Protein AF-A0A4U0Y0T1-F1 (afdb_monomer)

Radius of gyration: 26.76 Å; Cα contacts (8 Å, |Δi|>4): 677; chains: 1; bounding box: 98×46×86 Å

Foldseek 3Di:
DDDDDDDDDDDDDDDPDDDDPDPDDPDDDWPDEAEDCPLQSVLLCLLLVLLVGDGDYDYPDPDDDPDDDQQDAAPLLLLLCVLSPCNVVVVVPHDDDDLAQKEWEAQALQHDTLDMDGFQANDPDDDDDDDDDDFDFKKKKWKKFWFCCVSDVVPRHQKYWHANLLDDDDQFARIWIWGDPDPPTIIITIGTGDVPSDQDDPDDPVNVVVSNCSRNVDPVIDMDTPDMDIDGADLFAAPFQDDVPDGHAFPRGAGHACQLSCRSNLSSVLSSQQSVLVSCCVVVNDPPQSNRQSRQQSRVLRNLVRRLRRVLVVLCPLLCVLQQNNDPDSVSSNVSNVLCVDPDPSVVVSSVSNVVSVVSSCLRGQQVLSSFVRAGDDPVWDQPVDDDDDDAPPDSRRDHDADPHTRHDHHWDFDDDPDDDDTDIPSNQDDDPPDPDRDPPDPPPDDDDDDDD

Structure (mmCIF, N/CA/C/O backbone):
data_AF-A0A4U0Y0T1-F1
#
_entry.id   AF-A0A4U0Y0T1-F1
#
loop_
_atom_site.group_PDB
_atom_site.id
_atom_site.type_symbol
_atom_site.label_atom_id
_atom_site.label_alt_id
_atom_site.label_comp_id
_atom_site.label_asym_id
_atom_site.label_entity_id
_atom_site.label_seq_id
_atom_site.pdbx_PDB_ins_code
_atom_site.Cartn_x
_atom_site.Cartn_y
_atom_site.Cartn_z
_atom_site.occupancy
_atom_site.B_iso_or_equiv
_atom_site.auth_seq_id
_atom_site.auth_comp_id
_atom_site.auth_asym_id
_atom_site.auth_atom_id
_atom_site.pdbx_PDB_model_num
ATOM 1 N N . MET A 1 1 ? 38.449 -2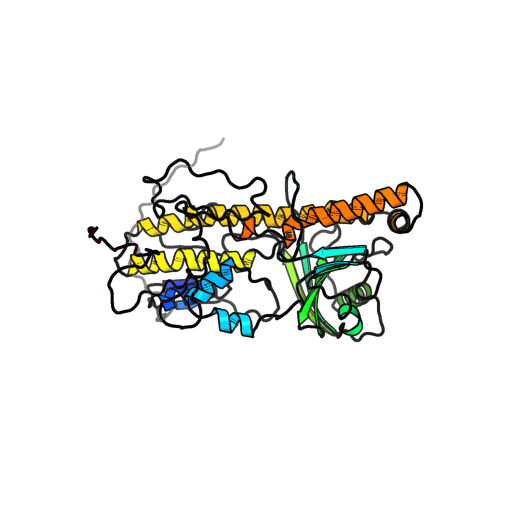5.957 37.526 1.00 35.91 1 MET A N 1
ATOM 2 C CA . MET A 1 1 ? 38.357 -25.203 36.255 1.00 35.91 1 MET A CA 1
ATOM 3 C C . MET A 1 1 ? 37.070 -25.664 35.594 1.00 35.91 1 MET A C 1
ATOM 5 O O . MET A 1 1 ? 37.060 -26.767 35.080 1.00 35.91 1 MET A O 1
ATOM 9 N N . PHE A 1 2 ? 35.931 -24.993 35.686 1.00 31.30 2 PHE A N 1
ATOM 10 C CA . PHE A 1 2 ? 35.599 -23.624 36.078 1.00 31.30 2 PHE A CA 1
ATOM 11 C C . PHE A 1 2 ? 34.327 -23.642 36.948 1.00 31.30 2 PHE A C 1
ATOM 13 O O . PHE A 1 2 ? 33.495 -24.532 36.787 1.00 31.30 2 PHE A O 1
ATOM 20 N N . ASP A 1 3 ? 34.249 -22.692 37.879 1.00 30.39 3 ASP A N 1
ATOM 21 C CA . ASP A 1 3 ? 33.165 -22.478 38.845 1.00 30.39 3 ASP A CA 1
ATOM 22 C C . ASP A 1 3 ? 31.810 -22.181 38.193 1.00 30.39 3 ASP A C 1
ATOM 24 O O . ASP A 1 3 ? 31.734 -21.507 37.164 1.00 30.39 3 ASP A O 1
ATOM 28 N N . GLN A 1 4 ? 30.737 -22.630 38.851 1.00 29.92 4 GLN A N 1
ATOM 29 C CA . GLN A 1 4 ? 29.387 -22.111 38.633 1.00 29.92 4 GLN A CA 1
ATOM 30 C C . GLN A 1 4 ? 29.194 -20.812 39.434 1.00 29.92 4 GLN A C 1
ATOM 32 O O . GLN A 1 4 ? 29.625 -20.757 40.587 1.00 29.92 4 GLN A O 1
ATOM 37 N N . PRO A 1 5 ? 28.534 -19.777 38.883 1.00 35.41 5 PRO A N 1
ATOM 38 C CA . PRO A 1 5 ? 28.296 -18.550 39.624 1.00 35.41 5 PRO A CA 1
ATOM 39 C C . PRO A 1 5 ? 27.153 -18.716 40.634 1.00 35.41 5 PRO A C 1
ATOM 41 O O . PRO A 1 5 ? 26.065 -19.189 40.301 1.00 35.41 5 PRO A O 1
ATOM 44 N N . GLN A 1 6 ? 27.431 -18.296 41.869 1.00 32.16 6 GLN A N 1
ATOM 45 C CA . GLN A 1 6 ? 26.473 -18.115 42.957 1.00 32.16 6 GLN A CA 1
ATOM 46 C C . GLN A 1 6 ? 25.414 -17.070 42.580 1.00 32.16 6 GLN A C 1
ATOM 48 O O . GLN A 1 6 ? 25.730 -15.997 42.070 1.00 32.16 6 GLN A O 1
ATOM 53 N N . THR A 1 7 ? 24.150 -17.381 42.858 1.00 33.84 7 THR A N 1
ATOM 54 C CA . THR A 1 7 ? 23.047 -16.419 42.823 1.00 33.84 7 THR A CA 1
ATOM 55 C C . THR A 1 7 ? 22.997 -15.674 44.153 1.00 33.84 7 THR A C 1
ATOM 57 O O . THR A 1 7 ? 22.476 -16.204 45.137 1.00 33.84 7 THR A O 1
ATOM 60 N N . ASP A 1 8 ? 23.522 -14.453 44.185 1.00 33.47 8 ASP A N 1
ATOM 61 C CA . ASP A 1 8 ? 23.316 -13.544 45.309 1.00 33.47 8 ASP A CA 1
ATOM 62 C C . ASP A 1 8 ? 21.903 -12.955 45.229 1.00 33.47 8 ASP A C 1
ATOM 64 O O . ASP A 1 8 ? 21.543 -12.232 44.297 1.00 33.47 8 ASP A O 1
ATOM 68 N N . GLY A 1 9 ? 21.075 -13.306 46.213 1.00 35.56 9 GLY A N 1
ATOM 69 C CA . GLY A 1 9 ? 19.773 -12.694 46.427 1.00 35.56 9 GLY A CA 1
ATOM 70 C C . GLY A 1 9 ? 19.946 -11.247 46.874 1.00 35.56 9 GLY A C 1
ATOM 71 O O . GLY A 1 9 ? 20.312 -10.990 48.018 1.00 35.56 9 GLY A O 1
ATOM 72 N N . VAL A 1 10 ? 19.648 -10.300 45.987 1.00 33.91 10 VAL A N 1
ATOM 73 C CA . VAL A 1 10 ? 19.495 -8.892 46.360 1.00 33.91 10 VAL A CA 1
ATOM 74 C C . VAL A 1 10 ? 18.032 -8.663 46.726 1.00 33.91 10 VAL A C 1
ATOM 76 O O . VAL A 1 10 ? 17.155 -8.586 45.868 1.00 33.91 10 VAL A O 1
ATOM 79 N N . SER A 1 11 ? 17.769 -8.579 48.027 1.00 33.56 11 SER A N 1
ATOM 80 C CA . SER A 1 11 ? 16.543 -8.004 48.573 1.00 33.56 11 SER A CA 1
ATOM 81 C C . SER A 1 11 ? 16.423 -6.550 48.112 1.00 33.56 11 SER A C 1
ATOM 83 O O . SER A 1 11 ? 17.294 -5.733 48.412 1.00 33.56 11 SER A O 1
ATOM 85 N N . ALA A 1 12 ? 15.356 -6.221 47.383 1.00 35.47 12 ALA A N 1
ATOM 86 C CA . ALA A 1 12 ? 15.043 -4.845 47.024 1.00 35.47 12 ALA A CA 1
ATOM 87 C C . ALA A 1 12 ? 14.588 -4.084 48.279 1.00 35.47 12 ALA A C 1
ATOM 89 O O . ALA A 1 12 ? 13.467 -4.264 48.754 1.00 35.47 12 ALA A O 1
ATOM 90 N N . GLU A 1 13 ? 15.469 -3.253 48.832 1.00 34.53 13 GLU A N 1
ATOM 91 C CA . GLU A 1 13 ? 15.079 -2.236 49.807 1.00 34.53 13 GLU A CA 1
ATOM 92 C C . GLU A 1 13 ? 14.297 -1.107 49.106 1.00 34.53 13 GLU A C 1
ATOM 94 O O . GLU A 1 13 ? 14.587 -0.784 47.947 1.00 34.53 13 GLU A O 1
ATOM 99 N N . PRO A 1 14 ? 13.309 -0.480 49.772 1.00 35.94 14 PRO A N 1
ATOM 100 C CA . PRO A 1 14 ? 12.558 0.615 49.185 1.00 35.94 14 PRO A CA 1
ATOM 101 C C . PRO A 1 14 ? 13.455 1.849 49.067 1.00 35.94 14 PRO A C 1
ATOM 103 O O . PRO A 1 14 ? 13.978 2.355 50.060 1.00 35.94 14 PRO A O 1
ATOM 106 N N . VAL A 1 15 ? 13.613 2.353 47.844 1.00 40.00 15 VAL A N 1
ATOM 107 C CA . VAL A 1 15 ? 14.336 3.599 47.573 1.00 40.00 15 VAL A CA 1
ATOM 108 C C . VAL A 1 15 ? 13.611 4.745 48.281 1.00 40.00 15 VAL A C 1
ATOM 110 O O . VAL A 1 15 ? 12.493 5.113 47.927 1.00 40.00 15 VAL A O 1
ATOM 113 N N . SER A 1 16 ? 14.248 5.299 49.312 1.00 38.34 16 SER A N 1
ATOM 114 C CA . SER A 1 16 ? 13.787 6.496 50.011 1.00 38.34 16 SER A CA 1
ATOM 115 C C . SER A 1 16 ? 13.784 7.702 49.070 1.00 38.34 16 SER A C 1
ATOM 117 O O . SER A 1 16 ? 14.762 7.906 48.350 1.00 38.34 16 SER A O 1
ATOM 119 N N . ASN A 1 17 ? 12.726 8.519 49.141 1.00 48.09 17 ASN A N 1
ATOM 120 C CA . ASN A 1 17 ? 12.558 9.798 48.441 1.00 48.09 17 ASN A CA 1
ATOM 121 C C . ASN A 1 17 ? 13.796 10.708 48.570 1.00 48.09 17 ASN A C 1
ATOM 123 O O . ASN A 1 17 ? 13.920 11.491 49.512 1.00 48.09 17 ASN A O 1
ATOM 127 N N . GLY A 1 18 ? 14.696 10.607 47.594 1.00 39.09 18 GLY A N 1
ATOM 128 C CA . GLY A 1 18 ? 15.814 11.508 47.358 1.00 39.09 18 GLY A CA 1
ATOM 129 C C . GLY A 1 18 ? 15.508 12.373 46.142 1.00 39.09 18 GLY A C 1
ATOM 130 O O . GLY A 1 18 ? 15.163 11.863 45.082 1.00 39.09 18 GLY A O 1
ATOM 131 N N . GLN A 1 19 ? 15.589 13.684 46.346 1.00 42.06 19 GLN A N 1
ATOM 132 C CA . GLN A 1 19 ? 15.297 14.777 45.419 1.00 42.06 19 GLN A CA 1
ATOM 133 C C . GLN A 1 19 ? 15.633 14.486 43.946 1.00 42.06 19 GLN A C 1
ATOM 135 O O . GLN A 1 19 ? 16.772 14.189 43.590 1.00 42.06 19 GLN A O 1
ATOM 140 N N . ASN A 1 20 ? 14.617 14.643 43.097 1.00 43.12 20 ASN A N 1
ATOM 141 C CA . ASN A 1 20 ? 14.706 14.552 41.645 1.00 43.12 20 ASN A CA 1
ATOM 142 C C . ASN A 1 20 ? 15.656 15.658 41.116 1.00 43.12 20 ASN A C 1
ATOM 144 O O . ASN A 1 20 ? 15.382 16.836 41.352 1.00 43.12 20 ASN A O 1
ATOM 148 N N . PRO A 1 21 ? 16.767 15.336 40.423 1.00 47.94 21 PRO A N 1
ATOM 149 C CA . PRO A 1 21 ? 17.751 16.325 39.958 1.00 47.94 21 PRO A CA 1
ATOM 150 C C . PRO A 1 21 ? 17.283 17.156 38.746 1.00 47.94 21 PRO A C 1
ATOM 152 O O . PRO A 1 21 ? 18.042 17.967 38.215 1.00 47.94 21 PRO A O 1
ATOM 155 N N . HIS A 1 22 ? 16.028 16.999 38.325 1.00 53.31 22 HIS A N 1
ATOM 156 C CA . HIS A 1 22 ? 15.365 17.828 37.326 1.00 53.31 22 HIS A CA 1
ATOM 157 C C . HIS A 1 22 ? 14.230 18.586 38.023 1.00 53.31 22 HIS A C 1
ATOM 159 O O . HIS A 1 22 ? 13.259 17.971 38.459 1.00 53.31 22 HIS A O 1
ATOM 165 N N . GLY A 1 23 ? 14.385 19.905 38.191 1.00 46.53 23 GLY A N 1
ATOM 166 C CA . GLY A 1 23 ? 13.358 20.764 38.791 1.00 46.53 23 GLY A CA 1
ATOM 167 C C . GLY A 1 23 ? 12.000 20.592 38.105 1.00 46.53 23 GLY A C 1
ATOM 168 O O . GLY A 1 23 ? 11.979 20.345 36.903 1.00 46.53 23 GLY A O 1
ATOM 169 N N . ASP A 1 24 ? 10.920 20.683 38.895 1.00 55.22 24 ASP A N 1
ATOM 170 C CA . ASP A 1 24 ? 9.497 20.535 38.532 1.00 55.22 24 ASP A CA 1
ATOM 171 C C . ASP A 1 24 ? 9.239 20.300 37.036 1.00 55.22 24 ASP A C 1
ATOM 173 O O . ASP A 1 24 ? 8.899 21.205 36.270 1.00 55.22 24 ASP A O 1
ATOM 177 N N . LEU A 1 25 ? 9.408 19.047 36.608 1.00 60.81 25 LEU A N 1
ATOM 178 C CA . LEU A 1 25 ? 8.897 18.606 35.321 1.00 60.81 25 LEU A CA 1
ATOM 179 C C . LEU A 1 25 ? 7.372 18.662 35.421 1.00 60.81 25 LEU A C 1
ATOM 181 O O . LEU A 1 25 ? 6.775 17.886 36.168 1.00 60.81 25 LEU A O 1
ATOM 185 N N . ASN A 1 26 ? 6.752 19.581 34.676 1.00 74.38 26 ASN A N 1
ATOM 186 C CA . ASN A 1 26 ? 5.304 19.625 34.480 1.00 74.38 26 ASN A CA 1
ATOM 187 C C . ASN A 1 26 ? 4.843 18.268 33.936 1.00 74.38 26 ASN A C 1
ATOM 189 O O . ASN A 1 26 ? 4.918 18.003 32.736 1.00 74.38 26 ASN A O 1
ATOM 193 N N . THR A 1 27 ? 4.419 17.391 34.841 1.00 84.12 27 THR A N 1
ATOM 194 C CA . THR A 1 27 ? 3.949 16.051 34.512 1.00 84.12 27 THR A CA 1
ATOM 195 C C . THR A 1 27 ? 2.541 16.178 33.949 1.00 84.12 27 THR A C 1
ATOM 197 O O . THR A 1 27 ? 1.681 16.816 34.554 1.00 84.12 27 THR A O 1
ATOM 200 N N . LEU A 1 28 ? 2.321 15.615 32.762 1.00 89.19 28 LEU A N 1
ATOM 201 C CA . LEU A 1 28 ? 1.015 15.579 32.117 1.00 89.19 28 LEU A CA 1
ATOM 202 C C . LEU A 1 28 ? 0.357 14.231 32.409 1.00 89.19 28 LEU A C 1
ATOM 204 O O . LEU A 1 28 ? 0.868 13.196 31.986 1.00 89.19 28 LEU A O 1
ATOM 208 N N . GLU A 1 29 ? -0.780 14.249 33.097 1.00 92.44 29 GLU A N 1
ATOM 209 C CA . GLU A 1 29 ? -1.608 13.061 33.311 1.00 92.44 29 GLU A CA 1
ATOM 210 C C . GLU A 1 29 ? -2.665 12.950 32.208 1.00 92.44 29 GLU A C 1
ATOM 212 O O . GLU A 1 29 ? -3.338 13.923 31.859 1.00 92.44 29 GLU A O 1
ATOM 217 N N . THR A 1 30 ? -2.800 11.760 31.625 1.00 94.38 30 THR A N 1
ATOM 218 C CA . THR A 1 30 ? -3.816 11.470 30.613 1.00 94.38 30 THR A CA 1
ATOM 219 C C . THR A 1 30 ? -4.205 9.999 30.653 1.00 94.38 30 THR A C 1
ATOM 221 O O . THR A 1 30 ? -3.350 9.139 30.851 1.00 94.38 30 THR A O 1
ATOM 224 N N . ASP A 1 31 ? -5.485 9.712 30.418 1.00 92.00 31 ASP A N 1
ATOM 225 C CA . ASP A 1 31 ? -5.991 8.338 30.339 1.00 92.00 31 ASP A CA 1
ATOM 226 C C . ASP A 1 31 ? -5.568 7.633 29.041 1.00 92.00 31 ASP A C 1
ATOM 228 O O . ASP A 1 31 ? -5.540 6.407 28.969 1.00 92.00 31 ASP A O 1
ATOM 232 N N . LEU A 1 32 ? -5.265 8.408 27.992 1.00 94.62 32 LEU A N 1
ATOM 233 C CA . LEU A 1 32 ? -4.964 7.906 26.654 1.00 94.62 32 LEU A CA 1
ATOM 234 C C . LEU A 1 32 ? -3.779 8.657 26.056 1.00 94.62 32 LEU A C 1
ATOM 236 O O . LEU A 1 32 ? -3.874 9.848 25.754 1.00 94.62 32 LEU A O 1
ATOM 240 N N . LEU A 1 33 ? -2.687 7.933 25.820 1.00 94.88 33 LEU A N 1
ATOM 241 C CA . LEU A 1 33 ? -1.516 8.428 25.108 1.00 94.88 33 LEU A CA 1
ATOM 242 C C . LEU A 1 33 ? -1.361 7.689 23.776 1.00 94.88 33 LEU A C 1
ATOM 244 O O . LEU A 1 33 ? -1.177 6.476 23.745 1.00 94.88 33 LEU A O 1
ATOM 248 N N . ILE A 1 34 ? -1.379 8.435 22.673 1.00 94.31 34 ILE A N 1
ATOM 249 C CA . ILE A 1 34 ? -1.080 7.927 21.332 1.00 94.31 34 ILE A CA 1
ATOM 250 C C . ILE A 1 34 ? 0.326 8.383 20.946 1.00 94.31 34 ILE A C 1
ATOM 252 O O . ILE A 1 34 ? 0.589 9.580 20.795 1.00 94.31 34 ILE A O 1
ATOM 256 N N . VAL A 1 35 ? 1.234 7.426 20.756 1.00 89.94 35 VAL A N 1
ATOM 257 C CA . VAL A 1 35 ? 2.608 7.694 20.317 1.00 89.94 35 VAL A CA 1
ATOM 258 C C . VAL A 1 35 ? 2.709 7.476 18.809 1.00 89.94 35 VAL A C 1
ATOM 260 O O . VAL A 1 35 ? 2.718 6.347 18.327 1.00 89.94 35 VAL A O 1
ATOM 263 N N . GLY A 1 36 ? 2.798 8.576 18.061 1.00 87.00 36 GLY A N 1
ATOM 264 C CA . GLY A 1 36 ? 2.896 8.593 16.604 1.00 87.00 36 GLY A CA 1
ATOM 265 C C . GLY A 1 36 ? 1.663 9.198 15.931 1.00 87.00 36 GLY A C 1
ATOM 266 O O . GLY A 1 36 ? 0.531 8.812 16.193 1.00 87.00 36 GLY A O 1
ATOM 267 N N . THR A 1 37 ? 1.893 10.122 14.997 1.00 92.44 37 THR A N 1
ATOM 268 C CA . THR A 1 37 ? 0.847 10.854 14.251 1.00 92.44 37 THR A CA 1
ATOM 269 C C . THR A 1 37 ? 0.726 10.413 12.787 1.00 92.44 37 THR A C 1
ATOM 271 O O . THR A 1 37 ? 0.226 11.152 11.940 1.00 92.44 37 THR A O 1
ATOM 274 N N . GLY A 1 38 ? 1.220 9.214 12.460 1.00 88.12 38 GLY A N 1
ATOM 275 C CA . GLY A 1 38 ? 1.030 8.597 11.144 1.00 88.12 38 GLY A CA 1
ATOM 276 C C . GLY A 1 38 ? -0.416 8.125 10.920 1.00 88.12 38 GLY A C 1
ATOM 277 O O . GLY A 1 38 ? -1.269 8.339 11.781 1.00 88.12 38 GLY A O 1
ATOM 278 N N . PRO A 1 39 ? -0.710 7.430 9.803 1.00 91.88 39 PRO A N 1
ATOM 279 C CA . PRO A 1 39 ? -2.069 6.987 9.479 1.00 91.88 39 PRO A CA 1
ATOM 280 C C . PRO A 1 39 ? -2.758 6.203 10.604 1.00 91.88 39 PRO A C 1
ATOM 282 O O . PRO A 1 39 ? -3.934 6.433 10.863 1.00 91.88 39 PRO A O 1
ATOM 285 N N . ALA A 1 40 ? -2.027 5.329 11.304 1.00 90.94 40 ALA A N 1
ATOM 286 C CA . ALA A 1 40 ? -2.566 4.530 12.403 1.00 90.94 40 ALA A CA 1
ATOM 287 C C . ALA A 1 40 ? -2.966 5.398 13.612 1.00 90.94 40 ALA A C 1
ATOM 289 O O . ALA A 1 40 ? -4.123 5.392 14.023 1.00 90.94 40 ALA A O 1
ATOM 290 N N . GLY A 1 41 ? -2.034 6.201 14.139 1.00 91.81 41 GLY A N 1
ATOM 291 C CA . GLY A 1 41 ? -2.289 7.039 15.314 1.00 91.81 41 GLY A CA 1
ATOM 292 C C . GLY A 1 41 ? -3.289 8.167 15.056 1.00 91.81 41 GLY A C 1
ATOM 293 O O . GLY A 1 41 ? -4.172 8.395 15.879 1.00 91.81 41 GLY A O 1
ATOM 294 N N . ALA A 1 42 ? -3.229 8.816 13.887 1.00 94.31 42 ALA A N 1
ATOM 295 C CA . ALA A 1 42 ? -4.198 9.848 13.519 1.00 94.31 42 ALA A CA 1
ATOM 296 C C . ALA A 1 42 ? -5.618 9.276 13.367 1.00 94.31 42 ALA A C 1
ATOM 298 O O . ALA A 1 42 ? -6.573 9.880 13.852 1.00 94.31 42 ALA A O 1
ATOM 299 N N . SER A 1 43 ? -5.761 8.088 12.764 1.00 95.25 43 SER A N 1
ATOM 300 C CA . SER A 1 43 ? -7.064 7.412 12.675 1.00 95.25 43 SER A CA 1
ATOM 301 C C . SER A 1 43 ? -7.577 7.015 14.056 1.00 95.25 43 SER A C 1
ATOM 303 O O . SER A 1 43 ? -8.738 7.266 14.366 1.00 95.25 43 SER A O 1
ATOM 305 N N . LEU A 1 44 ? -6.709 6.466 14.915 1.00 95.75 44 LEU A N 1
ATOM 306 C CA . LEU A 1 44 ? -7.068 6.099 16.285 1.00 95.75 44 LEU A CA 1
ATOM 307 C C . LEU A 1 44 ? -7.560 7.318 17.074 1.00 95.75 44 LEU A C 1
ATOM 309 O O . LEU A 1 44 ? -8.598 7.239 17.724 1.00 95.75 44 LEU A O 1
ATOM 313 N N . ALA A 1 45 ? -6.882 8.462 16.954 1.00 96.31 45 ALA A N 1
ATOM 314 C CA . ALA A 1 45 ? -7.319 9.710 17.572 1.00 96.31 45 ALA A CA 1
ATOM 315 C C . ALA A 1 45 ? -8.712 10.142 17.082 1.00 96.31 45 ALA A C 1
ATOM 317 O O . ALA A 1 45 ? -9.559 10.501 17.900 1.00 96.31 45 ALA A O 1
ATOM 318 N N . CYS A 1 46 ? -8.979 10.071 15.772 1.00 95.75 46 CYS A N 1
ATOM 319 C CA . CYS A 1 46 ? -10.289 10.400 15.207 1.00 95.75 46 CYS A CA 1
ATOM 320 C C . CYS A 1 46 ? -11.402 9.472 15.719 1.00 95.75 46 CYS A C 1
ATOM 322 O O . CYS A 1 46 ? -12.452 9.966 16.127 1.00 95.75 46 CYS A O 1
ATOM 324 N N . PHE A 1 47 ? -11.173 8.155 15.747 1.00 97.06 47 PHE A N 1
ATOM 325 C CA . PHE A 1 47 ? -12.168 7.184 16.219 1.00 97.06 47 PHE A CA 1
ATOM 326 C C . PHE A 1 47 ? -12.400 7.264 17.737 1.00 97.06 47 PHE A C 1
ATOM 328 O O . PHE A 1 47 ? -13.529 7.161 18.213 1.00 97.06 47 PHE A O 1
ATOM 335 N N . LEU A 1 48 ? -11.357 7.506 18.534 1.00 96.31 48 LEU A N 1
ATOM 336 C CA . LEU A 1 48 ? -11.521 7.743 19.973 1.00 96.31 48 LEU A CA 1
ATOM 337 C C . LEU A 1 48 ? -12.312 9.036 20.229 1.00 96.31 48 LEU A C 1
ATOM 339 O O . LEU A 1 48 ? -13.231 9.048 21.054 1.00 96.31 48 LEU A O 1
ATOM 343 N N . ALA A 1 49 ? -12.018 10.102 19.477 1.00 95.50 49 ALA A N 1
ATOM 344 C CA . ALA A 1 49 ? -12.739 11.367 19.569 1.00 95.50 49 ALA A CA 1
ATOM 345 C C . ALA A 1 49 ? -14.215 11.236 19.155 1.00 95.50 49 ALA A C 1
ATOM 347 O O . ALA A 1 49 ? -15.077 11.819 19.814 1.00 95.50 49 ALA A O 1
ATOM 348 N N . SER A 1 50 ? -14.543 10.433 18.133 1.00 94.31 50 SER A N 1
ATOM 349 C CA . SER A 1 50 ? -15.941 10.169 17.748 1.00 94.31 50 SER A CA 1
ATOM 350 C C . SER A 1 50 ? -16.712 9.386 18.814 1.00 94.31 50 SER A C 1
ATOM 352 O O . SER A 1 50 ? -17.932 9.507 18.906 1.00 94.31 50 SER A O 1
ATOM 354 N N . HIS A 1 51 ? -16.018 8.639 19.676 1.00 94.81 51 HIS A N 1
ATOM 355 C CA . HIS A 1 51 ? -16.598 8.038 20.877 1.00 94.81 51 HIS A CA 1
ATOM 356 C C . HIS A 1 51 ? -16.639 8.983 22.092 1.00 94.81 51 HIS A C 1
ATOM 358 O O . HIS A 1 51 ? -17.090 8.565 23.163 1.00 94.81 51 HIS A O 1
ATOM 364 N N . GLY A 1 52 ? -16.222 10.243 21.950 1.00 95.12 52 GLY A N 1
ATOM 365 C CA . GLY A 1 52 ? -16.217 11.245 23.017 1.00 95.12 52 GLY A CA 1
ATOM 366 C C . GLY A 1 52 ? -15.051 11.119 24.001 1.00 95.12 52 GLY A C 1
ATOM 367 O O . GLY A 1 52 ? -15.096 11.738 25.064 1.00 95.12 52 GLY A O 1
ATOM 368 N N . LEU A 1 53 ? -14.024 10.327 23.677 1.00 95.50 53 LEU A N 1
ATOM 369 C CA . LEU A 1 53 ? -12.823 10.202 24.499 1.00 95.50 53 LEU A CA 1
ATOM 370 C C . LEU A 1 53 ? -11.831 11.330 24.203 1.00 95.50 53 LEU A C 1
ATOM 372 O O . LEU A 1 53 ? -11.770 11.863 23.094 1.00 95.50 53 LEU A O 1
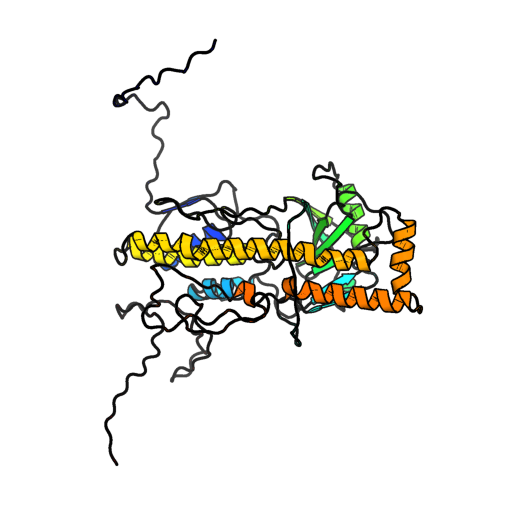ATOM 376 N N . LYS A 1 54 ? -11.043 11.692 25.217 1.00 94.88 54 LYS A N 1
ATOM 377 C CA . LYS A 1 54 ? -9.981 12.699 25.131 1.00 94.88 54 LYS A CA 1
ATOM 378 C C . LYS A 1 54 ? -8.658 12.064 25.533 1.00 94.88 54 LYS A C 1
ATOM 380 O O . LYS A 1 54 ? -8.626 11.215 26.415 1.00 94.88 54 LYS A O 1
ATOM 385 N N . GLY A 1 55 ? -7.582 12.502 24.898 1.00 93.81 55 GLY A N 1
ATOM 386 C CA . GLY A 1 55 ? -6.242 11.995 25.151 1.00 93.81 55 GLY A CA 1
ATOM 387 C C . GLY A 1 55 ? -5.181 12.922 24.586 1.00 93.81 55 GLY A C 1
ATOM 388 O O . GLY A 1 55 ? -5.485 13.989 24.044 1.00 93.81 55 GLY A O 1
ATOM 389 N N . VAL A 1 56 ? -3.935 12.489 24.700 1.00 96.31 56 VAL A N 1
ATOM 390 C CA . VAL A 1 56 ? -2.763 13.183 24.176 1.00 96.31 56 VAL A CA 1
ATOM 391 C C . VAL A 1 56 ? -2.203 12.369 23.019 1.00 96.31 56 VAL A C 1
ATOM 393 O O . VAL A 1 56 ? -2.019 11.161 23.125 1.00 96.31 56 VAL A O 1
ATOM 396 N N . MET A 1 57 ? -1.903 13.034 21.908 1.00 95.19 57 MET A N 1
ATOM 397 C CA . MET A 1 57 ? -1.204 12.429 20.779 1.00 95.19 57 MET A CA 1
ATOM 398 C C . MET A 1 57 ? 0.111 13.169 20.560 1.00 95.19 57 MET A C 1
ATOM 400 O O . MET A 1 57 ? 0.118 14.395 20.450 1.00 95.19 57 MET A O 1
ATOM 404 N N . ILE A 1 58 ? 1.215 12.428 20.496 1.00 93.94 58 ILE A N 1
ATOM 405 C CA . ILE A 1 58 ? 2.561 12.987 20.342 1.00 93.94 58 ILE A CA 1
ATOM 406 C C . ILE A 1 58 ? 3.242 12.468 19.079 1.00 93.94 58 ILE A C 1
ATOM 408 O O . ILE A 1 58 ? 2.963 11.370 18.597 1.00 93.94 58 ILE A O 1
ATOM 412 N N . SER A 1 59 ? 4.172 13.258 18.553 1.00 90.56 59 SER A N 1
ATOM 413 C CA . SER A 1 59 ? 5.038 12.870 17.444 1.00 90.56 59 SER A CA 1
ATOM 414 C C . SER A 1 59 ? 6.446 13.379 17.677 1.00 90.56 59 SER A C 1
ATOM 416 O O . SER A 1 59 ? 6.631 14.478 18.194 1.00 90.56 59 SER A O 1
ATOM 418 N N . ALA A 1 60 ? 7.431 12.594 17.250 1.00 84.88 60 ALA A N 1
ATOM 419 C CA . ALA A 1 60 ? 8.806 13.067 17.157 1.00 84.88 60 ALA A CA 1
ATOM 420 C C . ALA A 1 60 ? 9.001 14.023 15.965 1.00 84.88 60 ALA A C 1
ATOM 422 O O . ALA A 1 60 ? 9.909 14.849 15.978 1.00 84.88 60 ALA A O 1
ATOM 423 N N . ALA A 1 61 ? 8.162 13.912 14.927 1.00 84.25 61 ALA A N 1
ATOM 424 C CA . ALA A 1 61 ? 8.236 14.774 13.757 1.00 84.25 61 ALA A CA 1
ATOM 425 C C . ALA A 1 61 ? 7.558 16.130 14.033 1.00 84.25 61 ALA A C 1
ATOM 427 O O . ALA A 1 61 ? 6.485 16.159 14.639 1.00 84.25 61 ALA A O 1
ATOM 428 N N . PRO A 1 62 ? 8.115 17.248 13.531 1.00 86.75 62 PRO A N 1
ATOM 429 C CA . PRO A 1 62 ? 7.550 18.585 13.736 1.00 86.75 62 PRO A CA 1
ATOM 430 C C . PRO A 1 62 ? 6.254 18.839 12.944 1.00 86.75 62 PRO A C 1
ATOM 432 O O . PRO A 1 62 ? 5.614 19.870 13.133 1.00 86.75 62 PRO A O 1
ATOM 435 N N . GLY A 1 63 ? 5.858 17.925 12.051 1.00 87.19 63 GLY A N 1
ATOM 436 C CA . GLY A 1 63 ? 4.667 18.049 11.215 1.00 87.19 63 GLY A CA 1
ATOM 437 C C . GLY A 1 63 ? 4.236 16.724 10.584 1.00 87.19 63 GLY A C 1
ATOM 438 O O . GLY A 1 63 ? 4.792 15.661 10.871 1.00 87.19 63 GLY A O 1
ATOM 439 N N . SER A 1 64 ? 3.219 16.789 9.722 1.00 87.56 64 SER A N 1
ATOM 440 C CA . SER A 1 64 ? 2.774 15.654 8.909 1.00 87.56 64 SER A CA 1
ATOM 441 C C . SER A 1 64 ? 3.814 15.265 7.851 1.00 87.56 64 SER A C 1
ATOM 443 O O . SER A 1 64 ? 4.795 15.970 7.635 1.00 87.56 64 SER A O 1
ATOM 445 N N . ALA A 1 65 ? 3.570 14.150 7.154 1.00 85.25 65 ALA A N 1
ATOM 446 C CA . ALA A 1 65 ? 4.345 13.762 5.977 1.00 85.25 65 ALA A CA 1
ATOM 447 C C . ALA A 1 65 ? 4.517 14.934 4.995 1.00 85.25 65 ALA A C 1
ATOM 449 O O . ALA A 1 65 ? 3.520 15.499 4.553 1.00 85.25 65 ALA A O 1
ATOM 450 N N . ASP A 1 66 ? 5.756 15.246 4.629 1.00 84.31 66 ASP A N 1
ATOM 451 C CA . ASP A 1 66 ? 6.115 16.260 3.631 1.00 84.31 66 ASP A CA 1
ATOM 452 C C . ASP A 1 66 ? 6.355 15.663 2.233 1.00 84.31 66 ASP A C 1
ATOM 454 O O . ASP A 1 66 ? 6.469 16.387 1.248 1.00 84.31 66 ASP A O 1
ATOM 458 N N . THR A 1 67 ? 6.380 14.331 2.131 1.00 83.81 67 THR A N 1
ATOM 459 C CA . THR A 1 67 ? 6.560 13.583 0.886 1.00 83.81 67 THR A CA 1
ATOM 460 C C . THR A 1 67 ? 5.409 12.598 0.643 1.00 83.81 67 THR A C 1
ATOM 462 O O . THR A 1 67 ? 4.860 12.021 1.593 1.00 83.81 67 THR A O 1
ATOM 465 N N . PRO A 1 68 ? 5.032 12.352 -0.627 1.00 83.31 68 PRO A N 1
ATOM 466 C CA . PRO A 1 68 ? 4.041 11.337 -0.971 1.00 83.31 68 PRO A CA 1
ATOM 467 C C . PRO A 1 68 ? 4.486 9.921 -0.566 1.00 83.31 68 PRO A C 1
ATOM 469 O O . PRO A 1 68 ? 5.518 9.436 -1.031 1.00 83.31 68 PRO A O 1
ATOM 472 N N . ARG A 1 69 ? 3.672 9.225 0.237 1.00 85.50 69 ARG A N 1
ATOM 473 C CA . ARG A 1 69 ? 3.915 7.843 0.702 1.00 85.50 69 ARG A CA 1
ATOM 474 C C . ARG A 1 69 ? 2.818 6.892 0.200 1.00 85.50 69 ARG A C 1
ATOM 476 O O . ARG A 1 69 ? 2.597 6.810 -1.013 1.00 85.50 69 ARG A O 1
ATOM 483 N N . ALA A 1 70 ? 2.147 6.168 1.100 1.00 83.75 70 ALA A N 1
ATOM 484 C CA . ALA A 1 70 ? 0.968 5.376 0.766 1.00 83.75 70 ALA A CA 1
ATOM 485 C C . ALA A 1 70 ? -0.109 6.274 0.131 1.00 83.75 70 ALA A C 1
ATOM 487 O O . ALA A 1 70 ? -0.313 7.404 0.568 1.00 83.75 70 ALA A O 1
ATOM 488 N N . HIS A 1 71 ? -0.737 5.789 -0.938 1.00 86.50 71 HIS A N 1
ATOM 489 C CA . HIS A 1 71 ? -1.592 6.604 -1.813 1.00 86.50 71 HIS A CA 1
ATOM 490 C C . HIS A 1 71 ? -2.850 5.869 -2.295 1.00 86.50 71 HIS A C 1
ATOM 492 O O . HIS A 1 71 ? -3.762 6.503 -2.815 1.00 86.50 71 HIS A O 1
ATOM 498 N N . ILE A 1 72 ? -2.921 4.548 -2.104 1.00 84.81 72 ILE A N 1
ATOM 499 C CA . ILE A 1 72 ? -4.117 3.754 -2.384 1.00 84.81 72 ILE A CA 1
ATOM 500 C C . ILE A 1 72 ? -4.946 3.684 -1.106 1.00 84.81 72 ILE A C 1
ATOM 502 O O . ILE A 1 72 ? -4.462 3.212 -0.078 1.00 84.81 72 ILE A O 1
ATOM 506 N N . THR A 1 73 ? -6.193 4.146 -1.177 1.00 87.81 73 THR A N 1
ATOM 507 C CA . THR A 1 73 ? -7.193 3.942 -0.122 1.00 87.81 73 THR A CA 1
ATOM 508 C C . THR A 1 73 ? -8.211 2.938 -0.641 1.00 87.81 73 THR A C 1
ATOM 510 O O . THR A 1 73 ? -8.886 3.215 -1.630 1.00 87.81 73 THR A O 1
ATOM 513 N N . ASN A 1 74 ? -8.277 1.760 -0.025 1.00 86.81 74 ASN A N 1
ATOM 514 C CA . ASN A 1 74 ? -9.205 0.707 -0.418 1.00 86.81 74 ASN A CA 1
ATOM 515 C C . ASN A 1 74 ? -10.590 0.924 0.212 1.00 86.81 74 ASN A C 1
ATOM 517 O O . ASN A 1 74 ? -10.784 1.783 1.079 1.00 86.81 74 ASN A O 1
ATOM 521 N N . MET A 1 75 ? -11.562 0.119 -0.222 1.00 85.94 75 MET A N 1
ATOM 522 C CA . MET A 1 75 ? -12.947 0.235 0.245 1.00 85.94 75 MET A CA 1
ATOM 523 C C . MET A 1 75 ? -13.062 0.028 1.756 1.00 85.94 75 MET A C 1
ATOM 525 O O . MET A 1 75 ? -13.856 0.700 2.410 1.00 85.94 75 MET A O 1
ATOM 529 N N . ALA A 1 76 ? -12.221 -0.844 2.316 1.00 87.94 76 ALA A N 1
ATOM 530 C CA . ALA A 1 76 ? -12.259 -1.186 3.722 1.00 87.94 76 ALA A CA 1
ATOM 531 C C . ALA A 1 76 ? -11.871 -0.038 4.648 1.00 87.94 76 ALA A C 1
ATOM 533 O O . ALA A 1 76 ? -12.573 0.208 5.627 1.00 87.94 76 ALA A O 1
ATOM 534 N N . ALA A 1 77 ? -10.800 0.682 4.322 1.00 89.56 77 ALA A N 1
ATOM 535 C CA . ALA A 1 77 ? -10.407 1.875 5.059 1.00 89.56 77 ALA A CA 1
ATOM 536 C C . ALA A 1 77 ? -11.409 3.022 4.856 1.00 89.56 77 ALA A C 1
ATOM 538 O O . ALA A 1 77 ? -11.717 3.745 5.804 1.00 89.56 77 ALA A O 1
ATOM 539 N N . LEU A 1 78 ? -11.949 3.177 3.640 1.00 89.06 78 LEU A N 1
ATOM 540 C CA . LEU A 1 78 ? -12.920 4.232 3.346 1.00 89.06 78 LEU A CA 1
ATOM 541 C C . LEU A 1 78 ? -14.245 4.026 4.095 1.00 89.06 78 LEU A C 1
ATOM 543 O O . LEU A 1 78 ? -14.823 4.998 4.568 1.00 89.06 78 LEU A O 1
ATOM 547 N N . GLU A 1 79 ? -14.698 2.780 4.257 1.00 89.31 79 GLU A N 1
ATOM 548 C CA . GLU A 1 79 ? -15.854 2.430 5.095 1.00 89.31 79 GLU A CA 1
ATOM 549 C C . GLU A 1 79 ? -15.653 2.837 6.561 1.00 89.31 79 GLU A C 1
ATOM 551 O O . GLU A 1 79 ? -16.545 3.460 7.133 1.00 89.31 79 GLU A O 1
ATOM 556 N N . CYS A 1 80 ? -14.473 2.586 7.146 1.00 90.50 80 CYS A N 1
ATOM 557 C CA . CYS A 1 80 ? -14.157 3.040 8.506 1.00 90.50 80 CYS A CA 1
ATOM 558 C C . CYS A 1 80 ? -14.219 4.572 8.626 1.00 90.50 80 CYS A C 1
ATOM 560 O O . CYS A 1 80 ? -14.756 5.104 9.590 1.00 90.50 80 CYS A O 1
ATOM 562 N N . LEU A 1 81 ? -13.692 5.304 7.640 1.00 91.25 81 LEU A N 1
ATOM 563 C CA . LEU A 1 81 ? -13.703 6.773 7.651 1.00 91.25 81 LEU A CA 1
ATOM 564 C C . LEU A 1 81 ? -15.094 7.360 7.367 1.00 91.25 81 LEU A C 1
ATOM 566 O O . LEU A 1 81 ? -15.420 8.436 7.872 1.00 91.25 81 LEU A O 1
ATOM 570 N N . ARG A 1 82 ? -15.927 6.667 6.582 1.00 89.44 82 ARG A N 1
ATOM 571 C CA . ARG A 1 82 ? -17.332 7.027 6.348 1.00 89.44 82 ARG A CA 1
ATOM 572 C C . ARG A 1 82 ? -18.130 7.020 7.647 1.00 89.44 82 ARG A C 1
ATOM 574 O O . ARG A 1 82 ? -18.931 7.930 7.842 1.00 89.44 82 ARG A O 1
ATOM 581 N N . ASP A 1 83 ? -17.874 6.051 8.525 1.00 88.50 83 ASP A N 1
ATOM 582 C CA . ASP A 1 83 ? -18.580 5.896 9.804 1.00 88.50 83 ASP A CA 1
ATOM 583 C C . ASP A 1 83 ? -18.488 7.147 10.694 1.00 88.50 83 ASP A C 1
ATOM 585 O O . ASP A 1 83 ? -19.431 7.495 11.397 1.00 88.50 83 ASP A O 1
ATOM 589 N N . ILE A 1 84 ? -17.383 7.892 10.582 1.00 90.00 84 ILE A N 1
ATOM 590 C CA . ILE A 1 84 ? -17.146 9.145 11.314 1.00 90.00 84 ILE A CA 1
ATOM 591 C C . ILE A 1 84 ? -17.267 10.403 10.436 1.00 90.00 84 ILE A C 1
ATOM 593 O O . ILE A 1 84 ? -16.773 11.471 10.799 1.00 90.00 84 ILE A O 1
ATOM 597 N N . GLY A 1 85 ? -17.896 10.294 9.261 1.00 89.94 85 GLY A N 1
ATOM 598 C CA . GLY A 1 85 ? -18.182 11.429 8.377 1.00 89.94 85 GLY A CA 1
ATOM 599 C C . GLY A 1 85 ? -16.971 12.011 7.635 1.00 89.94 85 GLY A C 1
ATOM 600 O O . GLY A 1 85 ? -17.041 13.136 7.139 1.00 89.94 85 GLY A O 1
ATOM 601 N N . LEU A 1 86 ? -15.857 11.278 7.534 1.00 92.00 86 LEU A N 1
ATOM 602 C CA . LEU A 1 86 ? -14.634 11.757 6.874 1.00 92.00 86 LEU A CA 1
ATOM 603 C C . LEU A 1 86 ? -14.511 11.355 5.398 1.00 92.00 86 LEU A C 1
ATOM 605 O O . LEU A 1 86 ? -13.646 11.894 4.705 1.00 92.00 86 LEU A O 1
ATOM 609 N N . GLU A 1 87 ? -15.383 10.481 4.886 1.00 88.94 87 GLU A N 1
ATOM 610 C CA . GLU A 1 87 ? -15.337 10.030 3.485 1.00 88.94 87 GLU A CA 1
ATOM 611 C C . GLU A 1 87 ? -15.322 11.199 2.490 1.00 88.94 87 GLU A C 1
ATOM 613 O O . GLU A 1 87 ? -14.454 11.247 1.619 1.00 88.94 87 GLU A O 1
ATOM 618 N N . GLU A 1 88 ? -16.231 12.171 2.618 1.00 86.94 88 GLU A N 1
ATOM 619 C CA . GLU A 1 88 ? -16.295 13.294 1.674 1.00 86.94 88 GLU A CA 1
ATOM 620 C C . GLU A 1 88 ? -15.005 14.118 1.659 1.00 86.94 88 GLU A C 1
ATOM 622 O O . GLU A 1 88 ? -14.577 14.598 0.607 1.00 86.94 88 GLU A O 1
ATOM 627 N N . THR A 1 89 ? -14.375 14.286 2.821 1.00 89.50 89 THR A N 1
ATOM 628 C CA . THR A 1 89 ? -13.098 14.993 2.954 1.00 89.50 89 THR A CA 1
ATOM 629 C C . THR A 1 89 ? -11.982 14.217 2.259 1.00 89.50 89 THR A C 1
ATOM 631 O O . THR A 1 89 ? -11.217 14.807 1.496 1.00 89.50 89 THR A O 1
ATOM 634 N N . CYS A 1 90 ? -11.935 12.893 2.434 1.00 87.88 90 CYS A N 1
ATOM 635 C CA . CYS A 1 90 ? -10.993 12.026 1.728 1.00 87.88 90 CYS A CA 1
ATOM 636 C C . CYS A 1 90 ? -11.198 12.086 0.206 1.00 87.88 90 CYS A C 1
ATOM 638 O O . CYS A 1 90 ? -10.244 12.296 -0.540 1.00 87.88 90 CYS A O 1
ATOM 640 N N . VAL A 1 91 ? -12.445 11.990 -0.265 1.00 85.25 91 VAL A N 1
ATOM 641 C CA . VAL A 1 91 ? -12.792 12.023 -1.697 1.00 85.25 91 VAL A CA 1
ATOM 642 C C . VAL A 1 91 ? -12.490 13.384 -2.338 1.00 85.25 91 VAL A C 1
ATOM 644 O O . VAL A 1 91 ? -12.150 13.445 -3.521 1.00 85.25 91 VAL A O 1
ATOM 647 N N . LYS A 1 92 ? -12.573 14.493 -1.588 1.00 87.94 92 LYS A N 1
ATOM 648 C CA . LYS A 1 92 ? -12.171 15.827 -2.075 1.00 87.94 92 LYS A CA 1
ATOM 649 C C . LYS A 1 92 ? -10.673 15.915 -2.374 1.00 87.94 92 LYS A C 1
ATOM 651 O O . LYS A 1 92 ? -10.309 16.597 -3.327 1.00 87.94 92 LYS A O 1
ATOM 656 N N . GLY A 1 93 ? -9.836 15.238 -1.586 1.00 84.19 93 GLY A N 1
ATOM 657 C CA . GLY A 1 93 ? -8.382 15.193 -1.775 1.00 84.19 93 GLY A CA 1
ATOM 658 C C . GLY A 1 93 ? -7.887 14.080 -2.707 1.00 84.19 93 GLY A C 1
ATOM 659 O O . GLY A 1 93 ? -6.706 14.059 -3.046 1.00 84.19 93 GLY A O 1
ATOM 660 N N . ALA A 1 94 ? -8.762 13.157 -3.111 1.00 87.81 94 ALA A N 1
ATOM 661 C CA . ALA A 1 94 ? -8.409 12.008 -3.937 1.00 87.81 94 ALA A CA 1
ATOM 662 C C . ALA A 1 94 ? -8.363 12.338 -5.438 1.00 87.81 94 ALA A C 1
ATOM 664 O O . ALA A 1 94 ? -9.054 13.233 -5.936 1.00 87.81 94 ALA A O 1
ATOM 665 N N . VAL A 1 95 ? -7.593 11.543 -6.184 1.00 83.81 95 VAL A N 1
ATOM 666 C CA . VAL A 1 95 ? -7.639 11.539 -7.650 1.00 83.81 95 VAL A CA 1
ATOM 667 C C . VAL A 1 95 ? -8.970 10.925 -8.096 1.00 83.81 95 VAL A C 1
ATOM 669 O O . VAL A 1 95 ? -9.278 9.784 -7.760 1.00 83.81 95 VAL A O 1
ATOM 672 N N . LYS A 1 96 ? -9.774 11.696 -8.838 1.00 77.25 96 LYS A N 1
ATOM 673 C CA . LYS A 1 96 ? -11.116 11.300 -9.299 1.00 77.25 96 LYS A CA 1
ATOM 674 C C . LYS A 1 96 ? -11.094 10.739 -10.713 1.00 77.25 96 LYS A C 1
ATOM 676 O O . LYS A 1 96 ? -10.264 11.138 -11.516 1.00 77.25 96 LYS A O 1
ATOM 681 N N . GLY A 1 97 ? -12.083 9.919 -11.050 1.00 71.06 97 GLY A N 1
ATOM 682 C CA . GLY A 1 97 ? -12.239 9.380 -12.397 1.00 71.06 97 GLY A CA 1
ATOM 683 C C . GLY A 1 97 ? -11.272 8.235 -12.675 1.00 71.06 97 GLY A C 1
ATOM 684 O O . GLY A 1 97 ? -10.869 7.496 -11.782 1.00 71.06 97 GLY A O 1
ATOM 685 N N . ASP A 1 98 ? -10.910 8.082 -13.940 1.00 74.06 98 ASP A N 1
ATOM 686 C CA . ASP A 1 98 ? -10.383 6.821 -14.463 1.00 74.06 98 ASP A CA 1
ATOM 687 C C . ASP A 1 98 ? -8.858 6.750 -14.537 1.00 74.06 98 ASP A C 1
ATOM 689 O O . ASP A 1 98 ? -8.287 5.862 -15.172 1.00 74.06 98 ASP A O 1
ATOM 693 N N . PHE A 1 99 ? -8.189 7.665 -13.835 1.00 79.31 99 PHE A N 1
ATOM 694 C CA . PHE A 1 99 ? -6.735 7.805 -13.849 1.00 79.31 99 PHE A CA 1
ATOM 695 C C . PHE A 1 99 ? -5.988 6.626 -13.211 1.00 79.31 99 PHE A C 1
ATOM 697 O O . PHE A 1 99 ? -4.786 6.489 -13.415 1.00 79.31 99 PHE A O 1
ATOM 704 N N . MET A 1 100 ? -6.687 5.752 -12.478 1.00 78.44 100 MET A N 1
ATOM 705 C CA . MET A 1 100 ? -6.109 4.558 -11.852 1.00 78.44 100 MET A CA 1
ATOM 706 C C . MET A 1 100 ? -6.545 3.243 -12.511 1.00 78.44 100 MET A C 1
ATOM 708 O O . MET A 1 100 ? -6.275 2.179 -11.971 1.00 78.44 100 MET A O 1
ATOM 712 N N . ARG A 1 101 ? -7.195 3.263 -13.682 1.00 77.88 101 ARG A N 1
ATOM 713 C CA . ARG A 1 101 ? -7.739 2.030 -14.285 1.00 77.88 101 ARG A CA 1
ATOM 714 C C . ARG A 1 101 ? -6.696 0.991 -14.687 1.00 77.88 101 ARG A C 1
ATOM 716 O O . ARG A 1 101 ? -7.062 -0.178 -14.786 1.00 77.88 101 ARG A O 1
ATOM 723 N N . HIS A 1 102 ? -5.450 1.391 -14.944 1.00 84.50 102 HIS A N 1
ATOM 724 C CA . HIS A 1 102 ? -4.441 0.501 -15.513 1.00 84.50 102 HIS A CA 1
ATOM 725 C C . HIS A 1 102 ? -3.068 0.638 -14.862 1.00 84.50 102 HIS A C 1
ATOM 727 O O . HIS A 1 102 ? -2.676 1.712 -14.388 1.00 84.50 102 HIS A O 1
ATOM 733 N N . THR A 1 103 ? -2.329 -0.461 -14.960 1.00 84.00 103 THR A N 1
ATOM 734 C CA . THR A 1 103 ? -0.879 -0.537 -14.802 1.00 84.00 103 THR A CA 1
ATOM 735 C C . THR A 1 103 ? -0.306 -1.052 -16.115 1.00 84.00 103 THR A C 1
ATOM 737 O O . THR A 1 103 ? -0.892 -1.936 -16.747 1.00 84.00 103 THR A O 1
ATOM 740 N N . ARG A 1 104 ? 0.814 -0.479 -16.563 1.00 89.56 104 ARG A N 1
ATOM 741 C CA . ARG A 1 104 ? 1.459 -0.878 -17.822 1.00 89.56 104 ARG A CA 1
ATOM 742 C C . ARG A 1 104 ? 2.937 -1.201 -17.641 1.00 89.56 104 ARG A C 1
ATOM 744 O O . ARG A 1 104 ? 3.598 -0.632 -16.774 1.00 89.56 104 ARG A O 1
ATOM 751 N N . TRP A 1 105 ? 3.446 -2.048 -18.527 1.00 88.81 105 TRP A N 1
ATOM 752 C CA . TRP A 1 105 ? 4.857 -2.382 -18.689 1.00 88.81 105 TRP A CA 1
ATOM 753 C C . TRP A 1 105 ? 5.338 -1.746 -19.985 1.00 88.81 105 TRP A C 1
ATOM 755 O O . TRP A 1 105 ? 4.696 -1.899 -21.022 1.00 88.81 105 TRP A O 1
ATOM 765 N N . CYS A 1 106 ? 6.430 -0.993 -19.940 1.00 87.50 106 CYS A N 1
ATOM 766 C CA . CYS A 1 106 ? 6.928 -0.256 -21.099 1.00 87.50 106 CYS A CA 1
ATOM 767 C C . CYS A 1 106 ? 8.448 -0.093 -21.071 1.00 87.50 106 CYS A C 1
ATOM 769 O O . CYS A 1 106 ? 9.078 -0.207 -20.017 1.00 87.50 106 CYS A O 1
ATOM 771 N N . ARG A 1 107 ? 9.024 0.190 -22.242 1.00 86.69 107 ARG A N 1
ATOM 772 C CA . ARG A 1 107 ? 10.465 0.410 -22.411 1.00 86.69 107 ARG A CA 1
ATOM 773 C C . ARG A 1 107 ? 10.922 1.718 -21.765 1.00 86.69 107 ARG A C 1
ATOM 775 O O . ARG A 1 107 ? 11.889 1.761 -21.014 1.00 86.69 107 ARG A O 1
ATOM 782 N N . THR A 1 108 ? 10.207 2.792 -22.079 1.00 90.81 108 THR A N 1
ATOM 783 C CA . THR A 1 108 ? 10.318 4.126 -21.475 1.00 90.81 108 THR A CA 1
ATOM 784 C C . THR A 1 108 ? 8.916 4.708 -21.352 1.00 90.81 108 THR A C 1
ATOM 786 O O . THR A 1 108 ? 7.959 4.178 -21.930 1.00 90.81 108 THR A O 1
ATOM 789 N N . MET A 1 109 ? 8.764 5.813 -20.624 1.00 87.31 109 MET A N 1
ATOM 790 C CA . MET A 1 109 ? 7.473 6.499 -20.557 1.00 87.31 109 MET A CA 1
ATOM 791 C C . MET A 1 109 ? 7.002 6.941 -21.948 1.00 87.31 109 MET A C 1
ATOM 793 O O . MET A 1 109 ? 5.837 6.719 -22.283 1.00 87.31 109 MET A O 1
ATOM 797 N N . ALA A 1 110 ? 7.896 7.505 -22.767 1.00 88.44 110 ALA A N 1
ATOM 798 C CA . ALA A 1 110 ? 7.596 7.930 -24.135 1.00 88.44 110 ALA A CA 1
ATOM 799 C C . ALA A 1 110 ? 7.547 6.772 -25.151 1.00 88.44 110 ALA A C 1
ATOM 801 O O . ALA A 1 110 ? 6.831 6.865 -26.148 1.00 88.44 110 ALA A O 1
ATOM 802 N N . GLY A 1 111 ? 8.255 5.676 -24.885 1.00 81.44 111 GLY A N 1
ATOM 803 C CA . GLY A 1 111 ? 8.506 4.593 -25.831 1.00 81.44 111 GLY A CA 1
ATOM 804 C C . GLY A 1 111 ? 7.426 3.515 -25.902 1.00 81.44 111 GLY A C 1
ATOM 805 O O . GLY A 1 111 ? 6.250 3.740 -25.604 1.00 81.44 111 GLY A O 1
ATOM 806 N N . GLU A 1 112 ? 7.854 2.334 -26.346 1.00 85.06 112 GLU A N 1
ATOM 807 C CA . GLU A 1 112 ? 7.011 1.162 -26.583 1.00 85.06 112 GLU A CA 1
ATOM 808 C C . GLU A 1 112 ? 6.350 0.640 -25.297 1.00 85.06 112 GLU A C 1
ATOM 810 O O . GLU A 1 112 ? 6.985 0.540 -24.244 1.00 85.06 112 GLU A O 1
ATOM 815 N N . GLU A 1 113 ? 5.066 0.292 -25.394 1.00 88.81 113 GLU A N 1
ATOM 816 C CA . GLU A 1 113 ? 4.304 -0.390 -24.347 1.00 88.81 113 GLU A CA 1
ATOM 817 C C . GLU A 1 113 ? 4.298 -1.896 -24.629 1.00 88.81 113 GLU A C 1
ATOM 819 O O . GLU A 1 113 ? 3.878 -2.325 -25.699 1.00 88.81 113 GLU A O 1
ATOM 824 N N . PHE A 1 114 ? 4.761 -2.689 -23.665 1.00 84.19 114 PHE A N 1
ATOM 825 C CA . PHE A 1 114 ? 4.856 -4.145 -23.768 1.00 84.19 114 PHE A CA 1
ATOM 826 C C . PHE A 1 114 ? 3.545 -4.832 -23.405 1.00 84.19 114 PHE A C 1
ATOM 828 O O . PHE A 1 114 ? 3.153 -5.811 -24.034 1.00 84.19 114 PHE A O 1
ATOM 835 N N . ALA A 1 115 ? 2.896 -4.341 -22.349 1.00 81.94 115 ALA A N 1
ATOM 836 C CA . ALA A 1 115 ? 1.682 -4.927 -21.809 1.00 81.94 115 ALA A CA 1
ATOM 837 C C . ALA A 1 115 ? 0.922 -3.924 -20.942 1.00 81.94 115 ALA A C 1
ATOM 839 O O . ALA A 1 115 ? 1.489 -2.961 -20.416 1.00 81.94 115 ALA A O 1
ATOM 840 N N . ARG A 1 116 ? -0.363 -4.208 -20.733 1.00 84.69 116 ARG A N 1
ATOM 841 C CA . ARG A 1 116 ? -1.254 -3.444 -19.864 1.00 84.69 116 ARG A CA 1
ATOM 842 C C . ARG A 1 116 ? -2.220 -4.381 -19.167 1.00 84.69 116 ARG A C 1
ATOM 844 O O . ARG A 1 116 ? -2.795 -5.255 -19.810 1.00 84.69 116 ARG A O 1
ATOM 851 N N . ILE A 1 117 ? -2.437 -4.142 -17.882 1.00 79.31 117 ILE A N 1
ATOM 852 C CA . ILE A 1 117 ? -3.459 -4.821 -17.090 1.00 79.31 117 ILE A CA 1
ATOM 853 C C . ILE A 1 117 ? -4.420 -3.790 -16.504 1.00 79.31 117 ILE A C 1
ATOM 855 O O . ILE A 1 117 ? -4.038 -2.646 -16.232 1.00 79.31 117 ILE A O 1
ATOM 859 N N . TYR A 1 118 ? -5.679 -4.186 -16.311 1.00 76.44 118 TYR A N 1
ATOM 860 C CA . TYR A 1 118 ? -6.570 -3.430 -15.440 1.00 76.44 118 TYR A CA 1
ATOM 861 C C . TYR A 1 118 ? -5.993 -3.406 -14.026 1.00 76.44 118 TYR A C 1
ATOM 863 O O . TYR A 1 118 ? -5.247 -4.286 -13.618 1.00 76.44 118 TYR A O 1
ATOM 871 N N . SER A 1 119 ? -6.303 -2.383 -13.246 1.00 78.94 119 SER A N 1
ATOM 872 C CA . SER A 1 119 ? -5.793 -2.285 -11.882 1.00 78.94 119 SER A CA 1
ATOM 873 C C . SER A 1 119 ? -6.865 -1.888 -10.899 1.00 78.94 119 SER A C 1
ATOM 875 O O . SER A 1 119 ? -7.921 -1.394 -11.285 1.00 78.94 119 SER A O 1
ATOM 877 N N . TRP A 1 120 ? -6.604 -2.152 -9.625 1.00 74.69 120 TRP A N 1
ATOM 878 C CA . TRP A 1 120 ? -7.450 -1.776 -8.493 1.00 74.69 120 TRP A CA 1
ATOM 879 C C . TRP A 1 120 ? -8.899 -2.239 -8.674 1.00 74.69 120 TRP A C 1
ATOM 881 O O . TRP A 1 120 ? -9.846 -1.466 -8.588 1.00 74.69 120 TRP A O 1
ATOM 891 N N . GLY A 1 121 ? -9.055 -3.520 -9.017 1.00 57.09 121 GLY A N 1
ATOM 892 C CA . GLY A 1 121 ? -10.366 -4.157 -9.167 1.00 57.09 121 GLY A CA 1
ATOM 893 C C . GLY A 1 121 ? -11.127 -3.880 -10.475 1.00 57.09 121 GLY A C 1
ATOM 894 O O . GLY A 1 121 ? -12.216 -4.426 -10.628 1.00 57.09 121 GLY A O 1
ATOM 895 N N . ASN A 1 122 ? -10.563 -3.135 -11.434 1.00 64.94 122 ASN A N 1
ATOM 896 C CA . ASN A 1 122 ? -11.250 -2.743 -12.680 1.00 64.94 122 ASN A CA 1
ATOM 897 C C . ASN A 1 122 ? -11.326 -3.826 -13.788 1.00 64.94 122 ASN A C 1
ATOM 899 O O . ASN A 1 122 ? -11.801 -3.529 -14.883 1.00 64.94 122 ASN A O 1
ATOM 903 N N . ASP A 1 123 ? -10.866 -5.062 -13.549 1.00 64.62 123 ASP A N 1
ATOM 904 C CA . ASP A 1 123 ? -10.881 -6.127 -14.569 1.00 64.62 123 ASP A CA 1
ATOM 905 C C . ASP A 1 123 ? -12.282 -6.758 -14.752 1.00 64.62 123 ASP A C 1
ATOM 907 O O . ASP A 1 123 ? -12.851 -7.253 -13.771 1.00 64.62 123 ASP A O 1
ATOM 911 N N . PRO A 1 124 ? -12.831 -6.799 -15.986 1.00 55.50 124 PRO A N 1
ATOM 912 C CA . PRO A 1 124 ? -14.119 -7.424 -16.290 1.00 55.50 124 PRO A CA 1
ATOM 913 C C . PRO A 1 124 ? -14.128 -8.971 -16.361 1.00 55.50 124 PRO A C 1
ATOM 915 O O . PRO A 1 124 ? -15.201 -9.545 -16.547 1.00 55.50 124 PRO A O 1
ATOM 918 N N . ARG A 1 125 ? -12.991 -9.679 -16.266 1.00 51.72 125 ARG A N 1
ATOM 919 C CA . ARG A 1 125 ? -12.878 -11.139 -16.483 1.00 51.72 125 ARG A CA 1
ATOM 920 C C . ARG A 1 125 ? -11.921 -11.777 -15.457 1.00 51.72 125 ARG A C 1
ATOM 922 O O . ARG A 1 125 ? -10.721 -11.603 -15.563 1.00 51.72 125 ARG A O 1
ATOM 929 N N . ARG A 1 126 ? -12.401 -12.563 -14.480 1.00 45.06 126 ARG A N 1
ATOM 930 C CA . ARG A 1 126 ? -11.530 -13.186 -13.443 1.00 45.06 126 ARG A CA 1
ATOM 931 C C . ARG A 1 126 ? -11.672 -14.714 -13.369 1.00 45.06 126 ARG A C 1
ATOM 933 O O . ARG A 1 126 ? -12.798 -15.131 -13.111 1.00 45.06 126 ARG A O 1
ATOM 940 N N . LYS A 1 127 ? -10.573 -15.501 -13.510 1.00 29.81 127 LYS A N 1
ATOM 941 C CA . LYS A 1 127 ? -10.294 -16.867 -12.938 1.00 29.81 127 LYS A CA 1
ATOM 942 C C . LYS A 1 127 ? -8.793 -17.317 -13.094 1.00 29.81 127 LYS A C 1
ATOM 944 O O . LYS A 1 127 ? -8.171 -16.868 -14.048 1.00 29.81 127 LYS A O 1
ATOM 949 N N . ILE A 1 128 ? -8.349 -18.296 -12.251 1.00 31.06 128 ILE A N 1
ATOM 950 C CA . ILE A 1 128 ? -7.213 -19.312 -12.262 1.00 31.06 128 ILE A CA 1
ATOM 951 C C . ILE A 1 128 ? -5.786 -18.988 -11.626 1.00 31.06 128 ILE A C 1
ATOM 953 O O . ILE A 1 128 ? -5.531 -17.809 -11.422 1.00 31.06 128 ILE A O 1
ATOM 957 N N . PRO A 1 129 ? -4.888 -19.959 -11.201 1.00 34.84 129 PRO A N 1
ATOM 958 C CA . PRO A 1 129 ? -4.339 -20.135 -9.811 1.00 34.84 129 PRO A CA 1
ATOM 959 C C . PRO A 1 129 ? -2.766 -20.199 -9.600 1.00 34.84 129 PRO A C 1
ATOM 961 O O . PRO A 1 129 ? -2.010 -20.063 -10.557 1.00 34.84 129 PRO A O 1
ATOM 964 N N . LEU A 1 130 ? -2.268 -20.444 -8.348 1.00 28.27 130 LEU A N 1
ATOM 965 C CA . LEU A 1 130 ? -0.926 -20.085 -7.749 1.00 28.27 130 LEU A CA 1
ATOM 966 C C . LEU A 1 130 ? -0.143 -21.173 -6.917 1.00 28.27 130 LEU A C 1
ATOM 968 O O . LEU A 1 130 ? -0.798 -22.087 -6.423 1.00 28.27 130 LEU A O 1
ATOM 972 N N . VAL A 1 131 ? 1.188 -20.987 -6.611 1.00 27.41 131 VAL A N 1
ATOM 973 C CA . VAL A 1 131 ? 2.032 -21.612 -5.501 1.00 27.41 131 VAL A CA 1
ATOM 974 C C . VAL A 1 131 ? 3.273 -20.727 -5.034 1.00 27.41 131 VAL A C 1
ATOM 976 O O . VAL A 1 131 ? 3.676 -19.840 -5.771 1.00 27.41 131 VAL A O 1
ATOM 979 N N . LYS A 1 132 ? 3.882 -20.950 -3.824 1.00 28.17 132 LYS A N 1
ATOM 980 C CA . LYS A 1 132 ? 4.512 -20.024 -2.789 1.00 28.17 132 LYS A CA 1
ATOM 981 C C . LYS A 1 132 ? 6.058 -20.132 -2.440 1.00 28.17 132 LYS A C 1
ATOM 983 O O . LYS A 1 132 ? 6.571 -21.247 -2.496 1.00 28.17 132 LYS A O 1
ATOM 988 N N . ARG A 1 133 ? 6.687 -19.046 -1.854 1.00 34.16 133 ARG A N 1
ATOM 989 C CA . ARG A 1 133 ? 7.814 -18.872 -0.803 1.00 34.16 133 ARG A CA 1
ATOM 990 C C . ARG A 1 133 ? 9.043 -17.918 -1.176 1.00 34.16 133 ARG A C 1
ATOM 992 O O . ARG A 1 133 ? 9.148 -17.626 -2.357 1.00 34.16 133 ARG A O 1
ATOM 999 N N . PRO A 1 134 ? 10.014 -17.510 -0.272 1.00 38.12 134 PRO A N 1
ATOM 1000 C CA . PRO A 1 134 ? 10.232 -16.264 0.570 1.00 38.12 134 PRO A CA 1
ATOM 1001 C C . PRO A 1 134 ? 11.117 -15.049 0.025 1.00 38.12 134 PRO A C 1
ATOM 1003 O O . PRO A 1 134 ? 11.582 -15.124 -1.107 1.00 38.12 134 PRO A O 1
ATOM 1006 N N . GLY A 1 135 ? 11.278 -13.917 0.790 1.00 40.69 135 GLY A N 1
ATOM 1007 C CA . GLY A 1 135 ? 11.411 -12.452 0.408 1.00 40.69 135 GLY A CA 1
ATOM 1008 C C . GLY A 1 135 ? 12.759 -11.663 0.199 1.00 40.69 135 GLY A C 1
ATOM 1009 O O . GLY A 1 135 ? 13.841 -12.243 0.239 1.00 40.69 135 GLY A O 1
ATOM 1010 N N . GLN A 1 136 ? 12.658 -10.345 -0.165 1.00 57.06 136 GLN A N 1
ATOM 1011 C CA . GLN A 1 136 ? 13.587 -9.602 -1.082 1.00 57.06 136 GLN A CA 1
ATOM 1012 C C . GLN A 1 136 ? 13.632 -8.018 -0.991 1.00 57.06 136 GLN A C 1
ATOM 1014 O O . GLN A 1 136 ? 12.625 -7.372 -1.264 1.00 57.06 136 GLN A O 1
ATOM 1019 N N . GLY A 1 137 ? 14.806 -7.368 -0.782 1.00 69.75 137 GLY A N 1
ATOM 1020 C CA . GLY A 1 137 ? 15.211 -6.099 -1.478 1.00 69.75 137 GLY A CA 1
ATOM 1021 C C . GLY A 1 137 ? 15.243 -4.696 -0.785 1.00 69.75 137 GLY A C 1
ATOM 1022 O O . GLY A 1 137 ? 14.927 -4.530 0.386 1.00 69.75 137 GLY A O 1
ATOM 1023 N N . LEU A 1 138 ? 15.639 -3.651 -1.545 1.00 79.56 138 LEU A N 1
ATOM 1024 C CA . LEU A 1 138 ? 15.663 -2.195 -1.219 1.00 79.56 138 LEU A CA 1
ATOM 1025 C C . LEU A 1 138 ? 14.936 -1.411 -2.335 1.00 79.56 138 LEU A C 1
ATOM 1027 O O . LEU A 1 138 ? 14.940 -1.864 -3.476 1.00 79.56 138 LEU A O 1
ATOM 1031 N N . ALA A 1 139 ? 14.382 -0.224 -2.051 1.00 82.06 139 ALA A N 1
ATOM 1032 C CA . ALA A 1 139 ? 13.905 0.699 -3.088 1.00 82.06 139 ALA A CA 1
ATOM 1033 C C . ALA A 1 139 ? 14.200 2.184 -2.781 1.00 82.06 139 ALA A C 1
ATOM 1035 O O . ALA A 1 139 ? 14.362 2.602 -1.631 1.00 82.06 139 ALA A O 1
ATOM 1036 N N . ILE A 1 140 ? 14.298 2.995 -3.840 1.00 88.25 140 ILE A N 1
ATOM 1037 C CA . ILE A 1 140 ? 14.688 4.411 -3.788 1.00 88.25 140 ILE A CA 1
ATOM 1038 C C . ILE A 1 140 ? 13.620 5.258 -4.482 1.00 88.25 140 ILE A C 1
ATOM 1040 O O . ILE A 1 140 ? 13.323 5.055 -5.650 1.00 88.25 140 ILE A O 1
ATOM 1044 N N . ASN A 1 141 ? 13.060 6.236 -3.783 1.00 91.12 141 ASN A N 1
ATOM 1045 C CA . ASN A 1 141 ? 12.036 7.139 -4.289 1.00 91.12 141 ASN A CA 1
ATOM 1046 C C . ASN A 1 141 ? 12.665 8.466 -4.725 1.00 91.12 141 ASN A C 1
ATOM 1048 O O . ASN A 1 141 ? 13.321 9.130 -3.925 1.00 91.12 141 ASN A O 1
ATOM 1052 N N . VAL A 1 142 ? 12.411 8.886 -5.960 1.00 93.31 142 VAL A N 1
ATOM 1053 C CA . VAL A 1 142 ? 12.783 10.200 -6.494 1.00 93.31 142 VAL A CA 1
ATOM 1054 C C . VAL A 1 142 ? 11.495 10.937 -6.864 1.00 93.31 142 VAL A C 1
ATOM 1056 O O . VAL A 1 142 ? 10.793 10.544 -7.797 1.00 93.31 142 VAL A O 1
ATOM 1059 N N . LEU A 1 143 ? 11.154 11.983 -6.108 1.00 94.31 143 LEU A N 1
ATOM 1060 C CA . LEU A 1 143 ? 9.997 12.837 -6.375 1.00 94.31 143 LEU A CA 1
ATOM 1061 C C . LEU A 1 143 ? 10.377 13.876 -7.428 1.00 94.31 143 LEU A C 1
ATOM 1063 O O . LEU A 1 143 ? 11.360 14.600 -7.266 1.00 94.31 143 LEU A O 1
ATOM 1067 N N . VAL A 1 144 ? 9.589 13.953 -8.493 1.00 95.25 144 VAL A N 1
ATOM 1068 C CA . VAL A 1 144 ? 9.912 14.723 -9.692 1.00 95.25 144 VAL A CA 1
ATOM 1069 C C . VAL A 1 144 ? 8.716 15.563 -10.115 1.00 95.25 144 VAL A C 1
ATOM 1071 O O . VAL A 1 144 ? 7.594 15.064 -10.205 1.00 95.25 144 VAL A O 1
ATOM 1074 N N . LYS A 1 145 ? 8.970 16.827 -10.443 1.00 95.69 145 LYS A N 1
ATOM 1075 C CA . LYS A 1 145 ? 8.033 17.688 -11.159 1.00 95.69 145 LYS A CA 1
ATOM 1076 C C . LYS A 1 145 ? 8.409 17.710 -12.636 1.00 95.69 145 LYS A C 1
ATOM 1078 O O . LYS A 1 145 ? 9.515 18.106 -13.001 1.00 95.69 145 LYS A O 1
ATOM 1083 N N . VAL A 1 146 ? 7.497 17.229 -13.473 1.00 95.50 146 VAL A N 1
ATOM 1084 C CA . VAL A 1 146 ? 7.679 17.089 -14.921 1.00 95.50 146 VAL A CA 1
ATOM 1085 C C . VAL A 1 146 ? 6.321 16.925 -15.596 1.00 95.50 146 VAL A C 1
ATOM 1087 O O . VAL A 1 146 ? 5.500 16.137 -15.131 1.00 95.50 146 VAL A O 1
ATOM 1090 N N . ASP A 1 147 ? 6.078 17.655 -16.686 1.00 95.31 147 ASP A N 1
ATOM 1091 C CA . ASP A 1 147 ? 4.849 17.527 -17.474 1.00 95.31 147 ASP A CA 1
ATOM 1092 C C . ASP A 1 147 ? 4.952 16.359 -18.464 1.00 95.31 147 ASP A C 1
ATOM 1094 O O . ASP A 1 147 ? 5.661 16.429 -19.468 1.00 95.31 147 ASP A O 1
ATOM 1098 N N . LEU A 1 148 ? 4.226 15.280 -18.169 1.00 94.12 148 LEU A N 1
ATOM 1099 C CA . LEU A 1 148 ? 4.124 14.088 -19.014 1.00 94.12 148 LEU A CA 1
ATOM 1100 C C . LEU A 1 148 ? 2.723 13.929 -19.630 1.00 94.12 148 LEU A C 1
ATOM 1102 O O . LEU A 1 148 ? 2.374 12.833 -20.070 1.00 94.12 148 LEU A O 1
ATOM 1106 N N . SER A 1 149 ? 1.913 14.993 -19.680 1.00 91.94 149 SER A N 1
ATOM 1107 C CA . SER A 1 149 ? 0.561 14.975 -20.272 1.00 91.94 149 SER A CA 1
ATOM 1108 C C . SER A 1 149 ? 0.554 14.373 -21.682 1.00 91.94 149 SER A C 1
ATOM 1110 O O . SER A 1 149 ? -0.087 13.348 -21.915 1.00 91.94 149 SER A O 1
ATOM 1112 N N . HIS A 1 150 ? 1.380 14.910 -22.582 1.00 89.19 150 HIS A N 1
ATOM 1113 C CA . HIS A 1 150 ? 1.522 14.445 -23.968 1.00 89.19 150 HIS A CA 1
ATOM 1114 C C . HIS A 1 150 ? 1.959 12.972 -24.098 1.00 89.19 150 HIS A C 1
ATOM 1116 O O . HIS A 1 150 ? 1.721 12.336 -25.125 1.00 89.19 150 HIS A O 1
ATOM 1122 N N . VAL A 1 151 ? 2.577 12.411 -23.054 1.00 88.00 151 VAL A N 1
ATOM 1123 C CA . VAL A 1 151 ? 3.010 11.012 -23.001 1.00 88.00 151 VAL A CA 1
ATOM 1124 C C . VAL A 1 151 ? 1.900 10.094 -22.485 1.00 88.00 151 VAL A C 1
ATOM 1126 O O . VAL A 1 151 ? 1.812 8.945 -22.924 1.00 88.00 151 VAL A O 1
ATOM 1129 N N . VAL A 1 152 ? 1.069 10.560 -21.548 1.00 89.44 152 VAL A N 1
ATOM 1130 C CA . VAL A 1 152 ? 0.171 9.705 -20.749 1.00 89.44 152 VAL A CA 1
ATOM 1131 C C . VAL A 1 152 ? -1.304 9.855 -21.120 1.00 89.44 152 VAL A C 1
ATOM 1133 O O . VAL A 1 152 ? -2.052 8.894 -20.957 1.00 89.44 152 VAL A O 1
ATOM 1136 N N . GLU A 1 153 ? -1.738 10.983 -21.687 1.00 86.25 153 GLU A N 1
ATOM 1137 C CA . GLU A 1 153 ? -3.156 11.255 -21.990 1.00 86.25 153 GLU A CA 1
ATOM 1138 C C . GLU A 1 153 ? -3.837 10.153 -22.818 1.00 86.25 153 GLU A C 1
ATOM 1140 O O . GLU A 1 153 ? -4.980 9.791 -22.549 1.00 86.25 153 GLU A O 1
ATOM 1145 N N . ASN A 1 154 ? -3.116 9.547 -23.764 1.00 84.88 154 ASN A N 1
ATOM 1146 C CA . ASN A 1 154 ? -3.646 8.483 -24.629 1.00 84.88 154 ASN A CA 1
ATOM 1147 C C . ASN A 1 154 ? -3.418 7.059 -24.084 1.00 84.88 154 ASN A C 1
ATOM 1149 O O . ASN A 1 154 ? -3.790 6.069 -24.714 1.00 84.88 154 ASN A O 1
ATOM 1153 N N . ARG A 1 155 ? -2.777 6.929 -22.919 1.00 83.25 155 ARG A N 1
ATOM 1154 C CA . ARG A 1 155 ? -2.384 5.652 -22.299 1.00 83.25 155 ARG A CA 1
ATOM 1155 C C . ARG A 1 155 ? -2.305 5.780 -20.779 1.00 83.25 155 ARG A C 1
ATOM 1157 O O . ARG A 1 155 ? -1.291 5.473 -20.155 1.00 83.25 155 ARG A O 1
ATOM 1164 N N . VAL A 1 156 ? -3.415 6.258 -20.224 1.00 86.88 156 VAL A N 1
ATOM 1165 C CA . VAL A 1 156 ? -3.633 6.552 -18.806 1.00 86.88 156 VAL A CA 1
ATOM 1166 C C . VAL A 1 156 ? -3.345 5.328 -17.934 1.00 86.88 156 VAL A C 1
ATOM 1168 O O . VAL A 1 156 ? -4.010 4.294 -18.057 1.00 86.88 156 VAL A O 1
ATOM 1171 N N . GLY A 1 157 ? -2.396 5.485 -17.013 1.00 81.81 157 GLY A N 1
ATOM 1172 C CA . GLY A 1 157 ? -2.085 4.529 -15.956 1.00 81.81 157 GLY A CA 1
ATOM 1173 C C . GLY A 1 157 ? -1.609 5.248 -14.695 1.00 81.81 157 GLY A C 1
ATOM 1174 O O . GLY A 1 157 ? -1.047 6.341 -14.768 1.00 81.81 157 GLY A O 1
ATOM 1175 N N . ASN A 1 158 ? -1.841 4.642 -13.529 1.00 85.50 158 ASN A N 1
ATOM 1176 C CA . ASN A 1 158 ? -1.321 5.180 -12.265 1.00 85.50 158 ASN A CA 1
ATOM 1177 C C . ASN A 1 158 ? 0.131 4.745 -12.035 1.00 85.50 158 ASN A C 1
ATOM 1179 O O . ASN A 1 158 ? 0.962 5.541 -11.599 1.00 85.50 158 ASN A O 1
ATOM 1183 N N . LEU A 1 159 ? 0.429 3.482 -12.352 1.00 90.06 159 LEU A N 1
ATOM 1184 C CA . LEU A 1 159 ? 1.744 2.864 -12.222 1.00 90.06 159 LEU A CA 1
ATOM 1185 C C . LEU A 1 159 ? 2.266 2.455 -13.599 1.00 90.06 159 LEU A C 1
ATOM 1187 O O . LEU A 1 159 ? 1.543 1.873 -14.411 1.00 90.06 159 LEU A O 1
ATOM 1191 N N . HIS A 1 160 ? 3.543 2.733 -13.832 1.00 93.25 160 HIS A N 1
ATOM 1192 C CA . HIS A 1 160 ? 4.237 2.365 -15.057 1.00 93.25 160 HIS A CA 1
ATOM 1193 C C . HIS A 1 160 ? 5.512 1.631 -14.675 1.00 93.25 160 HIS A C 1
ATOM 1195 O O . HIS A 1 160 ? 6.441 2.248 -14.157 1.00 93.25 160 HIS A O 1
ATOM 1201 N N . TRP A 1 161 ? 5.562 0.326 -14.914 1.00 93.12 161 TRP A N 1
ATOM 1202 C CA . TRP A 1 161 ? 6.809 -0.413 -14.807 1.00 93.12 161 TRP A CA 1
ATOM 1203 C C . TRP A 1 161 ? 7.664 -0.106 -16.039 1.00 93.12 161 TRP A C 1
ATOM 1205 O O . TRP A 1 161 ? 7.269 -0.398 -17.173 1.00 93.12 161 TRP A O 1
ATOM 1215 N N . VAL A 1 162 ? 8.821 0.511 -15.813 1.00 94.25 162 VAL A N 1
ATOM 1216 C CA . VAL A 1 162 ? 9.758 0.943 -16.851 1.00 94.25 162 VAL A CA 1
ATOM 1217 C C . VAL A 1 162 ? 11.022 0.092 -16.773 1.00 94.25 162 VAL A C 1
ATOM 1219 O O . VAL A 1 162 ? 11.706 0.032 -15.744 1.00 94.25 162 VAL A O 1
ATOM 1222 N N . MET A 1 163 ? 11.310 -0.606 -17.869 1.00 93.12 163 MET A N 1
ATOM 1223 C CA . MET A 1 163 ? 12.389 -1.589 -17.971 1.00 93.12 163 MET A CA 1
ATOM 1224 C C . MET A 1 163 ? 13.110 -1.432 -19.304 1.00 93.12 163 MET A C 1
ATOM 1226 O O . MET A 1 163 ? 12.474 -1.351 -20.350 1.00 93.12 163 MET A O 1
ATOM 1230 N N . GLN A 1 164 ? 14.440 -1.425 -19.261 1.00 93.44 164 GLN A N 1
ATOM 1231 C CA . GLN A 1 164 ? 15.306 -1.259 -20.431 1.00 93.44 164 GLN A CA 1
ATOM 1232 C C . GLN A 1 164 ? 16.246 -2.469 -20.531 1.00 93.44 164 GLN A C 1
ATOM 1234 O O . GLN A 1 164 ? 17.428 -2.358 -20.200 1.00 93.44 164 GLN A O 1
ATOM 1239 N N . PRO A 1 165 ? 15.724 -3.655 -20.903 1.00 91.94 165 PRO A N 1
ATOM 1240 C CA . PRO A 1 165 ? 16.516 -4.886 -20.958 1.00 91.94 165 PRO A CA 1
ATOM 1241 C C . PRO A 1 165 ? 17.690 -4.781 -21.926 1.00 91.94 165 PRO A C 1
ATOM 1243 O O . PRO A 1 165 ? 18.693 -5.449 -21.731 1.00 91.94 165 PRO A O 1
ATOM 1246 N N . ASP A 1 166 ? 17.608 -3.923 -22.930 1.00 92.88 166 ASP A N 1
ATOM 1247 C CA . ASP A 1 166 ? 18.607 -3.773 -23.976 1.00 92.88 166 ASP A CA 1
ATOM 1248 C C . ASP A 1 166 ? 19.609 -2.629 -23.748 1.00 92.88 166 ASP A C 1
ATOM 1250 O O . ASP A 1 166 ? 20.404 -2.329 -24.639 1.00 92.88 166 ASP A O 1
ATOM 1254 N N . GLU A 1 167 ? 19.618 -2.044 -22.547 1.00 92.25 167 GLU A N 1
ATOM 1255 C CA . GLU A 1 167 ? 20.554 -0.997 -22.123 1.00 92.25 167 GLU A CA 1
ATOM 1256 C C . GLU A 1 167 ? 21.307 -1.399 -20.846 1.00 92.25 167 GLU A C 1
ATOM 1258 O O . GLU A 1 167 ? 20.821 -2.186 -20.023 1.00 92.25 167 GLU A O 1
ATOM 1263 N N . ASP A 1 168 ? 22.490 -0.823 -20.637 1.00 90.06 168 ASP A N 1
ATOM 1264 C CA . ASP A 1 168 ? 23.138 -0.851 -19.325 1.00 90.06 168 ASP A CA 1
ATOM 1265 C C . ASP A 1 168 ? 22.449 0.112 -18.358 1.00 90.06 168 ASP A C 1
ATOM 1267 O O . ASP A 1 168 ? 21.912 1.158 -18.729 1.00 90.06 168 ASP A O 1
ATOM 1271 N N . HIS A 1 169 ? 22.460 -0.253 -17.083 1.00 87.94 169 HIS A N 1
ATOM 1272 C CA . HIS A 1 169 ? 21.746 0.467 -16.040 1.00 87.94 169 HIS A CA 1
ATOM 1273 C C . HIS A 1 169 ? 22.602 0.582 -14.779 1.00 87.94 169 HIS A C 1
ATOM 1275 O O . HIS A 1 169 ? 23.363 -0.334 -14.450 1.00 87.94 169 HIS A O 1
ATOM 1281 N N . PRO A 1 170 ? 22.460 1.682 -14.023 1.00 91.31 170 PRO A N 1
ATOM 1282 C CA . PRO A 1 170 ? 23.173 1.829 -12.767 1.00 91.31 170 PRO A CA 1
ATOM 1283 C C . PRO A 1 170 ? 22.685 0.802 -11.738 1.00 91.31 170 PRO A C 1
ATOM 1285 O O . PRO A 1 170 ? 21.502 0.454 -11.692 1.00 91.31 170 PRO A O 1
ATOM 1288 N N . ALA A 1 171 ? 23.588 0.367 -10.858 1.00 88.44 171 ALA A N 1
ATOM 1289 C CA . ALA A 1 171 ? 23.310 -0.651 -9.844 1.00 88.44 171 ALA A CA 1
ATOM 1290 C C . ALA A 1 171 ? 22.159 -0.278 -8.890 1.00 88.44 171 ALA A C 1
ATOM 1292 O O . ALA A 1 171 ? 21.467 -1.165 -8.405 1.00 88.44 171 ALA A O 1
ATOM 1293 N N . PHE A 1 172 ? 21.917 1.018 -8.656 1.00 89.38 172 PHE A N 1
ATOM 1294 C CA . PHE A 1 172 ? 20.851 1.523 -7.782 1.00 89.38 172 PHE A CA 1
ATOM 1295 C C . PHE A 1 172 ? 19.471 1.632 -8.462 1.00 89.38 172 PHE A C 1
ATOM 1297 O O . PHE A 1 172 ? 18.485 1.936 -7.795 1.00 89.38 172 PHE A O 1
ATOM 1304 N N . GLY A 1 173 ? 19.385 1.440 -9.782 1.00 89.75 173 GLY A N 1
ATOM 1305 C CA . GLY A 1 173 ? 18.177 1.736 -10.555 1.00 89.75 173 GLY A CA 1
ATOM 1306 C C . GLY A 1 173 ? 18.050 0.884 -11.807 1.00 89.75 173 GLY A C 1
ATOM 1307 O O . GLY A 1 173 ? 17.848 1.416 -12.898 1.00 89.75 173 GLY A O 1
ATOM 1308 N N . TRP A 1 174 ? 18.171 -0.431 -11.657 1.00 88.50 174 TRP A N 1
ATOM 1309 C CA . TRP A 1 174 ? 18.052 -1.391 -12.751 1.00 88.50 174 TRP A CA 1
ATOM 1310 C C . TRP A 1 174 ? 16.682 -1.338 -13.436 1.00 88.50 174 TRP A C 1
ATOM 1312 O O . TRP A 1 174 ? 16.592 -1.254 -14.660 1.00 88.50 174 TRP A O 1
ATOM 1322 N N . THR A 1 175 ? 15.616 -1.282 -12.641 1.00 90.38 175 THR A N 1
ATOM 1323 C CA . THR A 1 175 ? 14.241 -1.039 -13.091 1.00 90.38 175 THR A CA 1
ATOM 1324 C C . THR A 1 175 ? 13.612 0.070 -12.252 1.00 90.38 175 THR A C 1
ATOM 1326 O O . THR A 1 175 ? 14.117 0.404 -11.175 1.00 90.38 175 THR A O 1
ATOM 1329 N N . GLY A 1 176 ? 12.530 0.672 -12.747 1.00 92.06 176 GLY A N 1
ATOM 1330 C CA . GLY A 1 176 ? 11.777 1.651 -11.985 1.00 92.06 176 GLY A CA 1
ATOM 1331 C C . GLY A 1 176 ? 10.273 1.562 -12.200 1.00 92.06 176 GLY A C 1
ATOM 1332 O O . GLY A 1 176 ? 9.804 1.198 -13.275 1.00 92.06 176 GLY A O 1
ATOM 1333 N N . ILE A 1 177 ? 9.516 1.948 -11.178 1.00 93.69 177 ILE A N 1
ATOM 1334 C CA . ILE A 1 177 ? 8.089 2.240 -11.290 1.00 93.69 177 ILE A CA 1
ATOM 1335 C C . ILE A 1 177 ? 7.922 3.755 -11.335 1.00 93.69 177 ILE A C 1
ATOM 1337 O O . ILE A 1 177 ? 8.347 4.457 -10.419 1.00 93.69 177 ILE A O 1
ATOM 1341 N N . VAL A 1 178 ? 7.266 4.265 -12.372 1.00 95.44 178 VAL A N 1
ATOM 1342 C CA . VAL A 1 178 ? 6.892 5.678 -12.483 1.00 95.44 178 VAL A CA 1
ATOM 1343 C C . VAL A 1 178 ? 5.427 5.818 -12.083 1.00 95.44 178 VAL A C 1
ATOM 1345 O O . VAL A 1 178 ? 4.515 5.420 -12.814 1.00 95.44 178 VAL A O 1
ATOM 1348 N N . ARG A 1 179 ? 5.199 6.348 -10.881 1.00 93.81 179 ARG A N 1
ATOM 1349 C CA . ARG A 1 179 ? 3.873 6.531 -10.284 1.00 93.81 179 ARG A CA 1
ATOM 1350 C C . ARG A 1 179 ? 3.413 7.977 -10.416 1.00 93.81 179 ARG A C 1
ATOM 1352 O O . ARG A 1 179 ? 4.132 8.890 -10.015 1.00 93.81 179 ARG A O 1
ATOM 1359 N N . MET A 1 180 ? 2.182 8.180 -10.869 1.00 93.75 180 MET A N 1
ATOM 1360 C CA . MET A 1 180 ? 1.538 9.494 -10.859 1.00 93.75 180 MET A CA 1
ATOM 1361 C C . MET A 1 180 ? 1.260 9.968 -9.418 1.00 93.75 180 MET A C 1
ATOM 1363 O O . MET A 1 180 ? 0.758 9.216 -8.584 1.00 93.75 180 MET A O 1
ATOM 1367 N N . VAL A 1 181 ? 1.623 11.214 -9.101 1.00 90.31 181 VAL A N 1
ATOM 1368 C CA . VAL A 1 181 ? 1.290 11.882 -7.826 1.00 90.31 181 VAL A CA 1
ATOM 1369 C C . VAL A 1 181 ? 0.223 12.943 -8.053 1.00 90.31 181 VAL A C 1
ATOM 1371 O O . VAL A 1 181 ? -0.782 12.971 -7.345 1.00 90.31 181 VAL A O 1
ATOM 1374 N N . ARG A 1 182 ? 0.433 13.803 -9.056 1.00 88.62 182 ARG A N 1
ATOM 1375 C CA . ARG A 1 182 ? -0.555 14.773 -9.533 1.00 88.62 182 ARG A CA 1
ATOM 1376 C C . ARG A 1 182 ? -0.635 14.690 -11.059 1.00 88.62 182 ARG A C 1
ATOM 1378 O O . ARG A 1 182 ? 0.398 14.830 -11.721 1.00 88.62 182 ARG A O 1
ATOM 1385 N N . PRO A 1 183 ? -1.825 14.458 -11.638 1.00 87.25 183 PRO A N 1
ATOM 1386 C CA . PRO A 1 183 ? -1.963 14.355 -13.083 1.00 87.25 183 PRO A CA 1
ATOM 1387 C C . PRO A 1 183 ? -1.739 15.738 -13.726 1.00 87.25 183 PRO A C 1
ATOM 1389 O O . PRO A 1 183 ? -2.392 16.704 -13.341 1.00 87.25 183 PRO A O 1
ATOM 1392 N N . TRP A 1 184 ? -0.830 15.925 -14.686 1.00 89.00 184 TRP A N 1
ATOM 1393 C CA . TRP A 1 184 ? 0.230 15.024 -15.182 1.00 89.00 184 TRP A CA 1
ATOM 1394 C C . TRP A 1 184 ? 1.626 15.617 -14.951 1.00 89.00 184 TRP A C 1
ATOM 1396 O O . TRP A 1 184 ? 2.525 15.439 -15.771 1.00 89.00 184 TRP A O 1
ATOM 1406 N N . ASN A 1 185 ? 1.792 16.355 -13.852 1.00 92.75 185 ASN A N 1
ATOM 1407 C CA . ASN A 1 185 ? 2.929 17.244 -13.611 1.00 92.75 185 ASN A CA 1
ATOM 1408 C C . ASN A 1 185 ? 3.804 16.859 -12.407 1.00 92.75 185 ASN A C 1
ATOM 1410 O O . ASN A 1 185 ? 4.877 17.439 -12.237 1.00 92.75 185 ASN A O 1
ATOM 1414 N N . GLU A 1 186 ? 3.381 15.900 -11.582 1.00 93.88 186 GLU A N 1
ATOM 1415 C CA . GLU A 1 186 ? 4.156 15.426 -10.434 1.00 93.88 186 GLU A CA 1
ATOM 1416 C C . GLU A 1 186 ? 4.146 13.901 -10.367 1.00 93.88 186 GLU A C 1
ATOM 1418 O O . GLU A 1 186 ? 3.090 13.260 -10.410 1.00 93.88 186 GLU A O 1
ATOM 1423 N N . TRP A 1 187 ? 5.339 13.328 -10.252 1.00 96.62 187 TRP A N 1
ATOM 1424 C CA . TRP A 1 187 ? 5.605 11.909 -10.438 1.00 96.62 187 TRP A CA 1
ATOM 1425 C C . TRP A 1 187 ? 6.589 11.400 -9.389 1.00 96.62 187 TRP A C 1
ATOM 1427 O O . TRP A 1 187 ? 7.481 12.115 -8.942 1.00 96.62 187 TRP A O 1
ATOM 1437 N N . MET A 1 188 ? 6.440 10.138 -9.008 1.00 96.00 188 MET A N 1
ATOM 1438 C CA . MET A 1 188 ? 7.386 9.426 -8.159 1.00 96.00 188 MET A CA 1
ATOM 1439 C C . MET A 1 188 ? 8.069 8.345 -8.986 1.00 96.00 188 MET A C 1
ATOM 1441 O O . MET A 1 188 ? 7.403 7.434 -9.473 1.00 96.00 188 MET A O 1
ATOM 1445 N N . PHE A 1 189 ? 9.387 8.435 -9.116 1.00 96.38 189 PHE A N 1
ATOM 1446 C CA . PHE A 1 189 ? 10.223 7.408 -9.726 1.00 96.38 189 PHE A CA 1
ATOM 1447 C C . PHE A 1 189 ? 10.759 6.513 -8.610 1.00 96.38 189 PHE A C 1
ATOM 1449 O O . PHE A 1 189 ? 11.600 6.930 -7.819 1.00 96.38 189 PHE A O 1
ATOM 1456 N N . ILE A 1 190 ? 10.231 5.298 -8.520 1.00 94.31 190 ILE A N 1
ATOM 1457 C CA . ILE A 1 190 ? 10.620 4.288 -7.535 1.00 94.31 190 ILE A CA 1
ATOM 1458 C C . ILE A 1 190 ? 11.640 3.380 -8.215 1.00 94.31 190 ILE A C 1
ATOM 1460 O O . ILE A 1 190 ? 11.272 2.569 -9.057 1.00 94.31 190 ILE A O 1
ATOM 1464 N N . LEU A 1 191 ? 12.915 3.549 -7.896 1.00 93.56 191 LEU A N 1
ATOM 1465 C CA . LEU A 1 191 ? 14.036 2.816 -8.469 1.00 93.56 191 LEU A CA 1
ATOM 1466 C C . LEU A 1 191 ? 14.353 1.584 -7.620 1.00 93.56 191 LEU A C 1
ATOM 1468 O O . LEU A 1 191 ? 14.450 1.672 -6.393 1.00 93.56 191 LEU A O 1
ATOM 1472 N N . PHE A 1 192 ? 14.550 0.451 -8.288 1.00 90.06 192 PHE A N 1
ATOM 1473 C CA . PHE A 1 192 ? 14.981 -0.793 -7.662 1.00 90.06 192 PHE A CA 1
ATOM 1474 C C . PHE A 1 192 ? 16.447 -1.069 -8.001 1.00 90.06 192 PHE A C 1
ATOM 1476 O O . PHE A 1 192 ? 16.816 -1.047 -9.184 1.00 90.06 192 PHE A O 1
ATOM 1483 N N . PRO A 1 193 ? 17.289 -1.363 -6.998 1.00 88.75 193 PRO A N 1
ATOM 1484 C CA . PRO A 1 193 ? 18.637 -1.841 -7.234 1.00 88.75 193 PRO A CA 1
ATOM 1485 C C . PRO A 1 193 ? 18.663 -3.163 -8.003 1.00 88.75 193 PRO A C 1
ATOM 1487 O O . PRO A 1 193 ? 17.725 -3.960 -7.935 1.00 88.75 193 PRO A O 1
ATOM 1490 N N . ALA A 1 194 ? 19.764 -3.417 -8.706 1.00 86.69 194 ALA A N 1
ATOM 1491 C CA . ALA A 1 194 ? 19.997 -4.709 -9.336 1.00 86.69 194 ALA A CA 1
ATOM 1492 C C . ALA A 1 194 ? 20.100 -5.825 -8.267 1.00 86.69 194 ALA A C 1
ATOM 1494 O O . ALA A 1 194 ? 20.647 -5.595 -7.182 1.00 86.69 194 ALA A O 1
ATOM 1495 N N . PRO A 1 195 ? 19.610 -7.046 -8.543 1.00 81.62 195 PRO A N 1
ATOM 1496 C CA . PRO A 1 195 ? 19.768 -8.200 -7.675 1.00 81.62 195 PRO A CA 1
ATOM 1497 C C . PRO A 1 195 ? 21.231 -8.390 -7.281 1.00 81.62 195 PRO A C 1
ATOM 1499 O O . PRO A 1 195 ? 22.114 -8.451 -8.132 1.00 81.62 195 PRO A O 1
ATOM 1502 N N . GLY A 1 196 ? 21.491 -8.459 -5.976 1.00 80.38 196 GLY A N 1
ATOM 1503 C CA . GLY A 1 196 ? 22.845 -8.620 -5.443 1.00 80.38 196 GLY A CA 1
ATOM 1504 C C . GLY A 1 196 ? 23.695 -7.343 -5.391 1.00 80.38 196 GLY A C 1
ATOM 1505 O O . GLY A 1 196 ? 24.810 -7.410 -4.887 1.00 80.38 196 GLY A O 1
ATOM 1506 N N . ALA A 1 197 ? 23.189 -6.180 -5.819 1.00 82.94 197 ALA A N 1
ATOM 1507 C CA . ALA A 1 197 ? 23.930 -4.911 -5.769 1.00 82.94 197 ALA A CA 1
ATOM 1508 C C . ALA A 1 197 ? 24.104 -4.323 -4.354 1.00 82.94 197 ALA A C 1
ATOM 1510 O O . ALA A 1 197 ? 24.791 -3.319 -4.185 1.00 82.94 197 ALA A O 1
ATOM 1511 N N . GLY A 1 198 ? 23.483 -4.930 -3.338 1.00 81.44 198 GLY A N 1
ATOM 1512 C CA . GLY A 1 198 ? 23.477 -4.415 -1.971 1.00 81.44 198 GLY A CA 1
ATOM 1513 C C . GLY A 1 198 ? 22.483 -3.269 -1.770 1.00 81.44 198 GLY A C 1
ATOM 1514 O O . GLY A 1 198 ? 21.554 -3.079 -2.557 1.00 81.44 198 GLY A O 1
ATOM 1515 N N . VAL A 1 199 ? 22.649 -2.540 -0.664 1.00 77.56 199 VAL A N 1
ATOM 1516 C CA . VAL A 1 199 ? 21.721 -1.477 -0.230 1.00 77.56 199 VAL A CA 1
ATOM 1517 C C . VAL A 1 199 ? 22.393 -0.122 0.011 1.00 77.56 199 VAL A C 1
ATOM 1519 O O . VAL A 1 199 ? 21.720 0.888 0.230 1.00 77.56 199 VAL A O 1
ATOM 1522 N N . GLU A 1 200 ? 23.720 -0.079 -0.047 1.00 78.94 200 GLU A N 1
ATOM 1523 C CA . GLU A 1 200 ? 24.507 1.125 0.187 1.00 78.94 200 GLU A CA 1
ATOM 1524 C C . GLU A 1 200 ? 24.956 1.711 -1.150 1.00 78.94 200 GLU A C 1
ATOM 1526 O O . GLU A 1 200 ? 25.773 1.139 -1.863 1.00 78.94 200 GLU A O 1
ATOM 1531 N N . PHE A 1 201 ? 24.383 2.865 -1.491 1.00 81.62 201 PHE A N 1
ATOM 1532 C CA . PHE A 1 201 ? 24.690 3.604 -2.713 1.00 81.62 201 PHE A CA 1
ATOM 1533 C C . PHE A 1 201 ? 24.960 5.069 -2.368 1.00 81.62 201 PHE A C 1
ATOM 1535 O O . PHE A 1 201 ? 24.075 5.751 -1.834 1.00 81.62 201 PHE A O 1
ATOM 1542 N N . GLU A 1 202 ? 26.151 5.564 -2.686 1.00 79.62 202 GLU A N 1
ATOM 1543 C CA . GLU A 1 202 ? 26.473 6.993 -2.668 1.00 79.62 202 GLU A CA 1
ATOM 1544 C C . GLU A 1 202 ? 26.133 7.585 -4.039 1.00 79.62 202 GLU A C 1
ATOM 1546 O O . GLU A 1 202 ? 26.960 7.622 -4.941 1.00 79.62 202 GLU A O 1
ATOM 1551 N N . THR A 1 203 ? 24.872 7.980 -4.220 1.00 85.81 203 THR A N 1
ATOM 1552 C CA . THR A 1 203 ? 24.358 8.481 -5.505 1.00 85.81 203 THR A CA 1
ATOM 1553 C C . THR A 1 203 ? 24.032 9.964 -5.400 1.00 85.81 203 THR A C 1
ATOM 1555 O O . THR A 1 203 ? 23.274 10.385 -4.521 1.00 85.81 203 THR A O 1
ATOM 1558 N N . SER A 1 204 ? 24.587 10.757 -6.310 1.00 88.50 204 SER A N 1
ATOM 1559 C CA . SER A 1 204 ? 24.371 12.199 -6.403 1.00 88.50 204 SER A CA 1
ATOM 1560 C C . SER A 1 204 ? 23.027 12.554 -7.054 1.00 88.50 204 SER A C 1
ATOM 1562 O O . SER A 1 204 ? 22.445 11.783 -7.819 1.00 88.50 204 SER A O 1
ATOM 1564 N N . GLY A 1 205 ? 22.541 13.777 -6.812 1.00 88.62 205 GLY A N 1
ATOM 1565 C CA . GLY A 1 205 ? 21.334 14.297 -7.473 1.00 88.62 205 GLY A CA 1
ATOM 1566 C C . GLY A 1 205 ? 21.426 14.304 -9.006 1.00 88.62 205 GLY A C 1
ATOM 1567 O O . GLY A 1 205 ? 20.424 14.079 -9.681 1.00 88.62 205 GLY A O 1
ATOM 1568 N N . ALA A 1 206 ? 22.627 14.500 -9.560 1.00 92.19 206 ALA A N 1
ATOM 1569 C CA . ALA A 1 206 ? 22.862 14.468 -11.002 1.00 92.19 206 ALA A CA 1
ATOM 1570 C C . ALA A 1 206 ? 22.686 13.057 -11.586 1.00 92.19 206 ALA A C 1
ATOM 1572 O O . ALA A 1 206 ? 22.080 12.905 -12.643 1.00 92.19 206 ALA A O 1
ATOM 1573 N N . GLU A 1 207 ? 23.146 12.020 -10.883 1.00 93.75 207 GLU A N 1
ATOM 1574 C CA . GLU A 1 207 ? 22.965 10.627 -11.307 1.00 93.75 207 GLU A CA 1
ATOM 1575 C C . GLU A 1 207 ? 21.493 10.204 -11.260 1.00 93.75 207 GLU A C 1
ATOM 1577 O O . GLU A 1 207 ? 21.008 9.558 -12.192 1.00 93.75 207 GLU A O 1
ATOM 1582 N N . TYR A 1 208 ? 20.746 10.633 -10.235 1.00 94.88 208 TYR A N 1
ATOM 1583 C CA . TYR A 1 208 ? 19.294 10.440 -10.207 1.00 94.88 208 TYR A CA 1
ATOM 1584 C C . TYR A 1 208 ? 18.603 11.157 -11.369 1.00 94.88 208 TYR A C 1
ATOM 1586 O O . TYR A 1 208 ? 17.726 10.571 -11.999 1.00 94.88 208 TYR A O 1
ATOM 1594 N N . LEU A 1 209 ? 19.012 12.388 -11.697 1.00 94.81 209 LEU A N 1
ATOM 1595 C CA . LEU A 1 209 ? 18.444 13.143 -12.816 1.00 94.81 209 LEU A CA 1
ATOM 1596 C C . LEU A 1 209 ? 18.683 12.442 -14.155 1.00 94.81 209 LEU A C 1
ATOM 1598 O O . LEU A 1 209 ? 17.755 12.325 -14.954 1.00 94.81 209 LEU A O 1
ATOM 1602 N N . VAL A 1 210 ? 19.901 11.940 -14.383 1.00 94.69 210 VAL A N 1
ATOM 1603 C CA . VAL A 1 210 ? 20.227 11.140 -15.571 1.00 94.69 210 VAL A CA 1
ATOM 1604 C C . VAL A 1 210 ? 19.331 9.906 -15.633 1.00 94.69 210 VAL A C 1
ATOM 1606 O O . VAL A 1 210 ? 18.714 9.657 -16.668 1.00 94.69 210 VAL A O 1
ATOM 1609 N N . ARG A 1 211 ? 19.182 9.168 -14.523 1.00 95.31 211 ARG A N 1
ATOM 1610 C CA . ARG A 1 211 ? 18.345 7.963 -14.514 1.00 95.31 211 ARG A CA 1
ATOM 1611 C C . ARG A 1 211 ? 16.867 8.274 -14.756 1.00 95.31 211 ARG A C 1
ATOM 1613 O O . ARG A 1 211 ? 16.216 7.568 -15.519 1.00 95.31 211 ARG A O 1
ATOM 1620 N N . VAL A 1 212 ? 16.339 9.343 -14.162 1.00 96.12 212 VAL A N 1
ATOM 1621 C CA . VAL A 1 212 ? 14.964 9.811 -14.399 1.00 96.12 212 VAL A CA 1
ATOM 1622 C C . VAL A 1 212 ? 14.752 10.143 -15.878 1.00 96.12 212 VAL A C 1
ATOM 1624 O O . VAL A 1 212 ? 13.791 9.653 -16.470 1.00 96.12 212 VAL A O 1
ATOM 1627 N N . LYS A 1 213 ? 15.661 10.901 -16.505 1.00 95.06 213 LYS A N 1
ATOM 1628 C CA . LYS A 1 213 ? 15.581 11.231 -17.938 1.00 95.06 213 LYS A CA 1
ATOM 1629 C C . LYS A 1 213 ? 15.629 9.992 -18.830 1.00 95.06 213 LYS A C 1
ATOM 1631 O O . LYS A 1 213 ? 14.820 9.881 -19.746 1.00 95.06 213 LYS A O 1
ATOM 1636 N N . GLN A 1 214 ? 16.485 9.020 -18.511 1.00 94.75 214 GLN A N 1
ATOM 1637 C CA . GLN A 1 214 ? 16.528 7.735 -19.220 1.00 94.75 214 GLN A CA 1
ATOM 1638 C C . GLN A 1 214 ? 15.192 6.982 -19.152 1.00 94.75 214 GLN A C 1
ATOM 1640 O O . GLN A 1 214 ? 14.760 6.422 -20.157 1.00 94.75 214 GLN A O 1
ATOM 1645 N N . LEU A 1 215 ? 14.531 6.962 -17.987 1.00 95.88 215 LEU A N 1
ATOM 1646 C CA . LEU A 1 215 ? 13.233 6.297 -17.817 1.00 95.88 215 LEU A CA 1
ATOM 1647 C C . LEU A 1 215 ? 12.089 7.062 -18.504 1.00 95.88 215 LEU A C 1
ATOM 1649 O O . LEU A 1 215 ? 11.136 6.443 -18.984 1.00 95.88 215 LEU A O 1
ATOM 1653 N N . ILE A 1 216 ? 12.185 8.392 -18.594 1.00 96.12 216 ILE A N 1
ATOM 1654 C CA . ILE A 1 216 ? 11.275 9.209 -19.408 1.00 96.12 216 ILE A CA 1
ATOM 1655 C C . ILE A 1 216 ? 11.462 8.871 -20.895 1.00 96.12 216 ILE A C 1
ATOM 1657 O O . ILE A 1 216 ? 10.487 8.560 -21.583 1.00 96.12 216 ILE A O 1
ATOM 1661 N N . GLY A 1 217 ? 12.715 8.853 -21.357 1.00 94.50 217 GLY A N 1
ATOM 1662 C CA . GLY A 1 217 ? 13.094 8.548 -22.736 1.00 94.50 217 GLY A CA 1
ATOM 1663 C C . GLY A 1 217 ? 12.964 9.726 -23.706 1.00 94.50 217 GLY A C 1
ATOM 1664 O O . GLY A 1 217 ? 12.879 9.491 -24.907 1.00 94.50 217 GLY A O 1
ATOM 1665 N N . ASP A 1 218 ? 12.919 10.960 -23.199 1.00 92.50 218 ASP A N 1
ATOM 1666 C CA . ASP A 1 218 ? 12.879 12.196 -23.988 1.00 92.50 218 ASP A CA 1
ATOM 1667 C C . ASP A 1 218 ? 13.639 13.309 -23.244 1.00 92.50 218 ASP A C 1
ATOM 1669 O O . ASP A 1 218 ? 13.176 13.842 -22.233 1.00 92.50 218 ASP A O 1
ATOM 1673 N N . ASP A 1 219 ? 14.829 13.646 -23.746 1.00 90.50 219 ASP A N 1
ATOM 1674 C CA . ASP A 1 219 ? 15.718 14.644 -23.141 1.00 90.50 219 ASP A CA 1
ATOM 1675 C C . ASP A 1 219 ? 15.246 16.092 -23.332 1.00 90.50 219 ASP A C 1
ATOM 1677 O O . ASP A 1 219 ? 15.778 16.996 -22.678 1.00 90.50 219 ASP A O 1
ATOM 1681 N N . SER A 1 220 ? 14.260 16.329 -24.206 1.00 91.62 220 SER A N 1
ATOM 1682 C CA . SER A 1 220 ? 13.697 17.663 -24.437 1.00 91.62 220 SER A CA 1
ATOM 1683 C C . SER A 1 220 ? 12.781 18.124 -23.299 1.00 91.62 220 SER A C 1
ATOM 1685 O O . SER A 1 220 ? 12.530 19.323 -23.153 1.00 91.62 220 SER A O 1
ATOM 1687 N N . ILE A 1 221 ? 12.319 17.193 -22.459 1.00 92.81 221 ILE A N 1
ATOM 1688 C CA . ILE A 1 221 ? 11.397 17.475 -21.363 1.00 92.81 221 ILE A CA 1
ATOM 1689 C C . ILE A 1 221 ? 12.177 18.035 -20.156 1.00 92.81 221 ILE A C 1
ATOM 1691 O O . ILE A 1 221 ? 13.111 17.394 -19.662 1.00 92.81 221 ILE A O 1
ATOM 1695 N N . PRO A 1 222 ? 11.811 19.220 -19.628 1.00 93.81 222 PRO A N 1
ATOM 1696 C CA . PRO A 1 222 ? 12.434 19.763 -18.426 1.00 93.81 222 PRO A CA 1
ATOM 1697 C C . PRO A 1 222 ? 12.030 18.947 -17.189 1.00 93.81 222 PRO A C 1
ATOM 1699 O O . PRO A 1 222 ? 10.848 18.711 -16.941 1.00 93.81 222 PRO A O 1
ATOM 1702 N N . VAL A 1 223 ? 13.025 18.546 -16.395 1.00 96.88 223 VAL A N 1
ATOM 1703 C CA . VAL A 1 223 ? 12.856 17.692 -15.211 1.00 96.88 223 VAL A CA 1
ATOM 1704 C C . VAL A 1 223 ? 13.405 18.405 -13.979 1.00 96.88 223 VAL A C 1
ATOM 1706 O O . VAL A 1 223 ? 14.570 18.802 -13.964 1.00 96.88 223 VAL A O 1
ATOM 1709 N N . GLU A 1 224 ? 12.587 18.514 -12.934 1.00 96.75 224 GLU A N 1
ATOM 1710 C CA . GLU A 1 224 ? 12.969 19.059 -11.628 1.00 96.75 224 GLU A CA 1
ATOM 1711 C C . GLU A 1 224 ? 12.836 17.969 -10.551 1.00 96.75 224 GLU A C 1
ATOM 1713 O O . GLU A 1 224 ? 11.747 17.439 -10.330 1.00 96.75 224 GLU A O 1
ATOM 1718 N N . ILE A 1 225 ? 13.935 17.623 -9.868 1.00 95.88 225 ILE A N 1
ATOM 1719 C CA . ILE A 1 225 ? 13.898 16.726 -8.701 1.00 95.88 225 ILE A CA 1
ATOM 1720 C C . ILE A 1 225 ? 13.513 17.548 -7.471 1.00 95.88 225 ILE A C 1
ATOM 1722 O O . ILE A 1 225 ? 14.232 18.465 -7.085 1.00 95.88 225 ILE A O 1
ATOM 1726 N N . LEU A 1 226 ? 12.404 17.174 -6.837 1.00 92.62 226 LEU A N 1
ATOM 1727 C CA . LEU A 1 226 ? 11.903 17.801 -5.615 1.00 92.62 226 LEU A CA 1
ATOM 1728 C C . LEU A 1 226 ? 12.466 17.143 -4.348 1.00 92.62 226 LEU A C 1
ATOM 1730 O O . LEU A 1 226 ? 12.568 17.788 -3.309 1.00 92.62 226 LEU A O 1
ATOM 1734 N N . GLY A 1 227 ? 12.827 15.859 -4.413 1.00 90.56 227 GLY A N 1
ATOM 1735 C CA . GLY A 1 227 ? 13.398 15.144 -3.274 1.00 90.56 227 GLY A CA 1
ATOM 1736 C C . GLY A 1 227 ? 13.754 13.696 -3.584 1.00 90.56 227 GLY A C 1
ATOM 1737 O O . GLY A 1 227 ? 13.224 13.097 -4.519 1.00 90.56 227 GLY A O 1
ATOM 1738 N N . VAL A 1 228 ? 14.649 13.129 -2.774 1.00 89.38 228 VAL A N 1
ATOM 1739 C CA . VAL A 1 228 ? 15.055 11.721 -2.846 1.00 89.38 228 VAL A CA 1
ATOM 1740 C C . VAL A 1 228 ? 14.947 11.105 -1.459 1.00 89.38 228 VAL A C 1
ATOM 1742 O O . VAL A 1 228 ? 15.434 11.676 -0.485 1.00 89.38 228 VAL A O 1
ATOM 1745 N N . SER A 1 229 ? 14.332 9.931 -1.360 1.00 85.44 229 SER A N 1
ATOM 1746 C CA . SER A 1 229 ? 14.266 9.161 -0.120 1.00 85.44 229 SER A CA 1
ATOM 1747 C C . SER A 1 229 ? 14.530 7.682 -0.377 1.00 85.44 229 SER A C 1
ATOM 1749 O O . SER A 1 229 ? 14.144 7.128 -1.402 1.00 85.44 229 SER A O 1
ATOM 1751 N N . LYS A 1 230 ? 15.215 7.026 0.558 1.00 83.38 230 LYS A N 1
ATOM 1752 C CA . LYS A 1 230 ? 15.471 5.582 0.515 1.00 83.38 230 LYS A CA 1
ATOM 1753 C C . LYS A 1 230 ? 14.549 4.888 1.501 1.00 83.38 230 LYS A C 1
ATOM 1755 O O . LYS A 1 230 ? 14.321 5.412 2.592 1.00 83.38 230 LYS A O 1
ATOM 1760 N N . TRP A 1 231 ? 14.045 3.716 1.140 1.00 74.50 231 TRP A N 1
ATOM 1761 C CA . TRP A 1 231 ? 13.235 2.918 2.048 1.00 74.50 231 TRP A CA 1
ATOM 1762 C C . TRP A 1 231 ? 13.540 1.430 1.889 1.00 74.50 231 TRP A C 1
ATOM 1764 O O . TRP A 1 231 ? 13.724 0.915 0.787 1.00 74.50 231 TRP A O 1
ATOM 1774 N N . PHE A 1 232 ? 13.618 0.742 3.024 1.00 73.38 232 PHE A N 1
ATOM 1775 C CA . PHE A 1 232 ? 13.950 -0.675 3.082 1.00 73.38 232 PHE A CA 1
ATOM 1776 C C . PHE A 1 232 ? 12.683 -1.519 3.005 1.00 73.38 232 PHE A C 1
ATOM 1778 O O . PHE A 1 232 ? 11.702 -1.246 3.704 1.00 73.38 232 PHE A O 1
ATOM 1785 N N . ILE A 1 233 ? 12.724 -2.557 2.170 1.00 70.19 233 ILE A N 1
ATOM 1786 C CA . ILE A 1 233 ? 11.655 -3.543 2.083 1.00 70.19 233 ILE A CA 1
ATOM 1787 C C . ILE A 1 233 ? 11.848 -4.503 3.253 1.00 70.19 233 ILE A C 1
ATOM 1789 O O . ILE A 1 233 ? 12.756 -5.328 3.256 1.00 70.19 233 ILE A O 1
ATOM 1793 N N . ASN A 1 234 ? 11.012 -4.358 4.274 1.00 65.44 234 ASN A N 1
ATOM 1794 C CA . ASN A 1 234 ? 11.034 -5.219 5.450 1.00 65.44 234 ASN A CA 1
ATOM 1795 C C . ASN A 1 234 ? 9.907 -6.250 5.356 1.00 65.44 234 ASN A C 1
ATOM 1797 O O . ASN A 1 234 ? 8.834 -5.927 4.861 1.00 65.44 234 ASN A O 1
ATOM 1801 N N . GLU A 1 235 ? 10.136 -7.459 5.862 1.00 72.44 235 GLU A N 1
ATOM 1802 C CA . GLU A 1 235 ? 9.119 -8.499 6.055 1.00 72.44 235 GLU A CA 1
ATOM 1803 C C . GLU A 1 235 ? 9.046 -8.793 7.556 1.00 72.44 235 GLU A C 1
ATOM 1805 O O . GLU A 1 235 ? 9.748 -9.663 8.066 1.00 72.44 235 GLU A O 1
ATOM 1810 N N . ILE A 1 236 ? 8.285 -7.977 8.292 1.00 67.50 236 ILE A N 1
ATOM 1811 C CA . ILE A 1 236 ? 8.249 -8.035 9.761 1.00 67.50 236 ILE A CA 1
ATOM 1812 C C . ILE A 1 236 ? 6.804 -7.977 10.235 1.00 67.50 236 ILE A C 1
ATOM 1814 O O . ILE A 1 236 ? 6.099 -7.015 9.938 1.00 67.50 236 ILE A O 1
ATOM 1818 N N . VAL A 1 237 ? 6.396 -8.972 11.022 1.00 76.56 237 VAL A N 1
ATOM 1819 C CA . VAL A 1 237 ? 5.139 -8.982 11.778 1.00 76.56 237 VAL A CA 1
ATOM 1820 C C . VAL A 1 237 ? 5.444 -9.164 13.260 1.00 76.56 237 VAL A C 1
ATOM 1822 O O . VAL A 1 237 ? 6.326 -9.948 13.607 1.00 76.56 237 VAL A O 1
ATOM 1825 N N . ALA A 1 238 ? 4.728 -8.463 14.132 1.00 69.94 238 ALA A N 1
ATOM 1826 C CA . ALA A 1 238 ? 4.752 -8.754 15.560 1.00 69.94 238 ALA A CA 1
ATOM 1827 C C . ALA A 1 238 ? 3.988 -10.058 15.858 1.00 69.94 238 ALA A C 1
ATOM 1829 O O . ALA A 1 238 ? 2.958 -10.345 15.241 1.00 69.94 238 ALA A O 1
ATOM 1830 N N . GLU A 1 239 ? 4.478 -10.850 16.811 1.00 73.75 239 GLU A N 1
ATOM 1831 C CA . GLU A 1 239 ? 3.823 -12.099 17.237 1.00 73.75 239 GLU A CA 1
ATOM 1832 C C . GLU A 1 239 ? 2.509 -11.839 17.987 1.00 73.75 239 GLU A C 1
ATOM 1834 O O . GLU A 1 239 ? 1.571 -12.624 17.888 1.00 73.75 239 GLU A O 1
ATOM 1839 N N . TYR A 1 240 ? 2.424 -10.704 18.677 1.00 75.12 240 TYR A N 1
ATOM 1840 C CA . TYR A 1 240 ? 1.242 -10.203 19.371 1.00 75.12 240 TYR A CA 1
ATOM 1841 C C . TYR A 1 240 ? 1.201 -8.674 19.264 1.00 75.12 240 TYR A C 1
ATOM 1843 O O . TYR A 1 240 ? 2.235 -8.026 19.091 1.00 75.12 240 TYR A O 1
ATOM 1851 N N . TYR A 1 241 ? 0.003 -8.086 19.290 1.00 85.69 241 TYR A N 1
ATOM 1852 C CA . TYR A 1 241 ? -0.190 -6.645 19.051 1.00 85.69 241 TYR A CA 1
ATOM 1853 C C . TYR A 1 241 ? -0.426 -5.847 20.335 1.00 85.69 241 TYR A C 1
ATOM 1855 O O . TYR A 1 241 ? -0.423 -4.616 20.296 1.00 85.69 241 TYR A O 1
ATOM 1863 N N . SER A 1 242 ? -0.625 -6.522 21.464 1.00 82.75 242 SER A N 1
ATOM 1864 C CA . SER A 1 242 ? -0.888 -5.880 22.748 1.00 82.75 242 SER A CA 1
ATOM 1865 C C . SER A 1 242 ? -0.251 -6.627 23.911 1.00 82.75 242 SER A C 1
ATOM 1867 O O . SER A 1 242 ? -0.202 -7.855 23.901 1.00 82.75 242 SER A O 1
ATOM 1869 N N . ASP A 1 243 ? 0.194 -5.873 24.912 1.00 78.88 243 ASP A N 1
ATOM 1870 C CA . ASP A 1 243 ? 0.699 -6.373 26.192 1.00 78.88 243 ASP A CA 1
ATOM 1871 C C . ASP A 1 243 ? 0.228 -5.439 27.316 1.00 78.88 243 ASP A C 1
ATOM 1873 O O . ASP A 1 243 ? 0.578 -4.253 27.359 1.00 78.88 243 ASP A O 1
ATOM 1877 N N . GLY A 1 244 ? -0.643 -5.952 28.186 1.00 82.56 244 GLY A N 1
ATOM 1878 C CA . GLY A 1 244 ? -1.331 -5.160 29.203 1.00 82.56 244 GLY A CA 1
ATOM 1879 C C . GLY A 1 244 ? -2.077 -3.965 28.600 1.00 82.56 244 GLY A C 1
ATOM 1880 O O . GLY A 1 244 ? -2.959 -4.120 27.760 1.00 82.56 244 GLY A O 1
ATOM 1881 N N . ASN A 1 245 ? -1.706 -2.755 29.024 1.00 84.12 245 ASN A N 1
ATOM 1882 C CA . ASN A 1 245 ? -2.323 -1.506 28.560 1.00 84.12 245 ASN A CA 1
ATOM 1883 C C . ASN A 1 245 ? -1.600 -0.878 27.354 1.00 84.12 245 ASN A C 1
ATOM 1885 O O . ASN A 1 245 ? -1.846 0.284 27.027 1.00 84.12 245 ASN A O 1
ATOM 1889 N N . VAL A 1 246 ? -0.687 -1.609 26.709 1.00 87.38 246 VAL A N 1
ATOM 1890 C CA . VAL A 1 246 ? 0.058 -1.140 25.537 1.00 87.38 246 VAL A CA 1
ATOM 1891 C C . VAL A 1 246 ? -0.464 -1.843 24.291 1.00 87.38 246 VAL A C 1
ATOM 1893 O O . VAL A 1 246 ? -0.461 -3.068 24.211 1.00 87.38 246 VAL A O 1
ATOM 1896 N N . PHE A 1 247 ? -0.874 -1.052 23.300 1.00 89.56 247 PHE A N 1
ATOM 1897 C CA . PHE A 1 247 ? -1.428 -1.530 22.036 1.00 89.56 247 PHE A CA 1
ATOM 1898 C C . PHE A 1 247 ? -0.636 -0.941 20.874 1.00 89.56 247 PHE A C 1
ATOM 1900 O O . PHE A 1 247 ? -0.538 0.278 20.725 1.00 89.56 247 PHE A O 1
ATOM 1907 N N . CYS A 1 248 ? -0.087 -1.810 20.034 1.00 78.94 248 CYS A N 1
ATOM 1908 C CA . CYS A 1 248 ? 0.681 -1.433 18.860 1.00 78.94 248 CYS A CA 1
ATOM 1909 C C . CYS A 1 248 ? -0.147 -1.692 17.590 1.00 78.94 248 CYS A C 1
ATOM 1911 O O . CYS A 1 248 ? -0.871 -2.682 17.485 1.00 78.94 248 CYS A O 1
ATOM 1913 N N . LEU A 1 249 ? -0.062 -0.781 16.620 1.00 90.69 249 LEU A N 1
ATOM 1914 C CA . LEU A 1 249 ? -0.858 -0.790 15.390 1.00 90.69 249 LEU A CA 1
ATOM 1915 C C . LEU A 1 249 ? -0.058 -0.238 14.205 1.00 90.69 249 LEU A C 1
ATOM 1917 O O . LEU A 1 249 ? 0.889 0.531 14.389 1.00 90.69 249 LEU A O 1
ATOM 1921 N N . GLY A 1 250 ? -0.452 -0.602 12.983 1.00 86.88 250 GLY A N 1
ATOM 1922 C CA . GLY A 1 250 ? 0.221 -0.141 11.769 1.00 86.88 250 GLY A CA 1
ATOM 1923 C C . GLY A 1 250 ? 1.668 -0.631 11.628 1.00 86.88 250 GLY A C 1
ATOM 1924 O O . GLY A 1 250 ? 2.020 -1.712 12.097 1.00 86.88 250 GLY A O 1
ATOM 1925 N N . ASP A 1 251 ? 2.540 0.210 11.062 1.00 82.69 251 ASP A N 1
ATOM 1926 C CA . ASP A 1 251 ? 3.974 -0.071 10.849 1.00 82.69 251 ASP A CA 1
ATOM 1927 C C . ASP A 1 251 ? 4.758 -0.464 12.121 1.00 82.69 251 ASP A C 1
ATOM 1929 O O . ASP A 1 251 ? 5.885 -0.967 12.036 1.00 82.69 251 ASP A O 1
ATOM 1933 N N . ALA A 1 252 ? 4.200 -0.240 13.316 1.00 75.44 252 ALA A N 1
ATOM 1934 C CA . ALA A 1 252 ? 4.776 -0.740 14.562 1.00 75.44 252 ALA A CA 1
ATOM 1935 C C . ALA A 1 252 ? 4.743 -2.277 14.647 1.00 75.44 252 ALA A C 1
ATOM 1937 O O . ALA A 1 252 ? 5.629 -2.865 15.259 1.00 75.44 252 ALA A O 1
ATOM 1938 N N . VAL A 1 253 ? 3.751 -2.913 14.017 1.00 77.06 253 VAL A N 1
ATOM 1939 C CA . VAL A 1 253 ? 3.457 -4.349 14.138 1.00 77.06 253 VAL A CA 1
ATOM 1940 C C . VAL A 1 253 ? 3.384 -5.085 12.805 1.00 77.06 253 VAL A C 1
ATOM 1942 O O . VAL A 1 253 ? 3.433 -6.314 12.795 1.00 77.06 253 VAL A O 1
ATOM 1945 N N . HIS A 1 254 ? 3.303 -4.375 11.681 1.00 80.69 254 HIS A N 1
ATOM 1946 C CA . HIS A 1 254 ? 3.411 -4.973 10.354 1.00 80.69 254 HIS A CA 1
ATOM 1947 C C . HIS A 1 254 ? 4.175 -4.071 9.382 1.00 80.69 254 HIS A C 1
ATOM 1949 O O . HIS A 1 254 ? 3.808 -2.932 9.136 1.00 80.69 254 HIS A O 1
ATOM 1955 N N . ARG A 1 255 ? 5.273 -4.577 8.815 1.00 76.00 255 ARG A N 1
ATOM 1956 C CA . ARG A 1 255 ? 6.090 -3.885 7.807 1.00 76.00 255 ARG A CA 1
ATOM 1957 C C . ARG A 1 255 ? 6.251 -4.797 6.607 1.00 76.00 255 ARG A C 1
ATOM 1959 O O . ARG A 1 255 ? 6.646 -5.953 6.75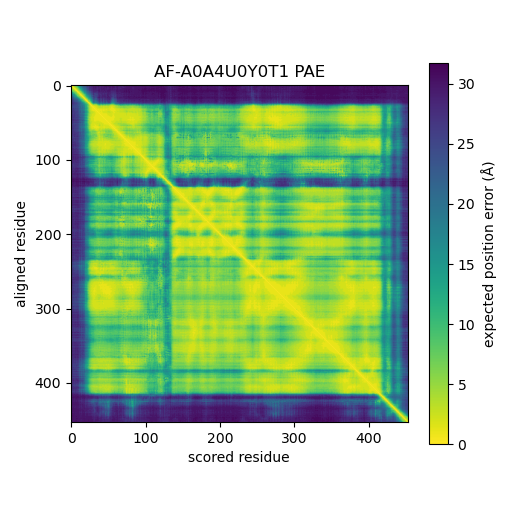8 1.00 76.00 255 ARG A O 1
ATOM 1966 N N . HIS A 1 256 ? 5.920 -4.271 5.435 1.00 78.56 256 HIS A N 1
ATOM 1967 C CA . HIS A 1 256 ? 5.902 -5.012 4.182 1.00 78.56 256 HIS A CA 1
ATOM 1968 C C . HIS A 1 256 ? 6.210 -4.097 2.985 1.00 78.56 256 HIS A C 1
ATOM 1970 O O . HIS A 1 256 ? 6.078 -2.874 3.091 1.00 78.56 256 HIS A O 1
ATOM 1976 N N . PRO A 1 257 ? 6.596 -4.663 1.828 1.00 79.12 257 PRO A N 1
ATOM 1977 C CA . PRO A 1 257 ? 6.664 -3.921 0.573 1.00 79.12 257 PRO A CA 1
ATOM 1978 C C . PRO A 1 257 ? 5.330 -3.225 0.202 1.00 79.12 257 PRO A C 1
ATOM 1980 O O . PRO A 1 257 ? 4.264 -3.669 0.622 1.00 79.12 257 PRO A O 1
ATOM 1983 N N . PRO A 1 258 ? 5.335 -2.198 -0.665 1.00 79.81 258 PRO A N 1
ATOM 1984 C CA . PRO A 1 258 ? 4.156 -1.413 -1.034 1.00 79.81 258 PRO A CA 1
ATOM 1985 C C . PRO A 1 258 ? 3.215 -2.119 -2.021 1.00 79.81 258 PRO A C 1
ATOM 1987 O O . PRO A 1 258 ? 2.186 -1.541 -2.374 1.00 79.81 258 PRO A O 1
ATOM 1990 N N . LEU A 1 259 ? 3.551 -3.332 -2.476 1.00 84.31 259 LEU A N 1
ATOM 1991 C CA . LEU A 1 259 ? 2.715 -4.121 -3.382 1.00 84.31 259 LEU A CA 1
ATOM 1992 C C . LEU A 1 259 ? 1.326 -4.327 -2.750 1.00 84.31 259 LEU A C 1
ATOM 1994 O O . LEU A 1 259 ? 1.196 -4.417 -1.526 1.00 84.31 259 LEU A O 1
ATOM 1998 N N . ASN A 1 260 ? 0.282 -4.338 -3.583 1.00 85.62 260 ASN A N 1
ATOM 1999 C CA . ASN A 1 260 ? -1.140 -4.292 -3.202 1.00 85.62 260 ASN A CA 1
ATOM 2000 C C . ASN A 1 260 ? -1.608 -3.007 -2.473 1.00 85.62 260 ASN A C 1
ATOM 2002 O O . ASN A 1 260 ? -2.809 -2.821 -2.302 1.00 85.62 260 ASN A O 1
ATOM 2006 N N . GLY A 1 261 ? -0.722 -2.111 -2.022 1.00 85.75 261 GLY A N 1
ATOM 2007 C CA . GLY A 1 261 ? -1.121 -0.877 -1.330 1.00 85.75 261 GLY A CA 1
ATOM 2008 C C . GLY A 1 261 ? -1.805 -1.091 0.032 1.00 85.75 261 GLY A C 1
ATOM 2009 O O . GLY A 1 261 ? -2.585 -0.249 0.467 1.00 85.75 261 GLY A O 1
ATOM 2010 N N . LEU A 1 262 ? -1.538 -2.202 0.727 1.00 87.50 262 LEU A N 1
ATOM 2011 C CA . LEU A 1 262 ? -2.313 -2.628 1.907 1.00 87.50 262 LEU A CA 1
ATOM 2012 C C . LEU A 1 262 ? -1.971 -1.899 3.220 1.00 87.50 262 LEU A C 1
ATOM 2014 O O . LEU A 1 262 ? -2.805 -1.866 4.123 1.00 87.50 262 LEU A O 1
ATOM 2018 N N . GLY A 1 263 ? -0.781 -1.304 3.340 1.00 86.75 263 GLY A N 1
ATOM 2019 C CA . GLY A 1 263 ? -0.232 -0.865 4.634 1.00 86.75 263 GLY A CA 1
ATOM 2020 C C . GLY A 1 263 ? -1.083 0.196 5.329 1.00 86.75 263 GLY A C 1
ATOM 2021 O O . GLY A 1 263 ? -1.666 -0.060 6.381 1.00 86.75 263 GLY A O 1
ATOM 2022 N N . SER A 1 264 ? -1.256 1.367 4.703 1.00 89.81 264 SER A N 1
ATOM 2023 C CA . SER A 1 264 ? -2.073 2.450 5.276 1.00 89.81 264 SER A CA 1
ATOM 2024 C C . SER A 1 264 ? -3.528 2.045 5.499 1.00 89.81 264 SER A C 1
ATOM 2026 O O . SER A 1 264 ? -4.141 2.483 6.467 1.00 89.81 264 SER A O 1
ATOM 2028 N N . ASN A 1 265 ? -4.074 1.191 4.632 1.00 93.56 265 ASN A N 1
ATOM 2029 C CA . ASN A 1 265 ? -5.434 0.683 4.776 1.00 93.56 265 ASN A CA 1
ATOM 2030 C C . ASN A 1 265 ? -5.575 -0.199 6.016 1.00 93.56 265 ASN A C 1
ATOM 2032 O O . ASN A 1 265 ? -6.565 -0.110 6.737 1.00 93.56 265 ASN A O 1
ATOM 2036 N N . THR A 1 266 ? -4.576 -1.034 6.283 1.00 93.19 266 THR A N 1
ATOM 2037 C CA . THR A 1 266 ? -4.541 -1.898 7.466 1.00 93.19 266 THR A CA 1
ATOM 2038 C C . THR A 1 266 ? -4.352 -1.064 8.733 1.00 93.19 266 THR A C 1
ATOM 2040 O O . THR A 1 266 ? -5.072 -1.289 9.697 1.00 93.19 266 THR A O 1
ATOM 2043 N N . CYS A 1 267 ? -3.518 -0.016 8.697 1.00 92.06 267 CYS A N 1
ATOM 2044 C CA . CYS A 1 267 ? -3.364 0.943 9.799 1.00 92.06 267 CYS A CA 1
ATOM 2045 C C . CYS A 1 267 ? -4.696 1.571 10.248 1.00 92.06 267 CYS A C 1
ATOM 2047 O O . CYS A 1 267 ? -4.967 1.656 11.444 1.00 92.06 267 CYS A O 1
ATOM 2049 N N . VAL A 1 268 ? -5.525 2.023 9.295 1.00 95.69 268 VAL A N 1
ATOM 2050 C CA . VAL A 1 268 ? -6.850 2.605 9.589 1.00 95.69 268 VAL A CA 1
ATOM 2051 C C . VAL A 1 268 ? -7.764 1.559 10.231 1.00 95.69 268 VAL A C 1
ATOM 2053 O O . VAL A 1 268 ? -8.476 1.857 11.184 1.00 95.69 268 VAL A O 1
ATOM 2056 N N . GLN A 1 269 ? -7.725 0.323 9.734 1.00 97.25 269 GLN A N 1
ATOM 2057 C CA . GLN A 1 269 ? -8.571 -0.764 10.225 1.00 97.25 269 GLN A CA 1
ATOM 2058 C C . GLN A 1 269 ? -8.145 -1.283 11.604 1.00 97.25 269 GLN A C 1
ATOM 2060 O O . GLN A 1 269 ? -9.012 -1.610 12.410 1.00 97.25 269 GLN A O 1
ATOM 2065 N N . ASP A 1 270 ? -6.844 -1.310 11.908 1.00 94.44 270 ASP A N 1
ATOM 2066 C CA . ASP A 1 270 ? -6.340 -1.612 13.253 1.00 94.44 270 ASP A CA 1
ATOM 2067 C C . ASP A 1 270 ? -6.874 -0.590 14.261 1.00 94.44 270 ASP A C 1
ATOM 2069 O O . ASP A 1 270 ? -7.429 -0.955 15.297 1.00 94.44 270 ASP A O 1
ATOM 2073 N N . ALA A 1 271 ? -6.778 0.698 13.912 1.00 96.81 271 ALA A N 1
ATOM 2074 C CA . ALA A 1 271 ? -7.298 1.787 14.725 1.00 96.81 271 ALA A CA 1
ATOM 2075 C C . ALA A 1 271 ? -8.818 1.690 14.923 1.00 96.81 271 ALA A C 1
ATOM 2077 O O . ALA A 1 271 ? -9.302 1.858 16.042 1.00 96.81 271 ALA A O 1
ATOM 2078 N N . PHE A 1 272 ? -9.564 1.386 13.857 1.00 97.25 272 PHE A N 1
ATOM 2079 C CA . PHE A 1 272 ? -11.016 1.217 13.915 1.00 97.25 272 PHE A CA 1
ATOM 2080 C C . PHE A 1 272 ? -11.420 0.041 14.815 1.00 97.25 272 PHE A C 1
ATOM 2082 O O . PHE A 1 272 ? -12.329 0.174 15.630 1.00 97.25 272 PHE A O 1
ATOM 2089 N N . ASN A 1 273 ? -10.716 -1.094 14.720 1.00 98.19 273 ASN A N 1
ATOM 2090 C CA . ASN A 1 273 ? -10.964 -2.261 15.567 1.00 98.19 273 ASN A CA 1
ATOM 2091 C C . ASN A 1 273 ? -10.725 -1.964 17.055 1.00 98.19 273 ASN A C 1
ATOM 2093 O O . ASN A 1 273 ? -11.501 -2.415 17.894 1.00 98.19 273 ASN A O 1
ATOM 2097 N N . LEU A 1 274 ? -9.672 -1.210 17.378 1.00 97.25 274 LEU A N 1
ATOM 2098 C CA . LEU A 1 274 ? -9.275 -0.938 18.758 1.00 97.25 274 LEU A CA 1
ATOM 2099 C C . LEU A 1 274 ? -10.125 0.154 19.432 1.00 97.25 274 LEU A C 1
ATOM 2101 O O . LEU A 1 274 ? -10.462 0.035 20.611 1.00 97.25 274 LEU A O 1
ATOM 2105 N N . ALA A 1 275 ? -10.478 1.219 18.707 1.00 97.69 275 ALA A N 1
ATOM 2106 C CA . ALA A 1 275 ? -11.051 2.430 19.297 1.00 97.69 275 ALA A CA 1
ATOM 2107 C C . ALA A 1 275 ? -12.367 2.193 20.056 1.00 97.69 275 ALA A C 1
ATOM 2109 O O . ALA A 1 275 ? -12.535 2.696 21.169 1.00 97.69 275 ALA A O 1
ATOM 2110 N N . TRP A 1 276 ? -13.292 1.413 19.489 1.00 97.62 276 TRP A N 1
ATOM 2111 C CA . TRP A 1 276 ? -14.577 1.142 20.138 1.00 97.62 276 TRP A CA 1
ATOM 2112 C C . TRP A 1 276 ? -14.416 0.252 21.379 1.00 97.62 276 TRP A C 1
ATOM 2114 O O . TRP A 1 276 ? -15.120 0.456 22.368 1.00 97.62 276 TRP A O 1
ATOM 2124 N N . LYS A 1 277 ? -13.448 -0.678 21.364 1.00 97.75 277 LYS A N 1
ATOM 2125 C CA . LYS A 1 277 ? -13.136 -1.555 22.502 1.00 97.75 277 LYS A CA 1
ATOM 2126 C C . LYS A 1 277 ? -12.622 -0.733 23.680 1.00 97.75 277 LYS A C 1
ATOM 2128 O O . LYS A 1 277 ? -13.163 -0.839 24.779 1.00 97.75 277 LYS A O 1
ATOM 2133 N N . ILE A 1 278 ? -11.662 0.165 23.425 1.00 96.81 278 ILE A N 1
ATOM 2134 C CA . ILE A 1 278 ? -11.177 1.137 24.418 1.00 96.81 278 ILE A CA 1
ATOM 2135 C C . ILE A 1 278 ? -12.343 1.977 24.943 1.00 96.81 278 ILE A C 1
ATOM 2137 O O . ILE A 1 278 ? -12.525 2.095 26.153 1.00 96.81 278 ILE A O 1
ATOM 2141 N N . ALA A 1 279 ? -13.175 2.518 24.048 1.00 97.00 279 ALA A N 1
ATOM 2142 C CA . ALA A 1 279 ? -14.314 3.337 24.441 1.00 97.00 279 ALA A CA 1
ATOM 2143 C C . ALA A 1 279 ? -15.300 2.600 25.350 1.00 97.00 279 ALA A C 1
ATOM 2145 O O . ALA A 1 279 ? -15.802 3.191 26.305 1.00 97.00 279 ALA A O 1
ATOM 2146 N N . TYR A 1 280 ? -15.587 1.331 25.073 1.00 97.56 280 TYR A N 1
ATOM 2147 C CA . TYR A 1 280 ? -16.531 0.546 25.862 1.00 97.56 280 TYR A CA 1
ATOM 2148 C C . TYR A 1 280 ? -15.951 0.195 27.232 1.00 97.56 280 TYR A C 1
ATOM 2150 O O . TYR A 1 280 ? -16.655 0.335 28.232 1.00 97.56 280 TYR A O 1
ATOM 2158 N N . VAL A 1 281 ? -14.668 -0.171 27.302 1.00 96.81 281 VAL A N 1
ATOM 2159 C CA . VAL A 1 281 ? -13.984 -0.439 28.576 1.00 96.81 281 VAL A CA 1
ATOM 2160 C C . VAL A 1 281 ? -13.898 0.824 29.435 1.00 96.81 281 VAL A C 1
ATOM 2162 O O . VAL A 1 281 ? -14.311 0.805 30.591 1.00 96.81 281 VAL A O 1
ATOM 2165 N N . MET A 1 282 ? -13.468 1.957 28.872 1.00 95.25 282 MET A N 1
ATOM 2166 C CA . MET A 1 282 ? -13.360 3.222 29.614 1.00 95.25 282 MET A CA 1
ATOM 2167 C C . MET A 1 282 ? -14.709 3.763 30.103 1.00 95.25 282 MET A C 1
ATOM 2169 O O . MET A 1 282 ? -14.769 4.454 31.117 1.00 95.25 282 MET A O 1
ATOM 2173 N N . LYS A 1 283 ? -15.806 3.450 29.404 1.00 96.56 283 LYS A N 1
ATOM 2174 C CA . LYS A 1 283 ? -17.172 3.811 29.818 1.00 96.56 283 LYS A CA 1
ATOM 2175 C C . LYS A 1 283 ? -17.798 2.807 30.791 1.00 96.56 283 LYS A C 1
ATOM 2177 O O . LYS A 1 283 ? -18.948 2.996 31.179 1.00 96.56 283 LYS A O 1
ATOM 2182 N N . GLY A 1 284 ? -17.088 1.737 31.154 1.00 96.50 284 GLY A N 1
ATOM 2183 C CA . GLY A 1 284 ? -17.606 0.669 32.012 1.00 96.50 284 GLY A CA 1
ATOM 2184 C C . GLY A 1 284 ? -18.700 -0.186 31.360 1.00 96.50 284 GLY A C 1
ATOM 2185 O O . GLY A 1 284 ? -19.453 -0.849 32.066 1.00 96.50 284 GLY A O 1
ATOM 2186 N N . LEU A 1 285 ? -18.810 -0.165 30.027 1.00 96.94 285 LEU A N 1
ATOM 2187 C CA . LEU A 1 285 ? -19.773 -0.963 29.256 1.00 96.94 285 LEU A CA 1
ATOM 2188 C C . LEU A 1 285 ? -19.252 -2.371 28.941 1.00 96.94 285 LEU A C 1
ATOM 2190 O O . LEU A 1 285 ? -20.035 -3.257 28.614 1.00 96.94 285 LEU A O 1
ATOM 2194 N N . ALA A 1 286 ? -17.937 -2.573 29.026 1.00 96.81 286 ALA A N 1
ATOM 2195 C CA . ALA A 1 286 ? -17.280 -3.853 28.815 1.00 96.81 286 ALA A CA 1
ATOM 2196 C C . ALA A 1 286 ? -16.169 -4.071 29.847 1.00 96.81 286 ALA A C 1
ATOM 2198 O O . ALA A 1 286 ? -15.596 -3.119 30.376 1.00 96.81 286 ALA A O 1
ATOM 2199 N N . GLN A 1 287 ? -15.856 -5.338 30.116 1.00 96.69 287 GLN A N 1
ATOM 2200 C CA . GLN A 1 287 ? -14.713 -5.711 30.949 1.00 96.69 287 GLN A CA 1
ATOM 2201 C C . GLN A 1 287 ? -13.394 -5.518 30.182 1.00 96.69 287 GLN A C 1
ATOM 2203 O O . GLN A 1 287 ? -13.399 -5.645 28.954 1.00 96.69 287 GLN A O 1
ATOM 2208 N N . PRO A 1 288 ? -12.257 -5.292 30.872 1.00 95.12 288 PRO A N 1
ATOM 2209 C CA . PRO A 1 288 ? -10.948 -5.133 30.230 1.00 95.12 288 PRO A CA 1
ATOM 2210 C C . PRO A 1 288 ? -10.571 -6.267 29.269 1.00 95.12 288 PRO A C 1
ATOM 2212 O O . PRO A 1 288 ? -9.946 -5.999 28.250 1.00 95.12 288 PRO A O 1
ATOM 2215 N N . ALA A 1 289 ? -11.034 -7.495 29.535 1.00 95.56 289 ALA A N 1
ATOM 2216 C CA . ALA A 1 289 ? -10.821 -8.668 28.681 1.00 95.56 289 ALA A CA 1
ATOM 2217 C C . ALA A 1 289 ? -11.312 -8.487 27.229 1.00 95.56 289 ALA A C 1
ATOM 2219 O O . ALA A 1 289 ? -10.823 -9.150 26.321 1.00 95.56 289 ALA A O 1
ATOM 2220 N N . LEU A 1 290 ? -12.235 -7.549 26.961 1.00 97.25 290 LEU A N 1
ATOM 2221 C CA . LEU A 1 290 ? -12.611 -7.210 25.584 1.00 97.25 290 LEU A CA 1
ATOM 2222 C C . LEU A 1 290 ? -11.398 -6.738 24.760 1.00 97.25 290 LEU A C 1
ATOM 2224 O O . LEU A 1 290 ? -11.356 -6.968 23.552 1.00 97.25 290 LEU A O 1
ATOM 2228 N N . LEU A 1 291 ? -10.411 -6.089 25.384 1.00 94.69 291 LEU A N 1
ATOM 2229 C CA . LEU A 1 291 ? -9.217 -5.588 24.701 1.00 94.69 291 LEU A CA 1
ATOM 2230 C C . LEU A 1 291 ? -8.302 -6.716 24.208 1.00 94.69 291 LEU A C 1
ATOM 2232 O O . LEU A 1 291 ? -7.630 -6.528 23.195 1.00 94.69 291 LEU A O 1
ATOM 2236 N N . ASP A 1 292 ? -8.344 -7.897 24.830 1.00 93.44 292 ASP A N 1
ATOM 2237 C CA . ASP A 1 292 ? -7.535 -9.058 24.429 1.00 93.44 292 ASP A CA 1
ATOM 2238 C C . ASP A 1 292 ? -7.890 -9.531 23.009 1.00 93.44 292 ASP A C 1
ATOM 2240 O O . ASP A 1 292 ? -7.037 -9.993 22.244 1.00 93.44 292 ASP A O 1
ATOM 2244 N N . SER A 1 293 ? -9.143 -9.305 22.594 1.00 97.50 293 SER A N 1
ATOM 2245 C CA . SER A 1 293 ? -9.601 -9.597 21.233 1.00 97.50 293 SER A CA 1
ATOM 2246 C C . SER A 1 293 ? -8.874 -8.780 20.158 1.00 97.50 293 SER A C 1
ATOM 2248 O O . SER A 1 293 ? -8.865 -9.182 19.001 1.00 97.50 293 SER A O 1
ATOM 2250 N N . TYR A 1 294 ? -8.262 -7.634 20.486 1.00 97.12 294 TYR A N 1
ATOM 2251 C CA . TYR A 1 294 ? -7.546 -6.819 19.499 1.00 97.12 294 TYR A CA 1
ATOM 2252 C C . TYR A 1 294 ? -6.395 -7.596 18.852 1.00 97.12 294 TYR A C 1
ATOM 2254 O O . TYR A 1 294 ? -6.322 -7.678 17.624 1.00 97.12 294 TYR A O 1
ATOM 2262 N N . SER A 1 295 ? -5.527 -8.212 19.659 1.00 89.81 295 SER A N 1
ATOM 2263 C CA . SER A 1 295 ? -4.413 -8.998 19.126 1.00 89.81 295 SER A CA 1
ATOM 2264 C C . SER A 1 295 ? -4.908 -10.257 18.415 1.00 89.81 295 SER A C 1
ATOM 2266 O O . SER A 1 295 ? -4.436 -10.546 17.317 1.00 89.81 295 SER A O 1
ATOM 2268 N N . ALA A 1 296 ? -5.888 -10.963 18.992 1.00 94.44 296 ALA A N 1
ATOM 2269 C CA . ALA A 1 296 ? -6.465 -12.170 18.395 1.00 94.44 296 ALA A CA 1
ATOM 2270 C C . ALA A 1 296 ? -7.054 -11.915 16.994 1.00 94.44 296 ALA A C 1
ATOM 2272 O O . ALA A 1 296 ? -6.926 -12.742 16.096 1.00 94.44 296 ALA A O 1
ATOM 2273 N N . GLU A 1 297 ? -7.651 -10.741 16.780 1.00 97.50 297 GLU A N 1
ATOM 2274 C CA . GLU A 1 297 ? -8.290 -10.379 15.515 1.00 97.50 297 GLU A CA 1
ATOM 2275 C C . GLU A 1 297 ? -7.331 -9.752 14.501 1.00 97.50 297 GLU A C 1
ATOM 2277 O O . GLU A 1 297 ? -7.406 -10.048 13.307 1.00 97.50 297 GLU A O 1
ATOM 2282 N N . ARG A 1 298 ? -6.443 -8.852 14.944 1.00 96.69 298 ARG A N 1
ATOM 2283 C CA . ARG A 1 298 ? -5.635 -8.018 14.037 1.00 96.69 298 ARG A CA 1
ATOM 2284 C C . ARG A 1 298 ? -4.281 -8.613 13.692 1.00 96.69 298 ARG A C 1
ATOM 2286 O O . ARG A 1 298 ? -3.810 -8.398 12.573 1.00 96.69 298 ARG A O 1
ATOM 2293 N N . GLN A 1 299 ? -3.689 -9.411 14.578 1.00 93.00 299 GLN A N 1
ATOM 2294 C CA . GLN A 1 299 ? -2.399 -10.044 14.308 1.00 93.00 299 GLN A CA 1
ATOM 2295 C C . GLN A 1 299 ? -2.457 -11.006 13.104 1.00 93.00 299 GLN A C 1
ATOM 2297 O O . GLN A 1 299 ? -1.618 -10.858 12.204 1.00 93.00 299 GLN A O 1
ATOM 2302 N N . PRO A 1 300 ? -3.472 -11.891 12.973 1.00 93.69 300 PRO A N 1
ATOM 2303 C CA . PRO A 1 300 ? -3.592 -12.753 11.796 1.00 93.69 300 PRO A CA 1
ATOM 2304 C C . PRO A 1 300 ? -3.784 -11.967 10.493 1.00 93.69 300 PRO A C 1
ATOM 2306 O O . PRO A 1 300 ? -3.268 -12.364 9.444 1.00 93.69 300 PRO A O 1
ATOM 2309 N N . VAL A 1 301 ? -4.481 -10.824 10.550 1.00 94.31 301 VAL A N 1
ATOM 2310 C CA . VAL A 1 301 ? -4.668 -9.939 9.389 1.00 94.31 301 VAL A CA 1
ATOM 2311 C C . VAL A 1 301 ? -3.338 -9.332 8.954 1.00 94.31 301 VAL A C 1
ATOM 2313 O O . VAL A 1 301 ? -2.986 -9.436 7.778 1.00 94.31 301 VAL A O 1
ATOM 2316 N N . GLY A 1 302 ? -2.562 -8.758 9.878 1.00 86.12 302 GLY A N 1
ATOM 2317 C CA . GLY A 1 302 ? -1.253 -8.197 9.544 1.00 86.12 302 GLY A CA 1
ATOM 2318 C C . GLY A 1 302 ? -0.280 -9.248 9.001 1.00 86.12 302 GLY A C 1
ATOM 2319 O O . GLY A 1 302 ? 0.396 -8.999 8.001 1.00 86.12 302 GLY A O 1
ATOM 2320 N N . HIS A 1 303 ? -0.279 -10.461 9.565 1.00 85.94 303 HIS A N 1
ATOM 2321 C CA . HIS A 1 303 ? 0.492 -11.585 9.024 1.00 85.94 303 HIS A CA 1
ATOM 2322 C C . HIS A 1 303 ? 0.077 -11.931 7.577 1.00 85.94 303 HIS A C 1
ATOM 2324 O O . HIS A 1 303 ? 0.929 -12.141 6.704 1.00 85.94 303 HIS A O 1
ATOM 2330 N N . GLY A 1 304 ? -1.230 -11.970 7.295 1.00 88.06 304 GLY A N 1
ATOM 2331 C CA . GLY A 1 304 ? -1.767 -12.208 5.952 1.00 88.06 304 GLY A CA 1
ATOM 2332 C C . GLY A 1 304 ? -1.353 -11.132 4.943 1.00 88.06 304 GLY A C 1
ATOM 2333 O O . GLY A 1 304 ? -0.884 -11.457 3.848 1.00 88.06 304 GLY A O 1
ATOM 2334 N N . VAL A 1 305 ? -1.451 -9.858 5.333 1.00 86.25 305 VAL A N 1
ATOM 2335 C CA . VAL A 1 305 ? -1.058 -8.700 4.515 1.00 86.25 305 VAL A CA 1
ATOM 2336 C C . VAL A 1 305 ? 0.425 -8.753 4.147 1.00 86.25 305 VAL A C 1
ATOM 2338 O O . VAL A 1 305 ? 0.769 -8.621 2.971 1.00 86.25 305 VAL A O 1
ATOM 2341 N N . ILE A 1 306 ? 1.303 -9.020 5.117 1.00 81.88 306 ILE A N 1
ATOM 2342 C CA . ILE A 1 306 ? 2.751 -9.136 4.883 1.00 81.88 306 ILE A CA 1
ATOM 2343 C C . ILE A 1 306 ? 3.057 -10.284 3.928 1.00 81.88 306 ILE A C 1
ATOM 2345 O O . ILE A 1 306 ? 3.812 -10.110 2.967 1.00 81.88 306 ILE A O 1
ATOM 2349 N N . THR A 1 307 ? 2.448 -11.447 4.168 1.00 85.38 307 THR A N 1
ATOM 2350 C CA . THR A 1 307 ? 2.636 -12.627 3.319 1.00 85.38 307 THR A CA 1
ATOM 2351 C C . THR A 1 307 ? 2.257 -12.313 1.871 1.00 85.38 307 THR A C 1
ATOM 2353 O O . THR A 1 307 ? 2.991 -12.673 0.945 1.00 85.38 307 THR A O 1
ATOM 2356 N N . ARG A 1 308 ? 1.133 -11.612 1.660 1.00 87.69 308 ARG A N 1
ATOM 2357 C CA . ARG A 1 308 ? 0.656 -11.260 0.320 1.00 87.69 308 ARG A CA 1
ATOM 2358 C C . ARG A 1 308 ? 1.527 -10.204 -0.353 1.00 87.69 308 ARG A C 1
ATOM 2360 O O . ARG A 1 308 ? 1.935 -10.428 -1.489 1.00 87.69 308 ARG A O 1
ATOM 2367 N N . ALA A 1 309 ? 1.839 -9.101 0.323 1.00 83.94 309 ALA A N 1
ATOM 2368 C CA . ALA A 1 309 ? 2.633 -8.017 -0.256 1.00 83.94 309 ALA A CA 1
ATOM 2369 C C . ALA A 1 309 ? 4.030 -8.495 -0.695 1.00 83.94 309 ALA A C 1
ATOM 2371 O O . ALA A 1 309 ? 4.504 -8.142 -1.774 1.00 83.94 309 ALA A O 1
ATOM 2372 N N . ASN A 1 310 ? 4.665 -9.374 0.087 1.00 80.00 310 ASN A N 1
ATOM 2373 C CA . ASN A 1 310 ? 5.936 -9.990 -0.300 1.00 80.00 310 ASN A CA 1
ATOM 2374 C C . ASN A 1 310 ? 5.797 -10.962 -1.475 1.00 80.00 310 ASN A C 1
ATOM 2376 O O . ASN A 1 310 ? 6.711 -11.078 -2.290 1.00 80.00 310 ASN A O 1
ATOM 2380 N N . GLN A 1 311 ? 4.669 -11.668 -1.578 1.00 81.94 311 GLN A N 1
ATOM 2381 C CA . GLN A 1 311 ? 4.396 -12.505 -2.741 1.00 81.94 311 GLN A CA 1
ATOM 2382 C C . GLN A 1 311 ? 4.210 -11.656 -4.003 1.00 81.94 311 GLN A C 1
ATOM 2384 O O . GLN A 1 311 ? 4.784 -12.008 -5.024 1.00 81.94 311 GLN A O 1
ATOM 2389 N N . GLY A 1 312 ? 3.546 -10.500 -3.902 1.00 80.06 312 GLY A N 1
ATOM 2390 C CA . GLY A 1 312 ? 3.385 -9.562 -5.015 1.00 80.06 312 GLY A CA 1
ATOM 2391 C C . GLY A 1 312 ? 4.703 -9.187 -5.688 1.00 80.06 312 GLY A C 1
ATOM 2392 O O . GLY A 1 312 ? 4.783 -9.218 -6.907 1.00 80.06 312 GLY A O 1
ATOM 2393 N N . LEU A 1 313 ? 5.769 -8.932 -4.920 1.00 78.88 313 LEU A N 1
ATOM 2394 C CA . LEU A 1 313 ? 7.083 -8.618 -5.496 1.00 78.88 313 LEU A CA 1
ATOM 2395 C C . LEU A 1 313 ? 7.648 -9.784 -6.323 1.00 78.88 313 LEU A C 1
ATOM 2397 O O . LEU A 1 313 ? 8.201 -9.574 -7.399 1.00 78.88 313 LEU A O 1
ATOM 2401 N N . ARG A 1 314 ? 7.485 -11.018 -5.833 1.00 80.25 314 ARG A N 1
ATOM 2402 C CA . ARG A 1 314 ? 7.948 -12.232 -6.522 1.00 80.25 314 ARG A CA 1
ATOM 2403 C C . ARG A 1 314 ? 7.135 -12.536 -7.775 1.00 80.25 314 ARG A C 1
ATOM 2405 O O . ARG A 1 314 ? 7.692 -13.074 -8.727 1.00 80.25 314 ARG A O 1
ATOM 2412 N N . ASP A 1 315 ? 5.858 -12.161 -7.789 1.00 85.25 315 ASP A N 1
ATOM 2413 C CA . ASP A 1 315 ? 4.965 -12.356 -8.935 1.00 85.25 315 ASP A CA 1
ATOM 2414 C C . ASP A 1 315 ? 5.451 -11.573 -10.183 1.00 85.25 315 ASP A C 1
ATOM 2416 O O . ASP A 1 315 ? 5.081 -11.920 -11.302 1.00 85.25 315 ASP A O 1
ATOM 2420 N N . HIS A 1 316 ? 6.348 -10.582 -10.029 1.00 88.31 316 HIS A N 1
ATOM 2421 C CA . HIS A 1 316 ? 6.986 -9.863 -11.148 1.00 88.31 316 HIS A CA 1
ATOM 2422 C C . HIS A 1 316 ? 8.218 -10.557 -11.744 1.00 88.31 316 HIS A C 1
ATOM 2424 O O . HIS A 1 316 ? 8.607 -10.225 -12.864 1.00 88.31 316 HIS A O 1
ATOM 2430 N N . ALA A 1 317 ? 8.828 -11.536 -11.066 1.00 89.25 317 ALA A N 1
ATOM 2431 C CA . ALA A 1 317 ? 10.034 -12.199 -11.576 1.00 89.25 317 ALA A CA 1
ATOM 2432 C C . ALA A 1 317 ? 9.835 -12.866 -12.955 1.00 89.25 317 ALA A C 1
ATOM 2434 O O . ALA A 1 317 ? 10.660 -12.631 -13.843 1.00 89.25 317 ALA A O 1
ATOM 2435 N N . PRO A 1 318 ?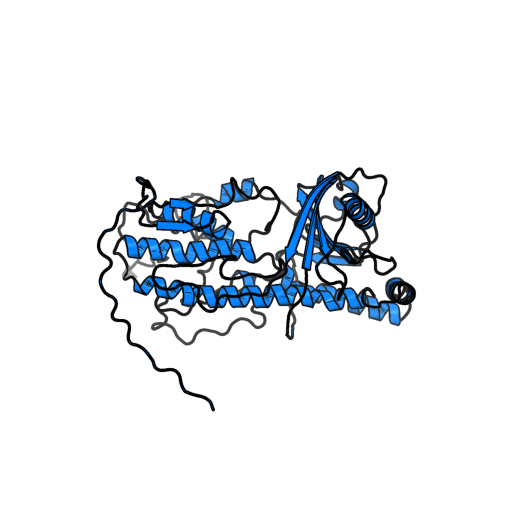 8.720 -13.584 -13.219 1.00 92.81 318 PRO A N 1
ATOM 2436 C CA . PRO A 1 318 ? 8.439 -14.118 -14.551 1.00 92.81 318 PRO A CA 1
ATOM 2437 C C . PRO A 1 318 ? 8.329 -13.036 -15.635 1.00 92.81 318 PRO A C 1
ATOM 2439 O O . PRO A 1 318 ? 8.632 -13.296 -16.800 1.00 92.81 318 PRO A O 1
ATOM 2442 N N . VAL A 1 319 ? 7.919 -11.813 -15.275 1.00 93.50 319 VAL A N 1
ATOM 2443 C CA . VAL A 1 319 ? 7.855 -10.688 -16.217 1.00 93.50 319 VAL A CA 1
ATOM 2444 C C . VAL A 1 319 ? 9.265 -10.248 -16.606 1.00 93.50 319 VAL A C 1
ATOM 2446 O O . VAL A 1 319 ? 9.554 -10.085 -17.792 1.00 93.50 319 VAL A O 1
ATOM 2449 N N . TRP A 1 320 ? 10.166 -10.113 -15.630 1.00 92.44 320 TRP A N 1
ATOM 2450 C CA . TRP A 1 320 ? 11.572 -9.778 -15.879 1.00 92.44 320 TRP A CA 1
ATOM 2451 C C . TRP A 1 320 ? 12.276 -10.848 -16.721 1.00 92.44 320 TRP A C 1
ATOM 2453 O O . TRP A 1 320 ? 13.000 -10.518 -17.661 1.00 92.44 320 TRP A O 1
ATOM 2463 N N . GLU A 1 321 ? 12.024 -12.127 -16.441 1.00 92.06 321 GLU A N 1
ATOM 2464 C CA . GLU A 1 321 ? 12.536 -13.250 -17.234 1.00 92.06 321 GLU A CA 1
ATOM 2465 C C . GLU A 1 321 ? 12.011 -13.225 -18.676 1.00 92.06 321 GLU A C 1
ATOM 2467 O O . GLU A 1 321 ? 12.786 -13.351 -19.629 1.00 92.06 321 GLU A O 1
ATOM 2472 N N . ALA A 1 322 ? 10.704 -13.013 -18.864 1.00 93.44 322 ALA A N 1
ATOM 2473 C CA . ALA A 1 322 ? 10.095 -12.964 -20.191 1.00 93.44 322 ALA A CA 1
ATOM 2474 C C . ALA A 1 322 ? 10.637 -11.800 -21.040 1.00 93.44 322 ALA A C 1
ATOM 2476 O O . ALA A 1 322 ? 10.877 -11.985 -22.239 1.00 93.44 322 ALA A O 1
ATOM 2477 N N . LEU A 1 323 ? 10.892 -10.645 -20.415 1.00 93.50 323 LEU A N 1
ATOM 2478 C CA . LEU A 1 323 ? 11.511 -9.470 -21.043 1.00 93.50 323 LEU A CA 1
ATOM 2479 C C . LEU A 1 323 ? 13.022 -9.619 -21.288 1.00 93.50 323 LEU A C 1
ATOM 2481 O O . LEU A 1 323 ? 13.594 -8.800 -22.001 1.00 93.50 323 LEU A O 1
ATOM 2485 N N . GLY A 1 324 ? 13.666 -10.649 -20.729 1.00 91.81 324 GLY A N 1
ATOM 2486 C CA . GLY A 1 324 ? 15.107 -10.869 -20.867 1.00 91.81 324 GLY A CA 1
ATOM 2487 C C . GLY A 1 324 ? 15.961 -9.940 -20.005 1.00 91.81 324 GLY A C 1
ATOM 2488 O O . GLY A 1 324 ? 17.067 -9.587 -20.390 1.00 91.81 324 GLY A O 1
ATOM 2489 N N . MET A 1 325 ? 15.457 -9.518 -18.845 1.00 90.00 325 MET A N 1
ATOM 2490 C CA . MET A 1 325 ? 16.180 -8.622 -17.937 1.00 90.00 325 MET A CA 1
ATOM 2491 C C . MET A 1 325 ? 17.292 -9.340 -17.163 1.00 90.00 325 MET A C 1
ATOM 2493 O O . MET A 1 325 ? 18.298 -8.724 -16.839 1.00 90.00 325 MET A O 1
ATOM 2497 N N . MET A 1 326 ? 17.110 -10.624 -16.845 1.00 88.62 326 MET A N 1
ATOM 2498 C CA . MET A 1 326 ? 17.862 -11.308 -15.782 1.00 88.62 326 MET A CA 1
ATOM 2499 C C . MET A 1 326 ? 19.305 -11.698 -16.145 1.00 88.62 326 MET A C 1
ATOM 2501 O O . MET A 1 326 ? 20.076 -12.039 -15.249 1.00 88.62 326 MET A O 1
ATOM 2505 N N . ASP A 1 327 ? 19.668 -11.702 -17.430 1.00 90.00 327 ASP A N 1
ATOM 2506 C CA . ASP A 1 327 ? 21.000 -12.135 -17.863 1.00 90.00 327 ASP A CA 1
ATOM 2507 C C . ASP A 1 327 ? 22.049 -11.032 -17.612 1.00 90.00 327 ASP A C 1
ATOM 2509 O O . ASP A 1 327 ? 21.817 -9.878 -17.981 1.00 90.00 327 ASP A O 1
ATOM 2513 N N . PRO A 1 328 ? 23.215 -11.335 -17.010 1.00 87.69 328 PRO A N 1
ATOM 2514 C CA . PRO A 1 328 ? 24.245 -10.325 -16.771 1.00 87.69 328 PRO A CA 1
ATOM 2515 C C . PRO A 1 328 ? 24.882 -9.784 -18.064 1.00 87.69 328 PRO A C 1
ATOM 2517 O O . PRO A 1 328 ? 25.499 -8.721 -18.035 1.00 87.69 328 PRO A O 1
ATOM 2520 N N . SER A 1 329 ? 24.764 -10.487 -19.196 1.00 92.81 329 SER A N 1
ATOM 2521 C CA . SER A 1 329 ? 25.307 -10.049 -20.482 1.00 92.81 329 SER A CA 1
ATOM 2522 C C . SER A 1 329 ? 24.325 -9.149 -21.230 1.00 92.81 329 SER A C 1
ATOM 2524 O O . SER A 1 329 ? 23.268 -9.599 -21.673 1.00 92.81 329 SER A O 1
ATOM 2526 N N . LEU A 1 330 ? 24.709 -7.889 -21.461 1.00 93.56 330 LEU A N 1
ATOM 2527 C CA . LEU A 1 330 ? 23.926 -6.941 -22.263 1.00 93.56 330 LEU A CA 1
ATOM 2528 C C . LEU A 1 330 ? 23.579 -7.495 -23.653 1.00 93.56 330 LEU A C 1
ATOM 2530 O O . LEU A 1 330 ? 22.454 -7.333 -24.118 1.00 93.56 330 LEU A O 1
ATOM 2534 N N . GLU A 1 331 ? 24.520 -8.174 -24.308 1.00 95.75 331 GLU A N 1
ATOM 2535 C CA . GLU A 1 331 ? 24.292 -8.737 -25.643 1.00 95.75 331 GLU A CA 1
ATOM 2536 C C . GLU A 1 331 ? 23.249 -9.861 -25.617 1.00 95.75 331 GLU A C 1
ATOM 2538 O O . GLU A 1 331 ? 22.399 -9.940 -26.507 1.00 95.75 331 GLU A O 1
ATOM 2543 N N . VAL A 1 332 ? 23.240 -10.677 -24.557 1.00 94.75 332 VAL A N 1
ATOM 2544 C CA . VAL A 1 332 ? 22.204 -11.701 -24.371 1.00 94.75 332 VAL A CA 1
ATOM 2545 C C . VAL A 1 332 ? 20.856 -11.045 -24.082 1.00 94.75 332 VAL A C 1
ATOM 2547 O O . VAL A 1 332 ? 19.864 -11.423 -24.705 1.00 94.75 332 VAL A O 1
ATOM 2550 N N . ARG A 1 333 ? 20.799 -10.029 -23.210 1.00 94.62 333 ARG A N 1
ATOM 2551 C CA . ARG A 1 333 ? 19.547 -9.307 -22.927 1.00 94.62 333 ARG A CA 1
ATOM 2552 C C . ARG A 1 333 ? 18.970 -8.639 -24.179 1.00 94.62 333 ARG A C 1
ATOM 2554 O O . ARG A 1 333 ? 17.781 -8.785 -24.447 1.00 94.62 333 ARG A O 1
ATOM 2561 N N . LYS A 1 334 ? 19.807 -7.993 -25.001 1.00 95.19 334 LYS A N 1
ATOM 2562 C CA . LYS A 1 334 ? 19.422 -7.425 -26.308 1.00 95.19 334 LYS A CA 1
ATOM 2563 C C . LYS A 1 334 ? 18.816 -8.473 -27.231 1.00 95.19 334 LYS A C 1
ATOM 2565 O O . LYS A 1 334 ? 17.758 -8.236 -27.812 1.00 95.19 334 LYS A O 1
ATOM 2570 N N . GLN A 1 335 ? 19.462 -9.633 -27.354 1.00 94.19 335 GLN A N 1
ATOM 2571 C CA . GLN A 1 335 ? 18.960 -10.730 -28.177 1.00 94.19 335 GLN A CA 1
ATOM 2572 C C . GLN A 1 335 ? 17.605 -11.235 -27.661 1.00 94.19 335 GLN A C 1
ATOM 2574 O O . GLN A 1 335 ? 16.647 -11.319 -28.428 1.00 94.19 335 GLN A O 1
ATOM 2579 N N . GLN A 1 336 ? 17.509 -11.519 -26.360 1.00 94.06 336 GLN A N 1
ATOM 2580 C CA . GLN A 1 336 ? 16.286 -12.003 -25.719 1.00 94.06 336 GLN A CA 1
ATOM 2581 C C . GLN A 1 336 ? 15.134 -10.998 -25.823 1.00 94.06 336 GLN A C 1
ATOM 2583 O O . GLN A 1 336 ? 13.987 -11.394 -26.024 1.00 94.06 336 GLN A O 1
ATOM 2588 N N . PHE A 1 337 ? 15.427 -9.705 -25.708 1.00 94.69 337 PHE A N 1
ATOM 2589 C CA . PHE A 1 337 ? 14.441 -8.647 -25.867 1.00 94.69 337 PHE A CA 1
ATOM 2590 C C . PHE A 1 337 ? 13.979 -8.523 -27.326 1.00 94.69 337 PHE A C 1
ATOM 2592 O O . PHE A 1 337 ? 12.777 -8.488 -27.591 1.00 94.69 337 PHE A O 1
ATOM 2599 N N . ALA A 1 338 ? 14.905 -8.563 -28.291 1.00 94.56 338 ALA A N 1
ATOM 2600 C CA . ALA A 1 338 ? 14.587 -8.512 -29.719 1.00 94.56 338 ALA A CA 1
ATOM 2601 C C . ALA A 1 338 ? 13.715 -9.694 -30.193 1.00 94.56 338 ALA A C 1
ATOM 2603 O O . ALA A 1 338 ? 12.943 -9.551 -31.145 1.00 94.56 338 ALA A O 1
ATOM 2604 N N . GLU A 1 339 ? 13.769 -10.849 -29.517 1.00 95.00 339 GLU A N 1
ATOM 2605 C CA . GLU A 1 339 ? 12.882 -11.988 -29.795 1.00 95.00 339 GLU A CA 1
ATOM 2606 C C . GLU A 1 339 ? 11.393 -11.627 -29.673 1.00 95.00 339 GLU A C 1
ATOM 2608 O O . GLU A 1 339 ? 10.578 -12.205 -30.394 1.00 95.00 339 GLU A O 1
ATOM 2613 N N . LEU A 1 340 ? 11.014 -10.658 -28.828 1.00 93.19 340 LEU A N 1
ATOM 2614 C CA . LEU A 1 340 ? 9.618 -10.219 -28.696 1.00 93.19 340 LEU A CA 1
ATOM 2615 C C . LEU A 1 340 ? 9.053 -9.674 -30.013 1.00 93.19 340 LEU A C 1
ATOM 2617 O O . LEU A 1 340 ? 7.883 -9.920 -30.317 1.00 93.19 340 LEU A O 1
ATOM 2621 N N . ALA A 1 341 ? 9.884 -9.010 -30.819 1.00 94.06 341 ALA A N 1
ATOM 2622 C CA . ALA A 1 341 ? 9.518 -8.493 -32.137 1.00 94.06 341 ALA A CA 1
ATOM 2623 C C . ALA A 1 341 ? 9.658 -9.541 -33.260 1.00 94.06 341 ALA A C 1
ATOM 2625 O O . ALA A 1 341 ? 9.203 -9.325 -34.383 1.00 94.06 341 ALA A O 1
ATOM 2626 N N . SER A 1 342 ? 10.274 -10.695 -32.982 1.00 95.00 342 SER A N 1
ATOM 2627 C CA . SER A 1 342 ? 10.516 -11.736 -33.981 1.00 95.00 342 SER A CA 1
ATOM 2628 C C . SER A 1 342 ? 9.222 -12.444 -34.402 1.00 95.00 342 SER A C 1
ATOM 2630 O O . SER A 1 342 ? 8.406 -12.855 -33.570 1.00 95.00 342 SER A O 1
ATOM 2632 N N . ALA A 1 343 ? 9.069 -12.674 -35.709 1.00 95.31 343 ALA A N 1
ATOM 2633 C CA . ALA A 1 343 ? 7.996 -13.491 -36.288 1.00 95.31 343 ALA A CA 1
ATOM 2634 C C . ALA A 1 343 ? 8.275 -15.011 -36.219 1.00 95.31 343 ALA A C 1
ATOM 2636 O O . ALA A 1 343 ? 7.589 -15.798 -36.865 1.00 95.31 343 ALA A O 1
ATOM 2637 N N . SER A 1 344 ? 9.291 -15.432 -35.461 1.00 96.62 344 SER A N 1
ATOM 2638 C CA . SER A 1 344 ? 9.637 -16.842 -35.247 1.00 96.62 344 SER A CA 1
ATOM 2639 C C . SER A 1 344 ? 8.724 -17.526 -34.222 1.00 96.62 344 SER A C 1
ATOM 2641 O O . SER A 1 344 ? 8.072 -16.869 -33.406 1.00 96.62 344 SER A O 1
ATOM 2643 N N . GLU A 1 345 ? 8.738 -18.863 -34.197 1.00 96.25 345 GLU A N 1
ATOM 2644 C CA . GLU A 1 345 ? 8.079 -19.658 -33.147 1.00 96.25 345 GLU A CA 1
ATOM 2645 C C . GLU A 1 345 ? 8.583 -19.290 -31.743 1.00 96.25 345 GLU A C 1
ATOM 2647 O O . GLU A 1 345 ? 7.801 -19.214 -30.795 1.00 96.25 345 GLU A O 1
ATOM 2652 N N . GLN A 1 346 ? 9.878 -18.983 -31.615 1.00 93.94 346 GLN A N 1
ATOM 2653 C CA . GLN A 1 346 ? 10.480 -18.528 -30.360 1.00 93.94 346 GLN A CA 1
ATOM 2654 C C . GLN A 1 346 ? 9.900 -17.181 -29.913 1.00 93.94 346 GLN A C 1
ATOM 2656 O O . GLN A 1 346 ? 9.546 -17.028 -28.742 1.00 93.94 346 GLN A O 1
ATOM 2661 N N . GLY A 1 347 ? 9.727 -16.237 -30.845 1.00 95.69 347 GLY A N 1
ATOM 2662 C CA . GLY A 1 347 ? 9.091 -14.949 -30.568 1.00 95.69 347 GLY A CA 1
ATOM 2663 C C . GLY A 1 347 ? 7.622 -15.088 -30.163 1.00 95.69 347 GLY A C 1
ATOM 2664 O O . GLY A 1 347 ? 7.186 -14.459 -29.199 1.00 95.69 347 GLY A O 1
ATOM 2665 N N . VAL A 1 348 ? 6.866 -15.977 -30.823 1.00 96.75 348 VAL A N 1
ATOM 2666 C CA . VAL A 1 348 ? 5.485 -16.316 -30.423 1.00 96.75 348 VAL A CA 1
ATOM 2667 C C . VAL A 1 348 ? 5.455 -16.863 -28.996 1.00 96.75 348 VAL A C 1
ATOM 2669 O O . VAL A 1 348 ? 4.693 -16.368 -28.164 1.00 96.75 348 VAL A O 1
ATOM 2672 N N . ALA A 1 349 ? 6.314 -17.836 -28.686 1.00 95.81 349 ALA A N 1
ATOM 2673 C CA . ALA A 1 349 ? 6.391 -18.428 -27.356 1.00 95.81 349 ALA A CA 1
ATOM 2674 C C . ALA A 1 349 ? 6.798 -17.402 -26.285 1.00 95.81 349 ALA A C 1
ATOM 2676 O O . ALA A 1 349 ? 6.255 -17.426 -25.181 1.00 95.81 349 ALA A O 1
ATOM 2677 N N . ARG A 1 350 ? 7.719 -16.477 -26.589 1.00 94.94 350 ARG A N 1
ATOM 2678 C CA . ARG A 1 350 ? 8.137 -15.430 -25.646 1.00 94.94 350 ARG A CA 1
ATOM 2679 C C . ARG A 1 350 ? 7.025 -14.419 -25.374 1.00 94.94 350 ARG A C 1
ATOM 2681 O O . ARG A 1 350 ? 6.790 -14.114 -24.209 1.00 94.94 350 ARG A O 1
ATOM 2688 N N . ARG A 1 351 ? 6.294 -13.963 -26.399 1.00 96.50 351 ARG A N 1
ATOM 2689 C CA . ARG A 1 351 ? 5.117 -13.093 -26.212 1.00 96.50 351 ARG A CA 1
ATOM 2690 C C . ARG A 1 351 ? 4.030 -13.774 -25.377 1.00 96.50 351 ARG A C 1
ATOM 2692 O O . ARG A 1 351 ? 3.469 -13.140 -24.492 1.00 96.50 351 ARG A O 1
ATOM 2699 N N . ALA A 1 352 ? 3.782 -15.067 -25.599 1.00 95.00 352 ALA A N 1
ATOM 2700 C CA . ALA A 1 352 ? 2.840 -15.837 -24.785 1.00 95.00 352 ALA A CA 1
ATOM 2701 C C . ALA A 1 352 ? 3.291 -15.944 -23.316 1.00 95.00 352 ALA A C 1
ATOM 2703 O O . ALA A 1 352 ? 2.478 -15.748 -22.416 1.00 95.00 352 ALA A O 1
ATOM 2704 N N . ARG A 1 353 ? 4.588 -16.187 -23.061 1.00 95.00 353 ARG A N 1
ATOM 2705 C CA . ARG A 1 353 ? 5.150 -16.170 -21.697 1.00 95.00 353 ARG A CA 1
ATOM 2706 C C . ARG A 1 353 ? 5.023 -14.801 -21.037 1.00 95.00 353 ARG A C 1
ATOM 2708 O O . ARG A 1 353 ? 4.645 -14.744 -19.876 1.00 95.00 353 ARG A O 1
ATOM 2715 N N . LEU A 1 354 ? 5.311 -13.720 -21.765 1.00 94.94 354 LEU A N 1
ATOM 2716 C CA . LEU A 1 354 ? 5.169 -12.357 -21.252 1.00 94.94 354 LEU A CA 1
ATOM 2717 C C . LEU A 1 354 ? 3.717 -12.055 -20.870 1.00 94.94 354 LEU A C 1
ATOM 2719 O O . LEU A 1 354 ? 3.472 -11.561 -19.775 1.00 94.94 354 LEU A O 1
ATOM 2723 N N . GLN A 1 355 ? 2.761 -12.398 -21.738 1.00 92.94 355 GLN A N 1
ATOM 2724 C CA . GLN A 1 355 ? 1.338 -12.206 -21.463 1.00 92.94 355 GLN A CA 1
ATOM 2725 C C . GLN A 1 355 ? 0.901 -12.981 -20.212 1.00 92.94 355 GLN A C 1
ATOM 2727 O O . GLN A 1 355 ? 0.307 -12.396 -19.312 1.00 92.94 355 GLN A O 1
ATOM 2732 N N . ALA A 1 356 ? 1.263 -14.264 -20.115 1.00 90.50 356 ALA A N 1
ATOM 2733 C CA . ALA A 1 356 ? 0.951 -15.090 -18.950 1.00 90.50 356 ALA A CA 1
ATOM 2734 C C . ALA A 1 356 ? 1.619 -14.571 -17.663 1.00 90.50 356 ALA A C 1
ATOM 2736 O O . ALA A 1 356 ? 1.008 -14.593 -16.598 1.00 90.50 356 ALA A O 1
ATOM 2737 N N . ALA A 1 357 ? 2.858 -14.077 -17.751 1.00 91.75 357 ALA A N 1
ATOM 2738 C CA . ALA A 1 357 ? 3.568 -13.486 -16.621 1.00 91.75 357 ALA A CA 1
ATOM 2739 C C . ALA A 1 357 ? 2.883 -12.205 -16.124 1.00 91.75 357 ALA A C 1
ATOM 2741 O O . ALA A 1 357 ? 2.700 -12.036 -14.923 1.00 91.75 357 ALA A O 1
ATOM 2742 N N . VAL A 1 358 ? 2.461 -11.328 -17.041 1.00 90.38 358 VAL A N 1
ATOM 2743 C CA . VAL A 1 358 ? 1.718 -10.105 -16.705 1.00 90.38 358 VAL A CA 1
ATOM 2744 C C . VAL A 1 358 ? 0.367 -10.445 -16.081 1.00 90.38 358 VAL A C 1
ATOM 2746 O O . VAL A 1 358 ? 0.022 -9.883 -15.044 1.00 90.38 358 VAL A O 1
ATOM 2749 N N . GLU A 1 359 ? -0.372 -11.399 -16.646 1.00 87.31 359 GLU A N 1
ATOM 2750 C CA . GLU A 1 359 ? -1.621 -11.903 -16.059 1.00 87.31 359 GLU A CA 1
ATOM 2751 C C . GLU A 1 359 ? -1.396 -12.491 -14.656 1.00 87.31 359 GLU A C 1
ATOM 2753 O O . GLU A 1 359 ? -2.205 -12.267 -13.757 1.00 87.31 359 GLU A O 1
ATOM 2758 N N . GLY A 1 360 ? -0.254 -13.146 -14.426 1.00 86.31 360 GLY A N 1
ATOM 2759 C CA . GLY A 1 360 ? 0.164 -13.651 -13.115 1.00 86.31 360 GLY A CA 1
ATOM 2760 C C . GLY A 1 360 ? 0.331 -12.574 -12.034 1.00 86.31 360 GLY A C 1
ATOM 2761 O O . GLY A 1 360 ? 0.278 -12.892 -10.848 1.00 86.31 360 GLY A O 1
ATOM 2762 N N . THR A 1 361 ? 0.458 -11.295 -12.406 1.00 88.38 361 THR A N 1
ATOM 2763 C CA . THR A 1 361 ? 0.520 -10.174 -11.447 1.00 88.38 361 THR A CA 1
ATOM 2764 C C . THR A 1 361 ? -0.860 -9.693 -10.974 1.00 88.38 361 THR A C 1
ATOM 2766 O O . THR A 1 361 ? -0.954 -8.813 -10.116 1.00 88.38 361 THR A O 1
ATOM 2769 N N . ALA A 1 362 ? -1.956 -10.279 -11.475 1.00 83.81 362 ALA A N 1
ATOM 2770 C CA . ALA A 1 362 ? -3.329 -9.875 -11.163 1.00 83.81 362 ALA A CA 1
ATOM 2771 C C . ALA A 1 362 ? -3.641 -9.827 -9.656 1.00 83.81 362 ALA A C 1
ATOM 2773 O O . ALA A 1 362 ? -4.384 -8.951 -9.212 1.00 83.81 362 ALA A O 1
ATOM 2774 N N . HIS A 1 363 ? -3.057 -10.715 -8.845 1.00 84.56 363 HIS A N 1
ATOM 2775 C CA . HIS A 1 363 ? -3.229 -10.730 -7.385 1.00 84.56 363 HIS A CA 1
ATOM 2776 C C . HIS A 1 363 ? -2.719 -9.473 -6.688 1.00 84.56 363 HIS A C 1
ATOM 2778 O O . HIS A 1 363 ? -3.140 -9.193 -5.566 1.00 84.56 363 HIS A O 1
ATOM 2784 N N . GLU A 1 364 ? -1.815 -8.713 -7.307 1.00 87.44 364 GLU A N 1
ATOM 2785 C CA . GLU A 1 364 ? -1.419 -7.397 -6.809 1.00 87.44 364 GLU A CA 1
ATOM 2786 C C . GLU A 1 364 ? -2.529 -6.362 -7.019 1.00 87.44 364 GLU A C 1
ATOM 2788 O O . GLU A 1 364 ? -2.871 -5.612 -6.106 1.00 87.44 364 GLU A O 1
ATOM 2793 N N . PHE A 1 365 ? -3.118 -6.334 -8.212 1.00 83.25 365 PHE A N 1
ATOM 2794 C CA . PHE A 1 365 ? -3.991 -5.240 -8.622 1.00 83.25 365 PHE A CA 1
ATOM 2795 C C . PHE A 1 365 ? -5.489 -5.539 -8.455 1.00 83.25 365 PHE A C 1
ATOM 2797 O O . PHE A 1 365 ? -6.312 -4.630 -8.521 1.00 83.25 365 PHE A O 1
ATOM 2804 N N . HIS A 1 366 ? -5.881 -6.792 -8.232 1.00 83.88 366 HIS A N 1
ATOM 2805 C CA . HIS A 1 366 ? -7.285 -7.218 -8.126 1.00 83.88 366 HIS A CA 1
ATOM 2806 C C . HIS A 1 366 ? -7.612 -7.925 -6.811 1.00 83.88 366 HIS A C 1
ATOM 2808 O O . HIS A 1 366 ? -8.638 -8.603 -6.724 1.00 83.88 366 HIS A O 1
ATOM 2814 N N . GLY A 1 3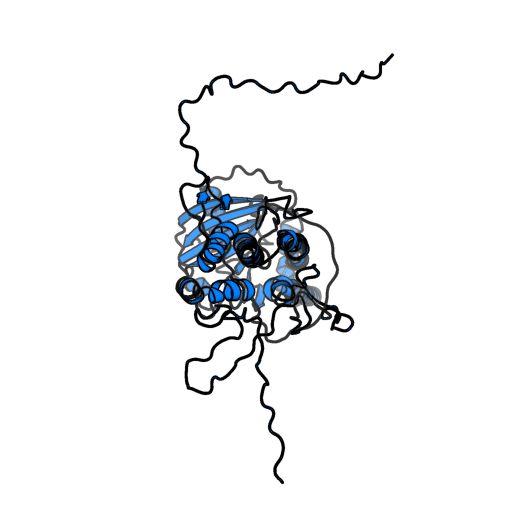67 ? -6.756 -7.760 -5.802 1.00 86.94 367 GLY A N 1
ATOM 2815 C CA . GLY A 1 367 ? -6.816 -8.425 -4.503 1.00 86.94 367 GLY A CA 1
ATOM 2816 C C . GLY A 1 367 ? -7.995 -8.031 -3.599 1.00 86.94 367 GLY A C 1
ATOM 2817 O O . GLY A 1 367 ? -7.795 -7.755 -2.423 1.00 86.94 367 GLY A O 1
ATOM 2818 N N . LEU A 1 368 ? -9.232 -8.021 -4.099 1.00 88.31 368 LEU A N 1
ATOM 2819 C CA . LEU A 1 368 ? -10.406 -7.644 -3.304 1.00 88.31 368 LEU A CA 1
ATOM 2820 C C . LEU A 1 368 ? -10.628 -8.593 -2.116 1.00 88.31 368 LEU A C 1
ATOM 2822 O O . LEU A 1 368 ? -11.058 -8.169 -1.048 1.00 88.31 368 LEU A O 1
ATOM 2826 N N . GLY A 1 369 ? -10.332 -9.879 -2.297 1.00 91.19 369 GLY A N 1
ATOM 2827 C CA . GLY A 1 369 ? -10.431 -10.868 -1.234 1.00 91.19 369 GLY A CA 1
ATOM 2828 C C . GLY A 1 369 ? -9.461 -10.577 -0.088 1.00 91.19 369 GLY A C 1
ATOM 2829 O O . GLY A 1 369 ? -9.892 -10.528 1.058 1.00 91.19 369 GLY A O 1
ATOM 2830 N N . ILE A 1 370 ? -8.184 -10.281 -0.371 1.00 91.44 370 ILE A N 1
ATOM 2831 C CA . ILE A 1 370 ? -7.223 -9.933 0.694 1.00 91.44 370 ILE A CA 1
ATOM 2832 C C . ILE A 1 370 ? -7.595 -8.616 1.395 1.00 91.44 370 ILE A C 1
ATOM 2834 O O . ILE A 1 370 ? -7.326 -8.451 2.582 1.00 91.44 370 ILE A O 1
ATOM 2838 N N . GLU A 1 371 ? -8.258 -7.697 0.692 1.00 91.75 371 GLU A N 1
ATOM 2839 C CA . GLU A 1 371 ? -8.745 -6.441 1.265 1.00 91.75 371 GLU A CA 1
ATOM 2840 C C . GLU A 1 371 ? -9.954 -6.642 2.200 1.00 91.75 371 GLU A C 1
ATOM 2842 O O . GLU A 1 371 ? -10.047 -5.962 3.224 1.00 91.75 371 GLU A O 1
ATOM 2847 N N . MET A 1 372 ? -10.865 -7.571 1.874 1.00 93.19 372 MET A N 1
ATOM 2848 C CA . MET A 1 372 ? -12.206 -7.642 2.477 1.00 93.19 372 MET A CA 1
ATOM 2849 C C . MET A 1 372 ? -12.496 -8.915 3.297 1.00 93.19 372 MET A C 1
ATOM 2851 O O . MET A 1 372 ? -13.313 -8.859 4.213 1.00 93.19 372 MET A O 1
ATOM 2855 N N . ASN A 1 373 ? -11.827 -10.046 3.035 1.00 94.75 373 ASN A N 1
ATOM 2856 C CA . ASN A 1 373 ? -12.096 -11.363 3.651 1.00 94.75 373 ASN A CA 1
ATOM 2857 C C . ASN A 1 373 ? -11.511 -11.523 5.063 1.00 94.75 373 ASN A C 1
ATOM 2859 O O . ASN A 1 373 ? -11.023 -12.595 5.431 1.00 94.75 373 ASN A O 1
ATOM 2863 N N . GLN A 1 374 ? -11.513 -10.465 5.867 1.00 94.50 374 GLN A N 1
ATOM 2864 C CA . GLN A 1 374 ? -11.050 -10.561 7.247 1.00 94.50 374 GLN A CA 1
ATOM 2865 C C . GLN A 1 374 ? -12.007 -11.467 8.023 1.00 94.50 374 GLN A C 1
ATOM 2867 O O . GLN A 1 374 ? -13.224 -11.269 8.012 1.00 94.50 374 GLN A O 1
ATOM 2872 N N . ARG A 1 375 ? -11.442 -12.491 8.663 1.00 94.25 375 ARG A N 1
ATOM 2873 C CA . ARG A 1 375 ? -12.167 -13.472 9.465 1.00 94.25 375 ARG A CA 1
ATOM 2874 C C . ARG A 1 375 ? -11.625 -13.429 10.885 1.00 94.25 375 ARG A C 1
ATOM 2876 O O . ARG A 1 375 ? -10.504 -13.861 11.128 1.00 94.25 375 ARG A O 1
ATOM 2883 N N . TYR A 1 376 ? -12.420 -12.887 11.791 1.00 96.75 376 TYR A N 1
ATOM 2884 C CA . TYR A 1 376 ? -12.135 -12.836 13.215 1.00 96.75 376 TYR A CA 1
ATOM 2885 C C . TYR A 1 376 ? -12.619 -14.097 13.916 1.00 96.75 376 TYR A C 1
ATOM 2887 O O . TYR A 1 376 ? -13.657 -14.664 13.554 1.00 96.75 376 TYR A O 1
ATOM 2895 N N . ASP A 1 377 ? -11.823 -14.502 14.895 1.00 94.38 377 ASP A N 1
ATOM 2896 C CA . ASP A 1 377 ? -12.059 -15.598 15.823 1.00 94.38 377 ASP A CA 1
ATOM 2897 C C . ASP A 1 377 ? -11.490 -15.151 17.176 1.00 94.38 377 ASP A C 1
ATOM 2899 O O . ASP A 1 377 ? -10.276 -15.005 17.333 1.00 94.38 377 ASP A O 1
ATOM 2903 N N . SER A 1 378 ? -12.375 -14.754 18.087 1.00 95.75 378 SER A N 1
ATOM 2904 C CA . SER A 1 378 ? -12.028 -14.127 19.364 1.00 95.75 378 SER A CA 1
ATOM 2905 C C . SER A 1 378 ? -13.229 -14.159 20.309 1.00 95.75 378 SER A C 1
ATOM 2907 O O . SER A 1 378 ? -14.363 -14.343 19.866 1.00 95.75 378 SER A O 1
ATOM 2909 N N . ASP A 1 379 ? -13.009 -13.859 21.589 1.00 94.44 379 ASP A N 1
ATOM 2910 C CA . ASP A 1 379 ? -14.089 -13.723 22.576 1.00 94.44 379 ASP A CA 1
ATOM 2911 C C . ASP A 1 379 ? -15.004 -12.503 22.334 1.00 94.44 379 ASP A C 1
ATOM 2913 O O . ASP A 1 379 ? -16.058 -12.379 22.958 1.00 94.44 379 ASP A O 1
ATOM 2917 N N . ALA A 1 380 ? -14.637 -11.595 21.419 1.00 96.50 380 ALA A N 1
ATOM 2918 C CA . ALA A 1 380 ? -15.516 -10.515 20.963 1.00 96.50 380 ALA A CA 1
ATOM 2919 C C . ALA A 1 380 ? -16.474 -10.961 19.842 1.00 96.50 380 ALA A C 1
ATOM 2921 O O . ALA A 1 380 ? -17.337 -10.188 19.419 1.00 96.50 380 ALA A O 1
ATOM 2922 N N . VAL A 1 381 ? -16.341 -12.202 19.363 1.00 96.19 381 VAL A N 1
ATOM 2923 C CA . VAL A 1 381 ? -17.219 -12.834 18.382 1.00 96.19 381 VAL A CA 1
ATOM 2924 C C . VAL A 1 381 ? -17.979 -13.959 19.074 1.00 96.19 381 VAL A C 1
ATOM 2926 O O . VAL A 1 381 ? -17.391 -14.810 19.728 1.00 96.19 381 VAL A O 1
ATOM 2929 N N . TYR A 1 382 ? -19.298 -13.997 18.903 1.00 93.94 382 TYR A N 1
ATOM 2930 C CA . TYR A 1 382 ? -20.139 -15.056 19.457 1.00 93.94 382 TYR A CA 1
ATOM 2931 C C . TYR A 1 382 ? -20.594 -16.014 18.338 1.00 93.94 382 TYR A C 1
ATOM 2933 O O . TYR A 1 382 ? -21.510 -15.666 17.593 1.00 93.94 382 TYR A O 1
ATOM 2941 N N . PRO A 1 383 ? -19.960 -17.194 18.166 1.00 90.44 383 PRO A N 1
ATOM 2942 C CA . PRO A 1 383 ? -20.290 -18.131 17.088 1.00 90.44 383 PRO A CA 1
ATOM 2943 C C . PRO A 1 383 ? -21.194 -19.298 17.522 1.00 90.44 383 PRO A C 1
ATOM 2945 O O . PRO A 1 383 ? -21.490 -20.152 16.696 1.00 90.44 383 PRO A O 1
ATOM 2948 N N . LEU A 1 384 ? -21.586 -19.399 18.800 1.00 87.00 384 LEU A N 1
ATOM 2949 C CA . LEU A 1 384 ? -22.200 -20.622 19.353 1.00 87.00 384 LEU A CA 1
ATOM 2950 C C . LEU A 1 384 ? -23.567 -20.977 18.752 1.00 87.00 384 LEU A C 1
ATOM 2952 O O . LEU A 1 384 ? -23.944 -22.148 18.772 1.00 87.00 384 LEU A O 1
ATOM 2956 N N . ASP A 1 385 ? -24.282 -19.993 18.211 1.00 90.06 385 ASP A N 1
ATOM 2957 C CA . ASP A 1 385 ? -25.590 -20.206 17.583 1.00 90.06 385 ASP A CA 1
ATOM 2958 C C . ASP A 1 385 ? -25.471 -20.565 16.088 1.00 90.06 385 ASP A C 1
ATOM 2960 O O . ASP A 1 385 ? -26.478 -20.777 15.412 1.00 90.06 385 ASP A O 1
ATOM 2964 N N . GLU A 1 386 ? -24.245 -20.656 15.565 1.00 90.75 386 GLU A N 1
ATOM 2965 C CA . GLU A 1 386 ? -23.958 -20.921 14.158 1.00 90.75 386 GLU A CA 1
ATOM 2966 C C . GLU A 1 386 ? -23.418 -22.339 13.931 1.00 90.75 386 GLU A C 1
ATOM 2968 O O . GLU A 1 386 ? -22.805 -22.968 14.796 1.00 90.75 386 GLU A O 1
ATOM 2973 N N . GLY A 1 387 ? -23.636 -22.857 12.720 1.00 91.50 387 GLY A N 1
ATOM 2974 C CA . GLY A 1 387 ? -23.005 -24.099 12.266 1.00 91.50 387 GLY A CA 1
ATOM 2975 C C . GLY A 1 387 ? -21.503 -23.932 12.009 1.00 91.50 387 GLY A C 1
ATOM 2976 O O . GLY A 1 387 ? -20.918 -22.891 12.270 1.00 91.50 387 GLY A O 1
ATOM 2977 N N . ALA A 1 388 ? -20.851 -24.949 11.438 1.00 90.81 388 ALA A N 1
ATOM 2978 C CA . ALA A 1 388 ? -19.443 -24.825 11.056 1.00 90.81 388 ALA A CA 1
ATOM 2979 C C . ALA A 1 388 ? -19.230 -23.682 10.043 1.00 90.81 388 ALA A C 1
ATOM 2981 O O . ALA A 1 388 ? -19.938 -23.601 9.034 1.00 90.81 388 ALA A O 1
ATOM 2982 N N . ARG A 1 389 ? -18.215 -22.838 10.279 1.00 92.12 389 ARG A N 1
ATOM 2983 C CA . ARG A 1 389 ? -17.865 -21.737 9.371 1.00 92.12 389 ARG A CA 1
ATOM 2984 C C . ARG A 1 389 ? -17.551 -22.268 7.966 1.00 92.12 389 ARG A C 1
ATOM 2986 O O . ARG A 1 389 ? -16.683 -23.136 7.838 1.00 92.12 389 ARG A O 1
ATOM 2993 N N . PRO A 1 390 ? -18.179 -21.729 6.905 1.00 91.62 390 PRO A N 1
ATOM 2994 C CA . PRO A 1 390 ? -17.844 -22.100 5.535 1.00 91.62 390 PRO A CA 1
ATOM 2995 C C . PRO A 1 390 ? -16.363 -21.841 5.212 1.00 91.62 390 PRO A C 1
ATOM 2997 O O . PRO A 1 390 ? -15.779 -20.878 5.732 1.00 91.62 390 PRO A O 1
ATOM 3000 N N . PRO A 1 391 ? -15.727 -22.651 4.346 1.00 93.00 391 PRO A N 1
ATOM 3001 C CA . PRO A 1 391 ? -14.362 -22.386 3.904 1.00 93.00 391 PRO A CA 1
ATOM 3002 C C . PRO A 1 391 ? -14.282 -21.050 3.157 1.00 93.00 391 PRO A C 1
ATOM 3004 O O . PRO A 1 391 ? -15.292 -20.481 2.743 1.00 93.00 391 PRO A O 1
ATOM 3007 N N . LEU A 1 392 ? -13.071 -20.516 3.022 1.00 91.81 392 LEU A N 1
ATOM 3008 C CA . LEU A 1 392 ? -12.840 -19.394 2.116 1.00 91.81 392 LEU A CA 1
ATOM 3009 C C . LEU A 1 392 ? -13.085 -19.821 0.653 1.00 91.81 392 LEU A C 1
ATOM 3011 O O . LEU A 1 392 ? -13.039 -21.020 0.355 1.00 91.81 392 LEU A O 1
ATOM 3015 N N . PRO A 1 393 ? -13.315 -18.861 -0.263 1.00 90.88 393 PRO A N 1
ATOM 3016 C CA . PRO A 1 393 ? -13.356 -19.127 -1.696 1.00 90.88 393 PRO A CA 1
ATOM 3017 C C . PRO A 1 393 ? -12.070 -19.799 -2.198 1.00 90.88 393 PRO A C 1
ATOM 3019 O O . PRO A 1 393 ? -11.039 -19.767 -1.525 1.00 90.88 393 PRO A O 1
ATOM 3022 N N . GLU A 1 394 ? -12.120 -20.366 -3.407 1.00 89.69 394 GLU A N 1
ATOM 3023 C CA . GLU A 1 394 ? -10.973 -21.041 -4.038 1.00 89.69 394 GLU A CA 1
ATOM 3024 C C . GLU A 1 394 ? -9.738 -20.131 -4.104 1.00 89.69 394 GLU A C 1
ATOM 3026 O O . GLU A 1 394 ? -8.620 -20.574 -3.845 1.00 89.69 394 GLU A O 1
ATOM 3031 N N . ASP A 1 395 ? -9.958 -18.845 -4.389 1.00 88.06 395 ASP A N 1
ATOM 3032 C CA . ASP A 1 395 ? -8.925 -17.816 -4.341 1.00 88.06 395 ASP A CA 1
ATOM 3033 C C . ASP A 1 395 ? -9.311 -16.714 -3.342 1.00 88.06 395 ASP A C 1
ATOM 3035 O O . ASP A 1 395 ? -9.967 -15.735 -3.716 1.00 88.06 395 ASP A O 1
ATOM 3039 N N . PRO A 1 396 ? -8.899 -16.827 -2.069 1.00 90.00 396 PRO A N 1
ATOM 3040 C CA . PRO A 1 396 ? -9.256 -15.857 -1.040 1.00 90.00 396 PRO A CA 1
ATOM 3041 C C . PRO A 1 396 ? -8.573 -14.498 -1.206 1.00 90.00 396 PRO A C 1
ATOM 3043 O O . PRO A 1 396 ? -8.907 -13.574 -0.467 1.00 90.00 396 PRO A O 1
ATOM 3046 N N . VAL A 1 397 ? -7.613 -14.363 -2.127 1.00 88.31 397 VAL A N 1
ATOM 3047 C CA . VAL A 1 397 ? -6.942 -13.092 -2.414 1.00 88.31 397 VAL A CA 1
ATOM 3048 C C . VAL A 1 397 ? -7.752 -12.292 -3.427 1.00 88.31 397 VAL A C 1
ATOM 3050 O O . VAL A 1 397 ? -7.935 -11.094 -3.234 1.00 88.31 397 VAL A O 1
ATOM 3053 N N . LEU A 1 398 ? -8.268 -12.924 -4.483 1.00 85.94 398 LEU A N 1
ATOM 3054 C CA . LEU A 1 398 ? -9.043 -12.240 -5.528 1.00 85.94 398 LEU A CA 1
ATOM 3055 C C . LEU A 1 398 ? -10.549 -12.199 -5.255 1.00 85.94 398 LEU A C 1
ATOM 3057 O O . LEU A 1 398 ? -11.224 -11.240 -5.644 1.00 85.94 398 LEU A O 1
ATOM 3061 N N . GLN A 1 399 ? -11.093 -13.251 -4.647 1.00 89.25 399 GLN A N 1
ATOM 3062 C CA . GLN A 1 399 ? -12.533 -13.444 -4.498 1.00 89.25 399 GLN A CA 1
ATOM 3063 C C . GLN A 1 399 ? -12.978 -12.992 -3.113 1.00 89.25 399 GLN A C 1
ATOM 3065 O O . GLN A 1 399 ? -12.481 -13.490 -2.110 1.00 89.25 399 GLN A O 1
ATOM 3070 N N . HIS A 1 400 ? -13.927 -12.061 -3.062 1.00 90.25 400 HIS A N 1
ATOM 3071 C CA . HIS A 1 400 ? -14.557 -11.627 -1.818 1.00 90.25 400 HIS A CA 1
ATOM 3072 C C . HIS A 1 400 ? -15.687 -12.587 -1.438 1.00 90.25 400 HIS A C 1
ATOM 3074 O O . HIS A 1 400 ? -16.573 -12.861 -2.248 1.00 90.25 400 HIS A O 1
ATOM 3080 N N . ASP A 1 401 ? -15.642 -13.079 -0.208 1.00 92.00 401 ASP A N 1
ATOM 3081 C CA . ASP A 1 401 ? -16.666 -13.894 0.426 1.00 92.00 401 ASP A CA 1
ATOM 3082 C C . ASP A 1 401 ? -17.681 -12.994 1.136 1.00 92.00 401 ASP A C 1
ATOM 3084 O O . ASP A 1 401 ? -17.394 -12.412 2.182 1.00 92.00 401 ASP A O 1
ATOM 3088 N N . ILE A 1 402 ? -18.868 -12.851 0.546 1.00 91.38 402 ILE A N 1
ATOM 3089 C CA . ILE A 1 402 ? -19.947 -12.046 1.119 1.00 91.38 402 ILE A CA 1
ATOM 3090 C C . ILE A 1 402 ? -20.759 -12.937 2.055 1.00 91.38 402 ILE A C 1
ATOM 3092 O O . ILE A 1 402 ? -21.532 -13.781 1.604 1.00 91.38 402 ILE A O 1
ATOM 3096 N N . THR A 1 403 ? -20.608 -12.729 3.360 1.00 92.56 403 THR A N 1
ATOM 3097 C CA . THR A 1 403 ? -21.238 -13.570 4.381 1.00 92.56 403 THR A CA 1
ATOM 3098 C C . THR A 1 403 ? -21.599 -12.773 5.630 1.00 92.56 403 THR A C 1
ATOM 3100 O O . THR A 1 403 ? -20.938 -11.797 5.972 1.00 92.56 403 THR A O 1
ATOM 3103 N N . THR A 1 404 ? -22.655 -13.198 6.321 1.00 93.12 404 THR A N 1
ATOM 3104 C CA . THR A 1 404 ? -23.057 -12.678 7.637 1.00 93.12 404 THR A CA 1
ATOM 3105 C C . THR A 1 404 ? -22.513 -13.516 8.792 1.00 93.12 404 THR A C 1
ATOM 3107 O O . THR A 1 404 ? -22.828 -13.224 9.940 1.00 93.12 404 THR A O 1
ATOM 3110 N N . TYR A 1 405 ? -21.719 -14.557 8.513 1.00 95.12 405 TYR A N 1
ATOM 3111 C CA . TYR A 1 405 ? -21.183 -15.437 9.551 1.00 95.12 405 TYR A CA 1
ATOM 3112 C C . TYR A 1 405 ? -20.377 -14.621 10.588 1.00 95.12 405 TYR A C 1
ATOM 3114 O O . TYR A 1 405 ? -19.528 -13.824 10.164 1.00 95.12 405 TYR A O 1
ATOM 3122 N N . PRO A 1 406 ? -20.575 -14.813 11.910 1.00 95.94 406 PRO A N 1
ATOM 3123 C CA . PRO A 1 406 ? -19.908 -14.049 12.963 1.00 95.94 406 PRO A CA 1
ATOM 3124 C C . PRO A 1 406 ? -18.391 -13.936 12.788 1.00 95.94 406 PRO A C 1
ATOM 3126 O O . PRO A 1 406 ? -17.703 -14.873 12.377 1.00 95.94 406 PRO A O 1
ATOM 3129 N N . GLY A 1 407 ? -17.864 -12.744 13.066 1.00 94.50 407 GLY A N 1
ATOM 3130 C CA . GLY A 1 407 ? -16.461 -12.418 12.815 1.00 94.50 407 GLY A CA 1
ATOM 3131 C C . GLY A 1 407 ? -16.140 -12.194 11.335 1.00 94.50 407 GLY A C 1
ATOM 3132 O O . GLY A 1 407 ? -14.973 -12.215 10.958 1.00 94.50 407 GLY A O 1
ATOM 3133 N N . SER A 1 408 ? -17.137 -12.031 10.467 1.00 94.44 408 SER A N 1
ATOM 3134 C CA 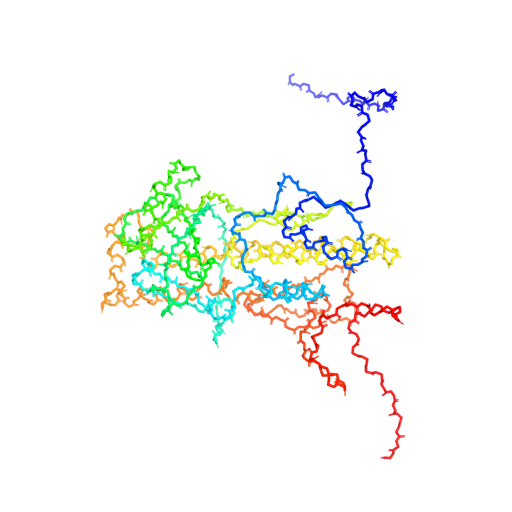. SER A 1 408 ? -16.954 -11.524 9.101 1.00 94.44 408 SER A CA 1
ATOM 3135 C C . SER A 1 408 ? -17.413 -10.072 9.032 1.00 94.44 408 SER A C 1
ATOM 3137 O O . SER A 1 408 ? -18.219 -9.616 9.845 1.00 94.44 408 SER A O 1
ATOM 3139 N N . ARG A 1 409 ? -16.916 -9.329 8.046 1.00 91.62 409 ARG A N 1
ATOM 3140 C CA . ARG A 1 409 ? -17.434 -7.993 7.753 1.00 91.62 409 ARG A CA 1
ATOM 3141 C C . ARG A 1 409 ? -18.894 -8.081 7.294 1.00 91.62 409 ARG A C 1
ATOM 3143 O O . ARG A 1 409 ? -19.228 -8.922 6.466 1.00 91.62 409 ARG A O 1
ATOM 3150 N N . LEU A 1 410 ? -19.741 -7.1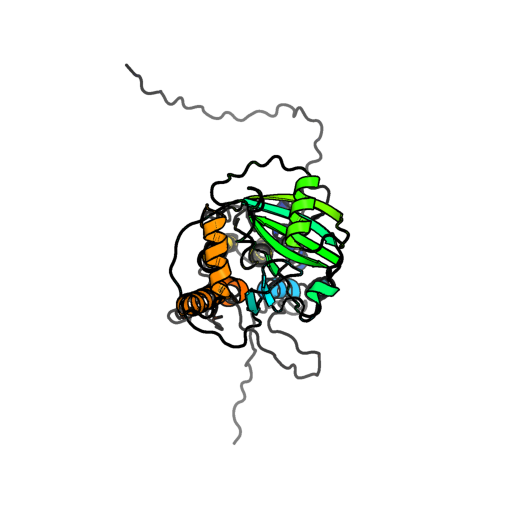74 7.788 1.00 90.06 410 LEU A N 1
ATOM 3151 C CA . LEU A 1 410 ? -21.148 -7.103 7.389 1.00 90.06 410 LEU A CA 1
ATOM 3152 C C . LEU A 1 410 ? -21.277 -6.855 5.869 1.00 90.06 410 LEU A C 1
ATOM 3154 O O . LEU A 1 410 ? -20.637 -5.938 5.354 1.00 90.06 410 LEU A O 1
ATOM 3158 N N . PRO A 1 411 ? -22.114 -7.608 5.136 1.00 88.31 411 PRO A N 1
ATOM 3159 C CA . PRO A 1 411 ? -22.368 -7.340 3.726 1.00 88.31 411 PRO A CA 1
ATOM 3160 C C . PRO A 1 411 ? -22.947 -5.942 3.477 1.00 88.31 411 PRO A C 1
ATOM 3162 O O . PRO A 1 411 ? -23.897 -5.510 4.135 1.00 88.31 411 PRO A O 1
ATOM 3165 N N . HIS A 1 412 ? -22.417 -5.245 2.470 1.00 84.12 412 HIS A N 1
ATOM 3166 C CA . HIS A 1 412 ? -23.044 -4.021 1.968 1.00 84.12 412 HIS A CA 1
ATOM 3167 C C . HIS A 1 412 ? -24.356 -4.355 1.251 1.00 84.12 412 HIS A C 1
ATOM 3169 O O . HIS A 1 412 ? -24.388 -5.205 0.360 1.00 84.12 412 HIS A O 1
ATOM 3175 N N . ALA A 1 413 ? -25.417 -3.622 1.581 1.00 77.25 413 ALA A N 1
ATOM 3176 C CA . ALA A 1 413 ? -26.672 -3.630 0.843 1.00 77.25 413 ALA A CA 1
ATOM 3177 C C . ALA A 1 413 ? -27.249 -2.212 0.776 1.00 77.25 413 ALA A C 1
ATOM 3179 O O . ALA A 1 413 ? -27.179 -1.446 1.737 1.00 77.25 413 ALA A O 1
ATOM 3180 N N . TRP A 1 414 ? -27.846 -1.858 -0.362 1.00 76.50 414 TRP A N 1
ATOM 3181 C CA . TRP A 1 414 ? -28.607 -0.617 -0.480 1.00 76.50 414 TRP A CA 1
ATOM 3182 C C . TRP A 1 414 ? -29.995 -0.817 0.118 1.00 76.50 414 TRP A C 1
ATOM 3184 O O . TRP A 1 414 ? -30.789 -1.601 -0.401 1.00 76.50 414 TRP A O 1
ATOM 3194 N N . LEU A 1 415 ? -30.291 -0.093 1.195 1.00 75.50 415 LEU A N 1
ATOM 3195 C CA . LEU A 1 415 ? -31.600 -0.108 1.836 1.00 75.50 415 LEU A CA 1
ATOM 3196 C C . LEU A 1 415 ? -32.360 1.169 1.478 1.00 75.50 415 LEU A C 1
ATOM 3198 O O . LEU A 1 415 ? -31.802 2.267 1.479 1.00 75.50 415 LEU A O 1
ATOM 3202 N N . ASN A 1 416 ? -33.649 1.033 1.170 1.00 62.41 416 ASN A N 1
ATOM 3203 C CA . ASN A 1 416 ? -34.518 2.184 0.962 1.00 62.41 416 ASN A CA 1
ATOM 3204 C C . ASN A 1 416 ? -35.194 2.553 2.287 1.00 62.41 416 ASN A C 1
ATOM 3206 O O . ASN A 1 416 ? -35.713 1.677 2.980 1.00 62.41 416 ASN A O 1
ATOM 3210 N N . THR A 1 417 ? -35.233 3.838 2.634 1.00 53.25 417 THR A N 1
ATOM 3211 C CA . THR A 1 417 ? -36.045 4.311 3.764 1.00 53.25 417 THR A CA 1
ATOM 3212 C C . THR A 1 417 ? -37.400 4.794 3.239 1.00 53.25 417 THR A C 1
ATOM 3214 O O . THR A 1 417 ? -37.494 5.347 2.147 1.00 53.25 417 THR A O 1
ATOM 3217 N N . ARG A 1 418 ? -38.493 4.550 3.984 1.00 48.38 418 ARG A N 1
ATOM 3218 C CA . ARG A 1 418 ? -39.882 4.833 3.535 1.00 48.38 418 ARG A CA 1
ATOM 3219 C C . ARG A 1 418 ? -40.169 6.314 3.231 1.00 48.38 418 ARG A C 1
ATOM 3221 O O . ARG A 1 418 ? -41.201 6.621 2.644 1.00 48.38 418 ARG A O 1
ATOM 3228 N N . LEU A 1 419 ? -39.277 7.224 3.612 1.00 44.34 419 LEU A N 1
ATOM 3229 C CA . LEU A 1 419 ? -39.298 8.632 3.227 1.00 44.34 419 LEU A CA 1
ATOM 3230 C C . LEU A 1 419 ? -38.085 8.870 2.334 1.00 44.34 419 LEU A C 1
ATOM 3232 O O . LEU A 1 419 ? -36.984 8.522 2.743 1.00 44.34 419 LEU A O 1
ATOM 3236 N N . GLN A 1 420 ? -38.275 9.464 1.150 1.00 38.09 420 GLN A N 1
ATOM 3237 C CA . GLN A 1 420 ? -37.174 9.851 0.262 1.00 38.09 420 GLN A CA 1
ATOM 3238 C C . GLN A 1 420 ? -36.195 10.778 1.000 1.00 38.09 420 GLN A C 1
ATOM 3240 O O . GLN A 1 420 ? -36.346 11.998 1.035 1.00 38.09 420 GLN A O 1
ATOM 3245 N N . ARG A 1 421 ? -35.172 10.175 1.590 1.00 45.06 421 ARG A N 1
ATOM 3246 C CA . ARG A 1 421 ? -33.869 10.770 1.839 1.00 45.06 421 ARG A CA 1
ATOM 3247 C C . ARG A 1 421 ? -32.859 9.968 1.029 1.00 45.06 421 ARG A C 1
ATOM 3249 O O . ARG A 1 421 ? -33.117 8.821 0.666 1.00 45.06 421 ARG A O 1
ATOM 3256 N N . THR A 1 422 ? -31.747 10.612 0.702 1.00 46.50 422 THR A N 1
ATOM 3257 C CA . THR A 1 422 ? -30.601 10.029 -0.002 1.00 46.50 422 THR A CA 1
ATOM 3258 C C . THR A 1 422 ? -30.316 8.607 0.513 1.00 46.50 422 THR A C 1
ATOM 3260 O O . THR A 1 422 ? -30.333 8.425 1.732 1.00 46.50 422 THR A O 1
ATOM 3263 N N . PRO A 1 423 ? -30.090 7.602 -0.359 1.00 43.41 423 PRO A N 1
ATOM 3264 C CA . PRO A 1 423 ? -29.831 6.226 0.068 1.00 43.41 423 PRO A CA 1
ATOM 3265 C C . PRO A 1 423 ? -28.730 6.156 1.137 1.00 43.41 423 PRO A C 1
ATOM 3267 O O . PRO A 1 423 ? -27.653 6.717 0.942 1.00 43.41 423 PRO A O 1
ATOM 3270 N N . GLY A 1 424 ? -29.002 5.483 2.259 1.00 50.56 424 GLY A N 1
ATOM 3271 C CA . GLY A 1 424 ? -28.025 5.221 3.320 1.00 50.56 424 GLY A CA 1
ATOM 3272 C C . GLY A 1 424 ? -27.398 3.834 3.159 1.00 50.56 424 GLY A C 1
ATOM 3273 O O . GLY A 1 424 ? -28.098 2.873 2.844 1.00 50.56 424 GLY A O 1
ATOM 3274 N N . SER A 1 425 ? -26.080 3.733 3.342 1.00 49.00 425 SER A N 1
ATOM 3275 C CA . SER A 1 425 ? -25.344 2.458 3.393 1.00 49.00 425 SER A CA 1
ATOM 3276 C C . SER A 1 425 ? -25.513 1.798 4.770 1.00 49.00 425 SER A C 1
ATOM 3278 O O . SER A 1 425 ? -25.686 2.495 5.766 1.00 49.00 425 SER A O 1
ATOM 3280 N N . THR A 1 426 ? -25.423 0.466 4.845 1.00 48.34 426 THR A N 1
ATOM 3281 C CA . THR A 1 426 ? -25.515 -0.331 6.087 1.00 48.34 426 THR A CA 1
ATOM 3282 C C . THR A 1 426 ? -24.423 -0.041 7.131 1.00 48.34 426 THR A C 1
ATOM 3284 O O . THR A 1 426 ? -24.515 -0.539 8.247 1.00 48.34 426 THR A O 1
ATOM 3287 N N . PHE A 1 427 ? -23.411 0.769 6.803 1.00 46.00 427 PHE A N 1
ATOM 3288 C CA . PHE A 1 427 ? -22.232 1.036 7.639 1.00 46.00 427 PHE A CA 1
ATOM 3289 C C . PHE A 1 427 ? -22.276 2.333 8.472 1.00 46.00 427 PHE A C 1
ATOM 3291 O O . PHE A 1 427 ? -21.235 2.765 8.950 1.00 46.00 427 PHE A O 1
ATOM 3298 N N . SER A 1 428 ? -23.428 2.986 8.654 1.00 46.12 428 SER A N 1
ATOM 3299 C CA . SER A 1 428 ? -23.524 4.139 9.568 1.00 46.12 428 SER A CA 1
ATOM 3300 C C . SER A 1 428 ? -23.766 3.671 11.012 1.00 46.12 428 SER A C 1
ATOM 3302 O O . SER A 1 428 ? -24.911 3.472 11.413 1.00 46.12 428 SER A O 1
ATOM 3304 N N . GLY A 1 429 ? -22.701 3.478 11.785 1.00 43.88 429 GLY A N 1
ATOM 3305 C CA . GLY A 1 429 ? -22.691 2.958 13.156 1.00 43.88 429 GLY A CA 1
ATOM 3306 C C . GLY A 1 429 ? -22.897 3.998 14.263 1.00 43.88 429 GLY A C 1
ATOM 3307 O O . GLY A 1 429 ? -22.628 3.709 15.430 1.00 43.88 429 GLY A O 1
ATOM 3308 N N . HIS A 1 430 ? -23.373 5.211 13.962 1.00 38.62 430 HIS A N 1
ATOM 3309 C CA . HIS A 1 430 ? -23.628 6.194 15.017 1.00 38.62 430 HIS A CA 1
ATOM 3310 C C . HIS A 1 430 ? -24.852 5.820 15.875 1.00 38.62 430 HIS A C 1
ATOM 3312 O O . HIS A 1 430 ? -25.965 5.730 15.349 1.00 38.62 430 HIS A O 1
ATOM 3318 N N . PRO A 1 431 ? -24.703 5.693 17.210 1.00 36.22 431 PRO A N 1
ATOM 3319 C CA . PRO A 1 431 ? -25.851 5.614 18.096 1.00 36.22 431 PRO A CA 1
ATOM 3320 C C . PRO A 1 431 ? -26.567 6.971 18.097 1.00 36.22 431 PRO A C 1
ATOM 3322 O O . PRO A 1 431 ? -25.978 8.009 18.406 1.00 36.22 431 PRO A O 1
ATOM 3325 N N . SER A 1 432 ? -27.853 6.968 17.749 1.00 32.19 432 SER A N 1
ATOM 3326 C CA . SER A 1 432 ? -28.729 8.118 17.980 1.00 32.19 432 SER A CA 1
ATOM 3327 C C . SER A 1 432 ? -28.751 8.446 19.482 1.00 32.19 432 SER A C 1
ATOM 3329 O O . SER A 1 432 ? -28.922 7.532 20.292 1.00 32.19 432 SER A O 1
ATOM 3331 N N . PRO A 1 433 ? -28.656 9.724 19.895 1.00 29.92 433 PRO A N 1
ATOM 3332 C CA . PRO A 1 433 ? -28.636 10.117 21.308 1.00 29.92 433 PRO A CA 1
ATOM 3333 C C . PRO A 1 433 ? -29.962 9.877 22.060 1.00 29.92 433 PRO A C 1
ATOM 3335 O O . PRO A 1 433 ? -30.067 10.234 23.230 1.00 29.92 433 PRO A O 1
ATOM 3338 N N . SER A 1 434 ? -30.982 9.287 21.426 1.00 27.38 434 SER A N 1
ATOM 3339 C CA . SER A 1 434 ? -32.322 9.098 21.999 1.00 27.38 434 SER A CA 1
ATOM 3340 C C . SER A 1 434 ? -32.730 7.651 22.306 1.00 27.38 434 SER A C 1
ATOM 3342 O O . SER A 1 434 ? -33.847 7.436 22.771 1.00 27.38 434 SER A O 1
ATOM 3344 N N . SER A 1 435 ? -31.866 6.654 22.114 1.00 28.41 435 SER A N 1
ATOM 3345 C CA . SER A 1 435 ? -32.183 5.267 22.486 1.00 28.41 435 SER A CA 1
ATOM 3346 C C . SER A 1 435 ? -30.930 4.543 22.957 1.00 28.41 435 SER A C 1
ATOM 3348 O O . SER A 1 435 ? -29.987 4.382 22.189 1.00 28.41 435 SER A O 1
ATOM 3350 N N . GLY A 1 436 ? -30.922 4.108 24.218 1.00 27.23 436 GLY A N 1
ATOM 3351 C CA . GLY A 1 436 ? -29.840 3.348 24.856 1.00 27.23 436 GLY A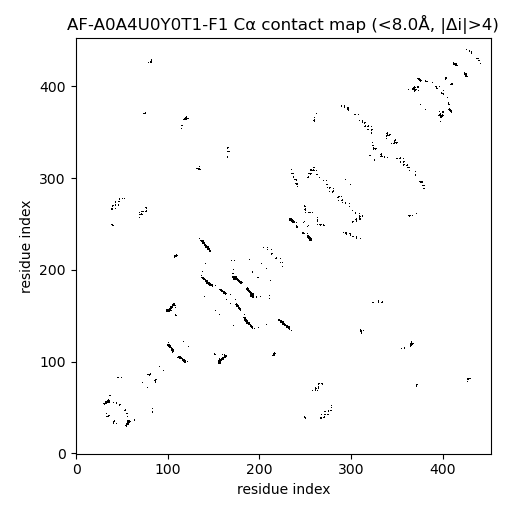 CA 1
ATOM 3352 C C . GLY A 1 436 ? -29.697 1.912 24.345 1.00 27.23 436 GLY A C 1
ATOM 3353 O O . GLY A 1 436 ? -29.529 0.999 25.146 1.00 27.23 436 GLY A O 1
ATOM 3354 N N . THR A 1 437 ? -29.760 1.713 23.030 1.00 27.20 437 THR A N 1
ATOM 3355 C CA . THR A 1 437 ? -29.563 0.425 22.368 1.00 27.20 437 THR A CA 1
ATOM 3356 C C . THR A 1 437 ? -28.380 0.578 21.422 1.00 27.20 437 THR A C 1
ATOM 3358 O O . THR A 1 437 ? -28.413 1.396 20.501 1.00 27.20 437 THR A O 1
ATOM 3361 N N . ALA A 1 438 ? -27.307 -0.172 21.668 1.00 27.94 438 ALA A N 1
ATOM 3362 C CA . ALA A 1 438 ? -26.221 -0.306 20.711 1.00 27.94 438 ALA A CA 1
ATOM 3363 C C . ALA A 1 438 ? -26.784 -0.981 19.450 1.00 27.94 438 ALA A C 1
ATOM 3365 O O . ALA A 1 438 ? -27.101 -2.166 19.475 1.00 27.94 438 ALA A O 1
ATOM 3366 N N . PHE A 1 439 ? -26.958 -0.221 18.368 1.00 29.88 439 PHE A N 1
ATOM 3367 C CA . PHE A 1 439 ? -27.333 -0.768 17.066 1.00 29.88 439 PHE A CA 1
ATOM 3368 C C . PHE A 1 439 ? -26.125 -1.511 16.477 1.00 29.88 439 PHE A C 1
ATOM 3370 O O . PHE A 1 439 ? -25.366 -0.969 15.681 1.00 29.88 439 PHE A O 1
ATOM 3377 N N . PHE A 1 440 ? -25.950 -2.773 16.863 1.00 34.22 440 PHE A N 1
ATOM 3378 C CA . PHE A 1 440 ? -25.549 -3.774 15.879 1.00 34.22 440 PHE A CA 1
ATOM 3379 C C . PHE A 1 440 ? -26.767 -3.991 14.980 1.00 34.22 440 PHE A C 1
ATOM 3381 O O . PHE A 1 440 ? -27.888 -3.980 15.480 1.00 34.22 440 PHE A O 1
ATOM 3388 N N . GLY A 1 441 ? -26.572 -4.075 13.665 1.00 31.06 441 GLY A N 1
ATOM 3389 C CA . GLY A 1 441 ? -27.656 -4.070 12.682 1.00 31.06 441 GLY A CA 1
ATOM 3390 C C . GLY A 1 441 ? -28.743 -5.118 12.939 1.00 31.06 441 GLY A C 1
ATOM 3391 O O . GLY A 1 441 ? -28.677 -6.219 12.409 1.00 31.06 441 GLY A O 1
ATOM 3392 N N . GLU A 1 442 ? -29.782 -4.745 13.681 1.00 24.19 442 GLU A N 1
ATOM 3393 C CA . GLU A 1 442 ? -31.084 -5.391 13.635 1.00 24.19 442 GLU A CA 1
ATOM 3394 C C . GLU A 1 442 ? -31.871 -4.757 12.487 1.00 24.19 442 GLU A C 1
ATOM 3396 O O . GLU A 1 442 ? -32.326 -3.613 12.551 1.00 24.19 442 GLU A O 1
ATOM 3401 N N . ALA A 1 443 ? -32.052 -5.519 11.410 1.00 27.67 443 ALA A N 1
ATOM 3402 C CA . ALA A 1 443 ? -33.227 -5.341 10.576 1.00 27.67 443 ALA A CA 1
ATOM 3403 C C . ALA A 1 443 ? -34.431 -5.781 11.419 1.00 27.67 443 ALA A C 1
ATOM 3405 O O . ALA A 1 443 ? -34.718 -6.971 11.526 1.00 27.67 443 ALA A O 1
ATOM 3406 N N . ASP A 1 444 ? -35.096 -4.816 12.050 1.00 25.14 444 ASP A N 1
ATOM 3407 C CA . ASP A 1 444 ? -36.314 -5.023 12.827 1.00 25.14 444 ASP A CA 1
ATOM 3408 C C . ASP A 1 444 ? -37.421 -5.602 11.921 1.00 25.14 444 ASP A C 1
ATOM 3410 O O . ASP A 1 444 ? -38.163 -4.888 11.243 1.00 25.14 444 ASP A O 1
ATOM 3414 N N . CYS A 1 445 ? -37.502 -6.933 11.858 1.00 27.81 445 CYS A N 1
ATOM 3415 C CA . CYS A 1 445 ? -38.638 -7.672 11.310 1.00 27.81 445 CYS A CA 1
ATOM 3416 C C . CYS A 1 445 ? -39.654 -7.967 12.424 1.00 27.81 445 CYS A C 1
ATOM 3418 O O . CYS A 1 445 ? -40.146 -9.085 12.568 1.00 27.81 445 CYS A O 1
ATOM 3420 N N . GLY A 1 446 ? -39.989 -6.960 13.229 1.00 24.11 446 GLY A N 1
ATOM 3421 C CA . GLY A 1 446 ? -41.107 -6.996 14.156 1.00 24.11 446 GLY A CA 1
ATOM 3422 C C . GLY A 1 446 ? -42.405 -6.524 13.502 1.00 24.11 446 GLY A C 1
ATOM 3423 O O . GLY A 1 446 ? -42.769 -5.354 13.577 1.00 24.11 446 GLY A O 1
ATOM 3424 N N . THR A 1 447 ? -43.190 -7.426 12.911 1.00 26.05 447 THR A N 1
ATOM 3425 C CA . THR A 1 447 ? -44.654 -7.243 12.917 1.00 26.05 447 THR A CA 1
ATOM 3426 C C . THR A 1 447 ? -45.370 -8.584 12.984 1.00 26.05 447 THR A C 1
ATOM 3428 O O . THR A 1 447 ? -45.603 -9.262 11.988 1.00 26.05 447 THR A O 1
ATOM 3431 N N . LYS A 1 448 ? -45.767 -8.947 14.208 1.00 29.34 448 LYS A N 1
ATOM 3432 C CA . LYS A 1 448 ? -46.926 -9.809 14.431 1.00 29.34 448 LYS A CA 1
ATOM 3433 C C . LYS A 1 448 ? -48.173 -9.085 13.912 1.00 29.34 448 LYS A C 1
ATOM 3435 O O . LYS A 1 448 ? -48.511 -8.020 14.417 1.00 29.34 448 LYS A O 1
ATOM 3440 N N . ALA A 1 449 ? -48.876 -9.712 12.981 1.00 27.11 449 ALA A N 1
ATOM 3441 C CA . ALA A 1 449 ? -50.323 -9.601 12.811 1.00 27.11 449 ALA A CA 1
ATOM 3442 C C . ALA A 1 449 ? -50.778 -10.953 12.234 1.00 27.11 449 ALA A C 1
ATOM 3444 O O . ALA A 1 449 ? -50.515 -11.258 11.078 1.00 27.11 449 ALA A O 1
ATOM 3445 N N . SER A 1 450 ? -51.145 -11.937 13.062 1.00 27.62 450 SER A N 1
ATOM 3446 C CA . SER A 1 450 ? -52.531 -12.200 13.490 1.00 27.62 450 SER A CA 1
ATOM 3447 C C . SER A 1 450 ? -53.538 -11.977 12.361 1.00 27.62 450 SER A C 1
ATOM 3449 O O . SER A 1 450 ? -53.743 -10.846 11.925 1.00 27.62 450 SER A O 1
ATOM 3451 N N . GLY A 1 451 ? -54.127 -13.077 11.894 1.00 27.92 451 GLY A N 1
ATOM 3452 C CA . GLY A 1 451 ? -54.915 -13.129 10.674 1.00 27.92 451 GLY A CA 1
ATOM 3453 C C . GLY A 1 451 ? -56.208 -12.326 10.683 1.00 27.92 451 GLY A C 1
ATOM 3454 O O . GLY A 1 451 ? -56.734 -11.977 11.732 1.00 27.92 451 GLY A O 1
ATOM 3455 N N . TYR A 1 452 ? -56.722 -12.136 9.474 1.00 26.45 452 TYR A N 1
ATOM 3456 C CA . TYR A 1 452 ? -58.136 -12.071 9.133 1.00 26.45 452 TYR A CA 1
ATOM 3457 C C . TYR A 1 452 ? -58.257 -12.505 7.663 1.00 26.45 452 TYR A C 1
ATOM 3459 O O . TYR A 1 452 ? -57.711 -11.829 6.800 1.00 26.45 452 TYR A O 1
ATOM 3467 N N . GLN A 1 453 ? -58.937 -13.647 7.479 1.00 33.47 453 GLN A N 1
ATOM 3468 C CA . GLN A 1 453 ? -59.540 -14.253 6.274 1.00 33.47 453 GLN A CA 1
ATOM 3469 C C . GLN A 1 453 ? -58.725 -14.394 4.984 1.00 33.47 453 GLN A C 1
ATOM 3471 O O . GLN A 1 453 ? -58.429 -13.379 4.322 1.00 33.47 453 GLN A O 1
#

InterPro domains:
  IPR002938 FAD-binding domain [PF01494] (29-107)
  IPR002938 FAD-binding domain [PF01494] (138-308)
  IPR036188 FAD/NAD(P)-binding domain superfamily [G3DSA:3.50.50.60] (25-163)
  IPR036188 FAD/NAD(P)-binding domain superfamily [G3DSA:3.50.50.60] (196-368)
  IPR036188 FAD/NAD(P)-binding domain superfamily [SSF51905] (29-316)
  IPR050641 Rifampicin monooxygenase-like [PTHR43004] (206-423)

Nearest PDB structures (foldseek):
  4cy6-assembly1_A  TM=8.803E-01  e=1.078E-34  Pseudomonas nitroreducens HBP1
  6u0s-assembly1_D  TM=9.023E-01  e=4.629E-33  Streptomyces marincola
  5brt-assembly1_A-4  TM=8.734E-01  e=2.256E-33  Pseudomonas nitroreducens HBP1
  4cy6-assembly1_D  TM=8.678E-01  e=2.300E-32  Pseudomonas nitroreducens HBP1
  4cy8-assembly1_B  TM=8.222E-01  e=8.096E-27  Pseudomonas nitroreducens HBP1

Mean predicted aligned error: 11.26 Å

pLDDT: mean 80.47, std 20.63, range [24.11, 98.19]

Secondary structure (DSSP, 8-state):
--PPPP--------------SSTT--PPP-S-EEE--SHHHHHHHHHHHHTT---EEE-SSSSS-SS-------HHHHHHHHHTT-HHHHHHHSPPSSTTSEEEEESSSSS-EEEEEE-TT--S-------------EEEEEEEE---HHHHTTS--SEEEE--TTS---TT-SEEEEEEEETTTEEEEEEEPPTTS-S-----HHHHHHHHHHHHT-TTS--EEEEEEEEE---EE-S-SEETTEE--GGGTEE--SGGGHHHHHHHHHHHHHHHHHHHHHTTSS-GGGGGHHHHHHHHHHHHHHHHHHHHHHHTHHHHHHHT-S-S-HHHHHHHHHGGG--SHHHHHHHHHHHHHHHTTHHHH--HHHHH--B--STTS--TTS-SPPPPPSSTTTS-----STTBPPPP-EE--SS---PEETT--PPPTT-------------------

Sequence (453 aa):
MFDQPQTDGVSAEPVSNGQNPHGDLNTLETDLLIVGTGPAGASLACFLASHGLKGVMISAAPGSADTPRAHITNMAALECLRDIGLEETCVKGAVKGDFMRHTRWCRTMAGEEFARIYSWGNDPRRKIPLVKRPGQGLAINVLVKVDLSHVVENRVGNLHWVMQPDEDHPAFGWTGIVRMVRPWNEWMFILFPAPGAGVEFETSGAEYLVRVKQLIGDDSIPVEILGVSKWFINEIVAEYYSDGNVFCLGDAVHRHPPLNGLGSNTCVQDAFNLAWKIAYVMKGLAQPALLDSYSAERQPVGHGVITRANQGLRDHAPVWEALGMMDPSLEVRKQQFAELASASEQGVARRARLQAAVEGTAHEFHGLGIEMNQRYDSDAVYPLDEGARPPLPEDPVLQHDITTYPGSRLPHAWLNTRLQRTPGSTFSGHPSPSSGTAFFGEADCGTKASGYQ

Organism: NCBI:txid331657

Solvent-accessible surface area (backbone atoms only — not comparable to full-atom values): 26951 Å² total; per-residue (Å²): 140,79,86,80,84,81,84,81,83,77,79,85,73,84,82,71,96,66,83,71,94,62,76,88,69,84,79,83,87,67,94,34,79,39,85,37,68,50,63,25,38,46,39,26,51,52,47,27,42,75,70,71,50,75,64,48,76,44,57,95,59,98,64,74,86,90,64,96,71,88,81,57,78,48,72,62,32,45,49,62,36,42,45,75,69,41,37,68,62,54,59,70,76,45,89,73,82,69,53,51,43,19,35,34,35,23,49,17,62,65,52,59,74,78,48,75,45,57,16,75,61,62,60,95,78,89,89,92,93,92,93,94,88,92,85,84,68,52,40,35,41,37,34,31,43,37,80,43,46,94,56,32,74,94,61,58,42,31,40,31,42,33,42,52,36,70,54,90,62,55,55,68,42,47,36,33,36,46,29,65,74,39,95,47,40,30,35,33,41,37,21,28,42,34,90,88,58,72,84,83,74,96,74,53,74,66,57,53,50,53,51,51,40,58,46,38,60,50,85,86,61,72,76,44,79,77,47,76,50,77,49,77,45,42,89,44,64,47,95,61,34,59,58,92,96,44,77,56,52,28,73,78,34,34,35,48,43,73,42,63,40,50,62,58,28,48,6,33,45,46,20,58,65,43,25,60,46,52,47,32,33,78,68,69,75,40,61,71,71,58,55,59,29,48,32,55,40,46,35,61,51,41,48,51,51,34,56,49,17,45,45,38,62,57,37,47,49,50,34,40,54,42,47,18,50,77,54,90,46,59,70,56,6,33,52,46,38,53,33,60,79,37,94,46,73,67,11,51,52,36,45,53,45,31,53,54,20,56,58,58,38,42,64,35,34,33,28,48,2,66,66,56,54,58,71,40,66,39,92,83,41,78,56,86,93,53,75,84,80,77,78,76,54,98,48,47,42,52,43,64,71,85,42,80,55,67,35,42,57,76,63,84,52,90,50,84,63,100,59,98,60,82,81,52,64,76,62,68,70,69,70,60,98,85,53,103,56,86,69,66,92,70,82,81,81,82,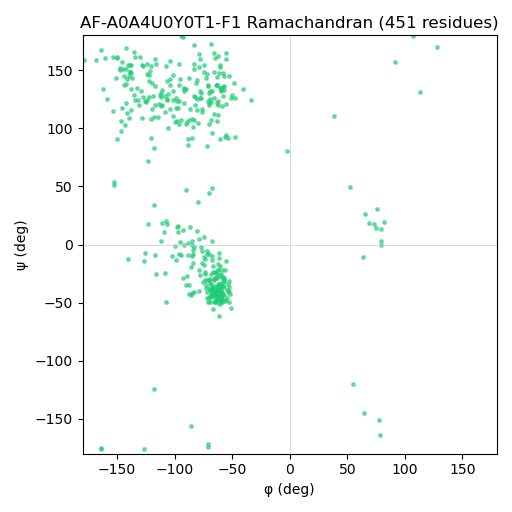73,90,72,82,87,81,135